Protein AF-A0A5N4CHD7-F1 (afdb_monomer)

Radius of gyration: 24.42 Å; Cα contacts (8 Å, |Δi|>4): 828; chains: 1; bounding box: 58×58×70 Å

Secondary structure (DSSP, 8-state):
-----EEEEEE---TTS-HHHHHHHHHHHHHHHHHSSEEEEE-SS-SS-EE----------S--GGGGPPP-TTT---TT----TT-TTSPPTTTT--SSS-S---SSGGGTTTTT--SS--HHHHHHHHHHTT----SSEEEEE---STTGGG-EE-SSSSB--EEES--TTS-SS-SSSTTSSTT---EEEEEGGGS-TT-EEEEEPPPB--SSS-EEEEEEEEE-S-TT-EEEEEEEE--SS-TT-EEEEEEEE-SPPBTS-EEEEEEE---SSEEEEEEEE--SS--S-EEEEEEEEEESSPPPS-----SSHHHHHHSTT-EEEPPPEE-TTS-EEEEEEEEETTTEEEEEEEE---TTGGGS-SS--S-EEEEEE----SSTTT---EEEEEE--TT--S--

InterPro domains:
  IPR000998 MAM domain [PF00629] (145-308)
  IPR000998 MAM domain [PR00020] (151-169)
  IPR000998 MAM domain [PR00020] (191-207)
  IPR000998 MAM domain [PR00020] (219-230)
  IPR000998 MAM domain [PR00020] (270-284)
  IPR000998 MAM domain [PR00020] (290-303)
  IPR000998 MAM domain [PS50060] (143-309)
  IPR000998 MAM domain [SM00137] (140-309)
  IPR000998 MAM domain [cd06263] (145-307)
  IPR001506 Peptidase M12A [PF01400] (64-134)
  IPR001506 Peptidase M12A [PS51864] (63-136)
  IPR002083 MATH/TRAF domain [PF22486] (309-396)
  IPR002083 MATH/TRAF domain [PS50144] (307-408)
  IPR008974 TRAF-like [G3DSA:2.60.210.10] (310-408)
  IPR013320 Concanavalin A-like lectin/glucanase domain superfamily [SSF49899] (144-307)
  IPR024079 Metallopeptidase, catalytic domain superfamily [G3DSA:3.40.390.10] (61-139)

Foldseek 3Di:
DDFLAAEAEEEPEDPQDDLQVVVVVVVVQVLCLAQFSYHYDHDDDDPDHDYHYPDPPPCPDPDPCVVVDDDDPVGDDLLPFDDDQQACPFQAQCPPDDDDGGPDDDPDNVSNHNHNDNQDGAPRNSVVRCSVSVGDDGQWFWDKFQPQDPCRQVKDKDPPFDFEWDKDQFWVLDDRGGPQCSCVDPPGGIWTFTWPQPDDAFGKIKIKHDWIAHDQQKKKKKWKKADSFDQFKKKWKWKFFDDPVRNVGDIGTQDIGGRHDHDDIDMDIGMGRGHGTIMIMIMIGHHDDDGRTGMIIGLITMTRDDDDPDDFDDPPVVVVLPPAWDKDKGPWDADPQGFIKIKIWTNHPNPDIDIDIGTDDGPCVVVDDPPHDWDKDKDWQWDPHSYPSRISIGMDIDTDHRPCPDDD

Nearest PDB structures (foldseek):
  4gwn-assembly1_A  TM=9.600E-01  e=7.011E-55  Homo sapiens
  4gwm-assembly1_A  TM=9.264E-01  e=1.057E-51  Homo sapiens
  4gwm-assembly1_B  TM=9.074E-01  e=5.508E-51  Homo sapiens
  7uaf-assembly1_C  TM=9.371E-01  e=6.200E-37  Homo sapiens
  7uai-assembly1_C  TM=9.207E-01  e=2.870E-37  Homo sapiens

pLDDT: mean 91.04, std 11.23, range [32.53, 98.88]

Structure (mmCIF, N/CA/C/O backbone):
data_AF-A0A5N4CHD7-F1
#
_entry.id   AF-A0A5N4CHD7-F1
#
loop_
_atom_site.group_PDB
_atom_site.id
_atom_site.type_symbol
_atom_site.label_atom_id
_atom_site.label_alt_id
_atom_site.label_comp_id
_atom_site.label_asym_id
_atom_site.label_entity_id
_atom_site.label_seq_id
_atom_site.pdbx_PDB_ins_code
_atom_site.Cartn_x
_atom_site.Cartn_y
_atom_site.Cartn_z
_atom_site.occupancy
_atom_site.B_iso_or_equiv
_atom_site.auth_seq_id
_atom_site.auth_comp_id
_atom_site.auth_asym_id
_atom_site.auth_atom_id
_atom_site.pdbx_PDB_model_num
ATOM 1 N N . MET A 1 1 ? 14.666 -20.810 11.317 1.00 38.50 1 MET A N 1
ATOM 2 C CA . MET A 1 1 ? 14.287 -20.173 12.599 1.00 38.50 1 MET A CA 1
ATOM 3 C C . MET A 1 1 ? 12.790 -20.352 12.795 1.00 38.50 1 MET A C 1
ATOM 5 O O . MET A 1 1 ? 12.053 -20.109 11.849 1.00 38.50 1 MET A O 1
ATOM 9 N N . LYS A 1 2 ? 12.330 -20.835 13.9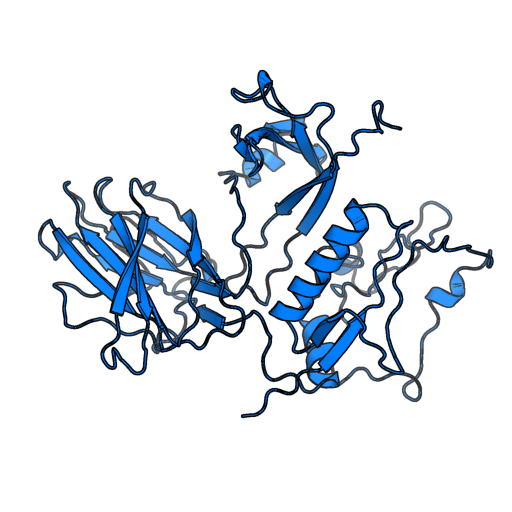57 1.00 43.09 2 LYS A N 1
ATOM 10 C CA . LYS A 1 2 ? 10.891 -20.860 14.270 1.00 43.09 2 LYS A CA 1
ATOM 11 C C . LYS A 1 2 ? 10.459 -19.417 14.555 1.00 43.09 2 LYS A C 1
ATOM 13 O O . LYS A 1 2 ? 11.039 -18.791 15.432 1.00 43.09 2 LYS A O 1
ATOM 18 N N . SER A 1 3 ? 9.512 -18.885 13.784 1.00 56.88 3 SER A N 1
ATOM 19 C CA . SER A 1 3 ? 8.918 -17.572 14.057 1.00 56.88 3 SER A CA 1
ATOM 20 C C . SER A 1 3 ? 8.108 -17.660 15.347 1.00 56.88 3 SER A C 1
ATOM 22 O O . SER A 1 3 ? 7.238 -18.525 15.447 1.00 56.88 3 SER A O 1
ATOM 24 N N . ASN A 1 4 ? 8.357 -16.764 16.303 1.00 70.56 4 ASN A N 1
ATOM 25 C CA . ASN A 1 4 ? 7.431 -16.532 17.410 1.00 70.56 4 ASN A CA 1
ATOM 26 C C . ASN A 1 4 ? 6.168 -15.936 16.800 1.00 70.56 4 ASN A C 1
ATOM 28 O O . ASN A 1 4 ? 6.227 -14.846 16.238 1.00 70.56 4 ASN A O 1
ATOM 32 N N . ARG A 1 5 ? 5.076 -16.694 16.794 1.00 78.81 5 ARG A N 1
ATOM 33 C CA . ARG A 1 5 ? 3.790 -16.273 16.247 1.00 78.81 5 ARG A CA 1
ATOM 34 C C . ARG A 1 5 ? 2.762 -16.416 17.347 1.00 78.81 5 ARG A C 1
ATOM 36 O O . ARG A 1 5 ? 2.534 -17.533 17.808 1.00 78.81 5 ARG A O 1
ATOM 43 N N . GLU A 1 6 ? 2.157 -15.305 17.736 1.00 85.56 6 GLU A N 1
ATOM 44 C CA . GLU A 1 6 ? 1.085 -15.318 18.722 1.00 85.56 6 GLU A CA 1
ATOM 45 C C . GLU A 1 6 ? -0.255 -15.419 17.999 1.00 85.56 6 GLU A C 1
ATOM 47 O O . GLU A 1 6 ? -0.508 -14.670 17.058 1.00 85.56 6 GLU A O 1
ATOM 52 N N . LEU A 1 7 ? -1.107 -16.357 18.408 1.00 84.81 7 LEU A N 1
ATOM 53 C CA . LEU A 1 7 ? -2.353 -16.649 17.703 1.00 84.81 7 LEU A CA 1
ATOM 54 C C . LEU A 1 7 ? -3.557 -16.442 18.619 1.00 84.81 7 LEU A C 1
ATOM 56 O O . LEU A 1 7 ? -3.816 -17.255 19.512 1.00 84.81 7 LEU A O 1
ATOM 60 N N . PHE A 1 8 ? -4.337 -15.403 18.342 1.00 85.88 8 PHE A N 1
ATOM 61 C CA . PHE A 1 8 ? -5.600 -15.117 19.013 1.00 85.88 8 PHE A CA 1
ATOM 62 C C . PHE A 1 8 ? -6.755 -15.842 18.324 1.00 85.88 8 PHE A C 1
ATOM 64 O O . PHE A 1 8 ? -6.763 -16.061 17.112 1.00 85.88 8 PHE A O 1
ATOM 71 N N . LYS A 1 9 ? -7.735 -16.251 19.127 1.00 88.00 9 LYS A N 1
ATOM 72 C CA . LYS A 1 9 ? -8.897 -17.014 18.680 1.00 88.00 9 LYS A CA 1
ATOM 73 C C . LYS A 1 9 ? -10.096 -16.098 18.781 1.00 88.00 9 LYS A C 1
ATOM 75 O O . LYS A 1 9 ? -10.329 -15.535 19.847 1.00 88.00 9 LYS A O 1
ATOM 80 N N . ILE A 1 10 ? -10.797 -15.921 17.674 1.00 81.62 10 ILE A N 1
ATOM 81 C CA . ILE A 1 10 ? -11.949 -15.034 17.582 1.00 81.62 10 ILE A CA 1
ATOM 82 C C . ILE A 1 10 ? -13.190 -15.911 17.508 1.00 81.62 10 ILE A C 1
ATOM 84 O O . ILE A 1 10 ? -13.346 -16.674 16.552 1.00 81.62 10 ILE A O 1
ATOM 88 N N . GLU A 1 11 ? -14.039 -15.834 18.531 1.00 77.69 11 GLU A N 1
ATOM 89 C CA . GLU A 1 11 ? -15.390 -16.388 18.436 1.00 77.69 11 GLU A CA 1
ATOM 90 C C . GLU A 1 11 ? -16.131 -15.651 17.326 1.00 77.69 11 GLU A C 1
ATOM 92 O O . GLU A 1 11 ? -15.925 -14.451 17.123 1.00 77.69 11 GLU A O 1
ATOM 97 N N . GLU A 1 12 ? -16.924 -16.404 16.567 1.00 68.94 12 GLU A N 1
ATOM 98 C CA . GLU A 1 12 ? -17.662 -15.903 15.418 1.00 68.94 12 GLU A CA 1
ATOM 99 C C . GLU A 1 12 ? -18.292 -14.538 15.717 1.00 68.94 12 GLU A C 1
ATOM 101 O O . GLU A 1 12 ? -18.944 -14.337 16.743 1.00 68.94 12 GLU A O 1
ATOM 106 N N . MET A 1 13 ? -18.051 -13.569 14.830 1.00 70.38 13 MET A N 1
ATOM 107 C CA . MET A 1 13 ? -18.579 -12.222 15.006 1.00 70.38 13 MET A CA 1
ATOM 108 C C . MET A 1 13 ? -20.102 -12.298 15.022 1.00 70.38 13 MET A C 1
ATOM 110 O O . MET A 1 13 ? -20.714 -12.603 13.993 1.00 70.38 13 MET A O 1
ATOM 114 N N . VAL A 1 14 ? -20.686 -11.997 16.185 1.00 60.66 14 VAL A N 1
ATOM 115 C CA . VAL A 1 14 ? -22.109 -12.209 16.480 1.00 60.66 14 VAL A CA 1
ATOM 116 C C . VAL A 1 14 ? -22.993 -11.705 15.336 1.00 60.66 14 VAL A C 1
ATOM 118 O O . VAL A 1 14 ? -22.744 -10.635 14.772 1.00 60.66 14 VAL A O 1
ATOM 121 N N . GLU A 1 15 ? -24.043 -12.456 14.989 1.00 60.00 15 GLU A N 1
ATOM 122 C CA . GLU A 1 15 ? -24.988 -12.117 13.911 1.00 60.00 15 GLU A CA 1
ATOM 123 C C . GLU A 1 15 ? -25.491 -10.668 13.987 1.00 60.00 15 GLU A C 1
ATOM 125 O O . GLU A 1 15 ? -25.552 -9.991 12.967 1.00 60.00 15 GLU A O 1
ATOM 130 N N . ALA A 1 16 ? -25.734 -10.158 15.199 1.00 59.81 16 ALA A N 1
ATOM 131 C CA . ALA A 1 16 ? -26.199 -8.794 15.467 1.00 59.81 16 ALA A CA 1
ATOM 132 C C . ALA A 1 16 ? -25.172 -7.672 15.181 1.00 59.81 16 ALA A C 1
ATOM 134 O O . ALA A 1 16 ? -25.479 -6.486 15.340 1.00 59.81 16 ALA A O 1
ATOM 135 N N . MET A 1 17 ? -23.936 -8.006 14.809 1.00 74.88 17 MET A N 1
ATOM 136 C CA . MET A 1 17 ? -22.928 -7.025 14.422 1.00 74.88 17 MET A CA 1
ATOM 137 C C . MET A 1 17 ? -23.168 -6.553 12.986 1.00 74.88 17 MET A C 1
ATOM 139 O O . MET A 1 17 ? -23.301 -7.366 12.074 1.00 74.88 17 MET A O 1
ATOM 143 N N . GLY A 1 18 ? -23.185 -5.233 12.775 1.00 82.69 18 GLY A N 1
ATOM 144 C CA . GLY A 1 18 ? -23.392 -4.659 11.446 1.00 82.69 18 GLY A CA 1
ATOM 145 C C . GLY A 1 18 ? -22.365 -5.172 10.431 1.00 82.69 18 GLY A C 1
ATOM 146 O O . GLY A 1 18 ? -21.175 -5.264 10.740 1.00 82.69 18 GLY A O 1
ATOM 147 N N . MET A 1 19 ? -22.820 -5.468 9.210 1.00 86.50 19 MET A N 1
ATOM 148 C CA . MET A 1 19 ? -21.995 -6.060 8.144 1.00 86.50 19 MET A CA 1
ATOM 149 C C . MET A 1 19 ? -20.709 -5.266 7.877 1.00 86.50 19 MET A C 1
ATOM 151 O O . MET A 1 19 ? -19.641 -5.854 7.705 1.00 86.50 19 MET A O 1
ATOM 155 N N . ASN A 1 20 ? -20.782 -3.932 7.948 1.00 91.00 20 ASN A N 1
ATOM 156 C CA . ASN A 1 20 ? -19.604 -3.082 7.793 1.00 91.00 20 ASN A CA 1
ATOM 157 C C . ASN A 1 20 ? -18.548 -3.331 8.879 1.00 91.00 20 ASN A C 1
ATOM 159 O O . ASN A 1 20 ? -17.365 -3.453 8.569 1.00 91.00 20 ASN A O 1
ATOM 163 N N . ALA A 1 21 ? -18.970 -3.437 10.142 1.00 90.94 21 ALA A N 1
ATOM 164 C CA . ALA A 1 21 ? -18.061 -3.658 11.262 1.00 90.94 21 ALA A CA 1
ATOM 165 C C . ALA A 1 21 ? -17.338 -5.004 11.130 1.00 90.94 21 ALA A C 1
ATOM 167 O O . ALA A 1 21 ? -16.125 -5.049 11.326 1.00 90.94 21 ALA A O 1
ATOM 168 N N . LYS A 1 22 ? -18.042 -6.062 10.699 1.00 90.38 22 LYS A N 1
ATOM 169 C CA . LYS A 1 22 ? -17.426 -7.374 10.444 1.00 90.38 22 LYS A CA 1
ATOM 170 C C . LYS A 1 22 ? -16.272 -7.269 9.441 1.00 90.38 22 LYS A C 1
ATOM 172 O O . LYS A 1 22 ? -15.161 -7.709 9.729 1.00 90.38 22 LYS A O 1
ATOM 177 N N . GLY A 1 23 ? -16.505 -6.616 8.299 1.00 92.19 23 GLY A N 1
ATOM 178 C CA . GLY A 1 23 ? -15.464 -6.407 7.286 1.00 92.19 23 GLY A CA 1
ATOM 179 C C . GLY A 1 23 ? -14.299 -5.534 7.777 1.00 92.19 23 GLY A C 1
ATOM 180 O O . GLY A 1 23 ? -13.137 -5.857 7.531 1.00 92.19 23 GLY A O 1
ATOM 181 N N . VAL A 1 24 ? -14.587 -4.474 8.542 1.00 94.62 24 VAL A N 1
ATOM 182 C CA . VAL A 1 24 ? -13.558 -3.584 9.115 1.00 94.62 24 VAL A CA 1
ATOM 183 C C . VAL A 1 24 ? -12.671 -4.313 10.129 1.00 94.62 24 VAL A C 1
ATOM 185 O O . VAL A 1 24 ? -11.457 -4.124 10.116 1.00 94.62 24 VAL A O 1
ATOM 188 N N . ILE A 1 25 ? -13.231 -5.183 10.974 1.00 93.62 25 ILE A N 1
ATOM 189 C CA . ILE A 1 25 ? -12.437 -5.965 11.936 1.00 93.62 25 ILE A CA 1
ATOM 190 C C . ILE A 1 25 ? -11.496 -6.932 11.205 1.00 93.62 25 ILE A C 1
ATOM 192 O O . ILE A 1 25 ? -10.322 -7.032 11.558 1.00 93.62 25 ILE A O 1
ATOM 196 N N . LEU A 1 26 ? -11.969 -7.603 10.148 1.00 93.25 26 LEU A N 1
ATOM 197 C CA . LEU A 1 26 ? -11.115 -8.482 9.342 1.00 93.25 26 LEU A CA 1
ATOM 198 C C . LEU A 1 26 ? -9.962 -7.711 8.677 1.00 93.25 26 LEU A C 1
ATOM 200 O O . LEU A 1 26 ? -8.838 -8.208 8.639 1.00 93.25 26 LEU A O 1
ATOM 204 N N . LYS A 1 27 ? -10.205 -6.476 8.224 1.00 95.25 27 LYS A N 1
ATOM 205 C CA . LYS A 1 27 ? -9.154 -5.577 7.713 1.00 95.25 27 LYS A CA 1
ATOM 206 C C . LYS A 1 27 ? -8.170 -5.149 8.801 1.00 95.25 27 LYS A C 1
ATOM 208 O O . LYS A 1 27 ? -6.967 -5.112 8.551 1.00 95.25 27 LYS A O 1
ATOM 213 N N . ALA A 1 28 ? -8.641 -4.906 10.024 1.00 96.19 28 ALA A N 1
ATOM 214 C CA . ALA A 1 28 ? -7.755 -4.644 11.155 1.00 96.19 28 ALA A CA 1
ATOM 215 C C . ALA A 1 28 ? -6.823 -5.840 11.427 1.00 96.19 28 ALA A C 1
ATOM 217 O O . ALA A 1 28 ? -5.626 -5.643 11.639 1.00 96.19 28 ALA A O 1
ATOM 218 N N . PHE A 1 29 ? -7.320 -7.080 11.335 1.00 96.69 29 PHE A N 1
ATOM 219 C CA . PHE A 1 29 ? -6.476 -8.277 11.453 1.00 96.69 29 PHE A CA 1
ATOM 220 C C . PHE A 1 29 ? -5.392 -8.344 10.370 1.00 96.69 29 PHE A C 1
ATOM 222 O O . PHE A 1 29 ? -4.268 -8.742 10.668 1.00 96.69 29 PHE A O 1
ATOM 229 N N . GLU A 1 30 ? -5.681 -7.918 9.138 1.00 97.25 30 GLU A N 1
ATOM 230 C CA . GLU A 1 30 ? -4.669 -7.837 8.073 1.00 97.25 30 GLU A CA 1
ATOM 231 C C . GLU A 1 30 ? -3.537 -6.853 8.407 1.00 97.25 30 GLU A C 1
ATOM 233 O O . GLU A 1 30 ? -2.372 -7.152 8.140 1.00 97.25 30 GLU A O 1
ATOM 238 N N . ARG A 1 31 ? -3.832 -5.735 9.087 1.00 97.75 31 ARG A N 1
ATOM 239 C CA . ARG A 1 31 ? -2.794 -4.796 9.555 1.00 97.75 31 ARG A CA 1
ATOM 240 C C . ARG A 1 31 ? -1.885 -5.414 10.617 1.00 97.75 31 ARG A C 1
ATOM 242 O O . ARG A 1 31 ? -0.663 -5.294 10.517 1.00 97.75 31 ARG A O 1
ATOM 249 N N . TYR A 1 32 ? -2.453 -6.144 11.582 1.00 98.12 32 TYR A N 1
ATOM 250 C CA . TYR A 1 32 ? -1.662 -6.918 12.549 1.00 98.12 32 TYR A CA 1
ATOM 251 C C . TYR A 1 32 ? -0.779 -7.959 11.851 1.00 98.12 32 TYR A C 1
ATOM 253 O O . TYR A 1 32 ? 0.416 -8.028 12.137 1.00 98.12 32 TYR A O 1
ATOM 261 N N . ARG A 1 33 ? -1.341 -8.717 10.899 1.00 98.00 33 ARG A N 1
ATOM 262 C CA . ARG A 1 33 ? -0.626 -9.749 10.126 1.00 98.00 33 ARG A CA 1
ATOM 263 C C . ARG A 1 33 ? 0.528 -9.187 9.300 1.00 98.00 33 ARG A C 1
ATOM 265 O O . ARG A 1 33 ? 1.484 -9.919 9.047 1.00 98.00 33 ARG A O 1
ATOM 272 N N . LEU A 1 34 ? 0.447 -7.926 8.875 1.00 98.25 34 LEU A N 1
ATOM 273 C CA . LEU A 1 34 ? 1.504 -7.242 8.131 1.00 98.25 34 LEU A CA 1
ATOM 274 C C . LEU A 1 34 ? 2.603 -6.689 9.051 1.00 98.25 34 LEU A C 1
ATOM 276 O O . LEU A 1 34 ? 3.784 -6.872 8.754 1.00 98.25 34 LEU A O 1
ATOM 280 N N . LYS A 1 35 ? 2.233 -6.041 10.163 1.00 98.38 35 LYS A N 1
ATOM 281 C CA . LYS A 1 35 ? 3.162 -5.242 10.989 1.00 98.38 35 LYS A CA 1
ATOM 282 C C . LYS A 1 35 ? 3.684 -5.954 12.242 1.00 98.38 35 LYS A C 1
ATOM 284 O O . LYS A 1 35 ? 4.634 -5.491 12.874 1.00 98.38 35 LYS A O 1
ATOM 289 N N . THR A 1 36 ? 3.083 -7.084 12.604 1.00 97.94 36 THR A N 1
ATOM 290 C CA . THR A 1 36 ? 3.381 -7.815 13.843 1.00 97.94 36 THR A CA 1
ATOM 291 C C . THR A 1 36 ? 3.434 -9.321 13.599 1.00 97.94 36 THR A C 1
ATOM 293 O O . THR A 1 36 ? 3.033 -9.815 12.545 1.00 97.94 36 THR A O 1
ATOM 296 N N . CYS A 1 37 ? 3.887 -10.077 14.597 1.00 96.88 37 CYS A N 1
ATOM 297 C CA . CYS A 1 37 ? 3.771 -11.534 14.597 1.00 96.88 37 CYS A CA 1
ATOM 298 C C . CYS A 1 37 ? 2.430 -12.056 15.143 1.00 96.88 37 CYS A C 1
ATOM 300 O O . CYS A 1 37 ? 2.255 -13.273 15.260 1.00 96.88 37 CYS A O 1
ATOM 302 N N . ILE A 1 38 ? 1.507 -11.155 15.492 1.00 96.69 38 ILE A N 1
ATOM 303 C CA . ILE A 1 38 ? 0.180 -11.495 15.997 1.00 96.69 38 ILE A CA 1
ATOM 304 C C . ILE A 1 38 ? -0.721 -11.884 14.827 1.00 96.69 38 ILE A C 1
ATOM 306 O O . ILE A 1 38 ? -0.808 -11.187 13.816 1.00 96.69 38 ILE A O 1
ATOM 310 N N . ASP A 1 39 ? -1.407 -13.007 14.983 1.00 95.75 39 ASP A N 1
ATOM 311 C CA . ASP A 1 39 ? -2.379 -13.522 14.034 1.00 95.75 39 ASP A CA 1
ATOM 312 C C . ASP A 1 39 ? -3.698 -13.874 14.728 1.00 95.75 39 ASP A C 1
ATOM 314 O O . ASP A 1 39 ? -3.780 -14.020 15.949 1.00 95.75 39 ASP A O 1
ATOM 318 N N . PHE A 1 40 ? -4.738 -14.036 13.921 1.00 93.31 40 PHE A N 1
ATOM 319 C CA . PHE A 1 40 ? -6.095 -14.328 14.345 1.00 93.31 40 PHE A CA 1
ATOM 320 C C . PHE A 1 40 ? -6.626 -15.527 13.570 1.00 93.31 40 PHE A C 1
ATOM 322 O O . PHE A 1 40 ? -6.452 -15.611 12.351 1.00 93.31 40 PHE A O 1
ATOM 329 N N . LYS A 1 41 ? -7.324 -16.430 14.256 1.00 91.31 41 LYS A N 1
ATOM 330 C CA . LYS A 1 41 ? -8.089 -17.508 13.621 1.00 91.31 41 LYS A CA 1
ATOM 331 C C . LYS A 1 41 ? -9.495 -17.628 14.215 1.00 91.31 41 LYS A C 1
ATOM 333 O O . LYS A 1 41 ? -9.692 -17.207 15.358 1.00 91.31 41 LYS A O 1
ATOM 338 N N . PRO A 1 42 ? -10.451 -18.226 13.484 1.00 91.75 42 PRO A N 1
ATOM 339 C CA . PRO A 1 42 ? -11.730 -18.616 14.064 1.00 91.75 42 PRO A CA 1
ATOM 340 C C . PRO A 1 42 ? -11.527 -19.524 15.280 1.00 91.75 42 PRO A C 1
ATOM 342 O O . PRO A 1 42 ? -10.640 -20.385 15.285 1.00 91.75 42 PRO A O 1
ATOM 345 N N . TRP A 1 43 ? -12.332 -19.305 16.313 1.00 90.38 43 TRP A N 1
ATOM 346 C CA . TRP A 1 43 ? -12.380 -20.159 17.491 1.00 90.38 43 TRP A CA 1
ATOM 347 C C . TRP A 1 43 ? -12.858 -21.568 17.122 1.00 90.38 43 TRP A C 1
ATOM 349 O O . TRP A 1 43 ? -13.758 -21.746 16.304 1.00 90.38 43 TRP A O 1
ATOM 359 N N . SER A 1 44 ? -12.223 -22.571 17.721 1.00 91.75 44 SER A N 1
ATOM 360 C CA . SER A 1 44 ? -12.428 -23.994 17.428 1.00 91.75 44 SER A CA 1
ATOM 361 C C . SER A 1 44 ? -12.530 -24.843 18.703 1.00 91.75 44 SER A C 1
ATOM 363 O O . SER A 1 44 ? -12.251 -26.039 18.675 1.00 91.75 44 SER A O 1
ATOM 365 N N . GLY A 1 45 ? -12.919 -24.225 19.826 1.00 90.44 45 GLY A N 1
ATOM 366 C CA . GLY A 1 45 ? -13.072 -24.887 21.129 1.00 90.44 45 GLY A CA 1
ATOM 367 C C . GLY A 1 45 ? -11.933 -24.636 22.123 1.00 90.44 45 GLY A C 1
ATOM 368 O O . GLY A 1 45 ? -11.853 -25.306 23.150 1.00 90.44 45 GLY A O 1
ATOM 369 N N . GLU A 1 46 ? -11.032 -23.690 21.853 1.00 92.62 46 GLU A N 1
ATOM 370 C CA . GLU A 1 46 ? -9.994 -23.293 22.807 1.00 92.62 46 GLU A CA 1
ATOM 371 C C . GLU A 1 46 ? -10.570 -22.655 24.077 1.00 92.62 46 GLU A C 1
ATOM 373 O O . GLU A 1 46 ? -11.544 -21.909 24.017 1.00 92.62 46 GLU A O 1
ATOM 378 N N . ALA A 1 47 ? -9.910 -22.884 25.217 1.00 91.62 47 ALA A N 1
ATOM 379 C CA . ALA A 1 47 ? -10.364 -22.410 26.528 1.00 91.62 47 ALA A CA 1
ATOM 380 C C . ALA A 1 47 ? -10.458 -20.878 26.646 1.00 91.62 47 ALA A C 1
ATOM 382 O O . ALA A 1 47 ? -11.335 -20.373 27.337 1.00 91.62 47 ALA A O 1
ATOM 383 N N . ASN A 1 48 ? -9.557 -20.149 25.979 1.00 89.50 48 ASN A N 1
ATOM 384 C CA . ASN A 1 48 ? -9.529 -18.689 25.972 1.00 89.50 48 ASN A CA 1
ATOM 385 C C . ASN A 1 48 ? -9.661 -18.180 24.538 1.00 89.50 48 ASN A C 1
ATOM 387 O O . ASN A 1 48 ? -8.931 -18.620 23.643 1.00 89.50 48 ASN A O 1
ATOM 391 N N . TYR A 1 49 ? -10.560 -17.225 24.342 1.00 88.81 49 TYR A N 1
ATOM 392 C CA . TYR A 1 49 ? -10.849 -16.609 23.056 1.00 88.81 49 TYR A CA 1
ATOM 393 C C . TYR A 1 49 ? -11.356 -15.176 23.259 1.00 88.81 49 TYR A C 1
ATOM 395 O O . TYR A 1 49 ? -11.686 -14.767 24.372 1.00 88.81 49 TYR A O 1
ATOM 403 N N . VAL A 1 50 ? -11.398 -14.404 22.178 1.00 87.50 50 VAL A N 1
ATOM 404 C CA . VAL A 1 50 ? -11.955 -13.052 22.148 1.00 87.50 50 VAL A CA 1
ATOM 405 C C . VAL A 1 50 ? -13.321 -13.118 21.480 1.00 87.50 50 VAL A C 1
ATOM 407 O O . VAL A 1 50 ? -13.429 -13.531 20.326 1.00 87.50 50 VAL A O 1
ATOM 410 N N . SER A 1 51 ? -14.355 -12.697 22.203 1.00 85.50 51 SER A N 1
ATOM 411 C CA . SER A 1 51 ? -15.698 -12.512 21.654 1.00 85.50 51 SER A CA 1
ATOM 412 C C . SER A 1 51 ? -15.878 -11.059 21.235 1.00 85.50 51 SER A C 1
ATOM 414 O O . SER A 1 51 ? -15.727 -10.149 22.055 1.00 85.50 51 SER A O 1
ATOM 416 N N . VAL A 1 52 ? -16.184 -10.831 19.959 1.00 84.00 52 VAL A N 1
ATOM 417 C CA . VAL A 1 52 ? -16.473 -9.491 19.438 1.00 84.00 52 VAL A CA 1
ATOM 418 C C . VAL A 1 52 ? -17.969 -9.397 19.185 1.00 84.00 52 VAL A C 1
ATOM 420 O O . VAL A 1 52 ? -18.514 -10.111 18.345 1.00 84.00 52 VAL A O 1
ATOM 423 N N . TYR A 1 53 ? -18.639 -8.500 19.900 1.00 81.12 53 TYR A N 1
ATOM 424 C CA . TYR A 1 53 ? -20.082 -8.308 19.811 1.00 81.12 53 TYR A CA 1
ATOM 425 C C . TYR A 1 53 ? -20.437 -6.822 19.809 1.00 81.12 53 TYR A C 1
ATOM 427 O O . TYR A 1 53 ? -19.664 -5.973 20.255 1.00 81.12 53 TYR A O 1
ATOM 435 N N . ASN A 1 54 ? -21.627 -6.496 19.302 1.00 76.94 54 ASN A N 1
ATOM 436 C CA . ASN A 1 54 ? -22.147 -5.133 19.324 1.00 76.94 54 ASN A CA 1
ATOM 437 C C . ASN A 1 54 ? -22.658 -4.790 20.733 1.00 76.94 54 ASN A C 1
ATOM 439 O O . ASN A 1 54 ? -23.847 -4.895 21.035 1.00 76.94 54 ASN A O 1
ATOM 443 N N . GLY A 1 55 ? -21.734 -4.445 21.626 1.00 69.06 55 GLY A N 1
ATOM 444 C CA . GLY A 1 55 ? -22.068 -3.962 22.956 1.00 69.06 55 GLY A CA 1
ATOM 445 C C . GLY A 1 55 ? -22.538 -2.512 22.897 1.00 69.06 55 GLY A C 1
ATOM 446 O O . GLY A 1 55 ? -21.829 -1.641 22.395 1.00 69.06 55 GLY A O 1
ATOM 447 N N . LYS A 1 56 ? -23.697 -2.210 23.491 1.00 62.22 56 LYS A N 1
ATOM 448 C CA . LYS A 1 56 ? -23.957 -0.837 23.934 1.00 62.22 56 LYS A CA 1
ATOM 449 C C . LYS A 1 56 ? -22.935 -0.541 25.024 1.00 62.22 56 LYS A C 1
ATOM 451 O O . LYS A 1 56 ? -23.020 -1.118 26.107 1.00 62.22 56 LYS A O 1
ATOM 456 N N . ILE A 1 57 ? -21.975 0.341 24.752 1.00 53.44 57 ILE A N 1
ATOM 457 C CA . ILE A 1 57 ? -21.107 0.883 25.800 1.00 53.44 57 ILE A CA 1
ATOM 458 C C . ILE A 1 57 ? -21.995 1.783 26.665 1.00 53.44 57 ILE A C 1
ATOM 460 O O . ILE A 1 57 ? -22.115 2.987 26.443 1.00 53.44 57 ILE A O 1
ATOM 464 N N . PHE A 1 58 ? -22.710 1.172 27.609 1.00 43.06 58 PHE A N 1
ATOM 465 C CA . PHE A 1 58 ? -23.506 1.896 28.578 1.00 43.06 58 PHE A CA 1
ATOM 466 C C . PHE A 1 58 ? -22.549 2.605 29.520 1.00 43.06 58 PHE A C 1
ATOM 468 O O . PHE A 1 58 ? -21.878 2.014 30.365 1.00 43.06 58 PHE A O 1
ATOM 475 N N . PHE A 1 59 ? -22.480 3.912 29.348 1.00 47.97 59 PHE A N 1
ATOM 476 C CA . PHE A 1 59 ? -21.699 4.788 30.188 1.00 47.97 59 PHE A CA 1
ATOM 477 C C . PHE A 1 59 ? -22.435 5.026 31.509 1.00 47.97 59 PHE A C 1
ATOM 479 O O . PHE A 1 59 ? -22.961 6.105 31.754 1.00 47.97 59 PHE A O 1
ATOM 486 N N . TYR A 1 60 ? -22.499 3.999 32.358 1.00 43.38 60 TYR A N 1
ATOM 487 C CA . TYR A 1 60 ? -23.144 4.073 33.674 1.00 43.38 60 TYR A CA 1
ATOM 488 C C . TYR A 1 60 ? -22.396 4.976 34.671 1.00 43.38 60 TYR A C 1
ATOM 490 O O . TYR A 1 60 ? -22.906 5.259 35.752 1.00 43.38 60 TYR A O 1
ATOM 498 N N . HIS A 1 61 ? -21.215 5.482 34.308 1.00 48.81 61 HIS A N 1
ATOM 499 C CA . HIS A 1 61 ? -20.503 6.487 35.085 1.00 48.81 61 HIS A CA 1
ATOM 500 C C . HIS A 1 61 ? -20.625 7.858 34.417 1.00 48.81 61 HIS A C 1
ATOM 502 O O . HIS A 1 61 ? -20.003 8.122 33.387 1.00 48.81 61 HIS A O 1
ATOM 508 N N . LEU A 1 62 ? -21.397 8.746 35.054 1.00 55.34 62 LEU A N 1
ATOM 509 C CA . LEU A 1 62 ? -21.407 10.185 34.766 1.00 55.34 62 LEU A CA 1
ATOM 510 C C . LEU A 1 62 ? -19.993 10.793 34.880 1.00 55.34 62 LEU A C 1
ATOM 512 O O . LEU A 1 62 ? -19.710 11.797 34.233 1.00 55.34 62 LEU A O 1
ATOM 516 N N . ASP A 1 63 ? -19.090 10.160 35.645 1.00 67.94 63 ASP A N 1
ATOM 517 C CA . ASP A 1 63 ? -17.687 10.560 35.749 1.00 67.94 63 ASP A CA 1
ATOM 518 C C . ASP A 1 63 ? -16.770 9.752 34.803 1.00 67.94 63 ASP A C 1
ATOM 520 O O . ASP A 1 63 ? -16.577 8.538 34.939 1.00 67.94 63 ASP A O 1
ATOM 524 N N . ARG A 1 64 ? -16.168 10.454 33.835 1.00 80.38 64 ARG A N 1
ATOM 525 C CA . ARG A 1 64 ? -15.223 9.904 32.847 1.00 80.38 64 ARG A CA 1
ATOM 526 C C . ARG A 1 64 ? -13.766 9.946 33.293 1.00 80.38 64 ARG A C 1
ATOM 528 O O . ARG A 1 64 ? -12.912 9.478 32.541 1.00 80.38 64 ARG A O 1
ATOM 535 N N . LYS A 1 65 ? -13.472 10.445 34.498 1.00 84.44 65 LYS A N 1
ATOM 536 C CA . LYS A 1 65 ? -12.103 10.572 35.028 1.00 84.44 65 LYS A CA 1
ATOM 537 C C . LYS A 1 65 ? -11.339 9.255 35.095 1.00 84.44 65 LYS A C 1
ATOM 539 O O . LYS A 1 65 ? -10.123 9.275 34.959 1.00 84.44 65 LYS A O 1
ATOM 544 N N . HIS A 1 66 ? -12.023 8.117 35.237 1.00 87.88 66 HIS A N 1
ATOM 545 C CA . HIS A 1 66 ? -11.371 6.802 35.261 1.00 87.88 66 HIS A CA 1
ATOM 546 C C . HIS A 1 66 ? -10.536 6.514 33.998 1.00 87.88 66 HIS A C 1
ATOM 548 O O . HIS A 1 66 ? -9.568 5.765 34.069 1.00 87.88 66 HIS A O 1
ATOM 554 N N . ASN A 1 67 ? -10.865 7.151 32.867 1.00 89.38 67 ASN A N 1
ATOM 555 C CA . ASN A 1 67 ? -10.114 7.041 31.613 1.00 89.38 67 ASN A CA 1
ATOM 556 C C . ASN A 1 67 ? -8.746 7.747 31.651 1.00 89.38 67 ASN A C 1
ATOM 558 O O . ASN A 1 67 ? -7.928 7.513 30.770 1.00 89.38 67 ASN A O 1
ATOM 562 N N . PHE A 1 68 ? -8.505 8.607 32.645 1.00 93.00 68 PHE A N 1
ATOM 563 C CA . PHE A 1 68 ? -7.292 9.417 32.792 1.00 93.00 68 PHE A CA 1
ATOM 564 C C . PHE A 1 68 ? -6.451 9.001 34.010 1.00 93.00 68 PHE A C 1
ATOM 566 O O . PHE A 1 68 ? -5.559 9.735 34.431 1.00 93.00 68 PHE A O 1
ATOM 573 N N . ILE A 1 69 ? -6.744 7.840 34.608 1.00 92.62 69 ILE A N 1
ATOM 574 C CA . ILE A 1 69 ? -5.967 7.311 35.733 1.00 92.62 69 ILE A CA 1
ATOM 575 C C . ILE A 1 69 ? -4.586 6.882 35.233 1.00 92.62 69 ILE A C 1
ATOM 577 O O . ILE A 1 69 ? -4.469 6.051 34.334 1.00 92.62 69 ILE A O 1
ATOM 581 N N . ILE A 1 70 ? -3.546 7.426 35.863 1.00 91.50 70 ILE A N 1
ATOM 582 C CA . ILE A 1 70 ? -2.153 7.044 35.625 1.00 91.50 70 ILE A CA 1
ATOM 583 C C . ILE A 1 70 ? -1.854 5.761 36.408 1.00 91.50 70 ILE A C 1
ATOM 585 O O . ILE A 1 70 ? -2.191 5.653 37.588 1.00 91.50 70 ILE A O 1
ATOM 589 N N . ARG A 1 71 ? -1.222 4.795 35.738 1.00 91.88 71 ARG A N 1
ATOM 590 C CA . ARG A 1 71 ? -0.761 3.527 36.317 1.00 91.88 71 ARG A CA 1
ATOM 591 C C . ARG A 1 71 ? 0.708 3.647 36.715 1.00 91.88 71 ARG A C 1
ATOM 593 O O . ARG A 1 71 ? 1.448 4.395 36.085 1.00 91.88 71 ARG A O 1
ATOM 600 N N . ASN A 1 72 ? 1.101 2.961 37.786 1.00 93.25 72 ASN A N 1
ATOM 601 C CA . ASN A 1 72 ? 2.481 2.969 38.277 1.00 93.25 72 ASN A CA 1
ATOM 602 C C . ASN A 1 72 ? 3.312 1.837 37.639 1.00 93.25 72 ASN A C 1
ATOM 604 O O . ASN A 1 72 ? 2.780 0.991 36.917 1.00 93.25 72 ASN A O 1
ATOM 608 N N . ASP A 1 73 ? 4.604 1.796 37.959 1.00 91.94 73 ASP A N 1
ATOM 609 C CA . ASP A 1 73 ? 5.562 0.832 37.395 1.00 91.94 73 ASP A CA 1
ATOM 610 C C . ASP A 1 73 ? 5.364 -0.618 37.892 1.00 91.94 73 ASP A C 1
ATOM 612 O O . ASP A 1 73 ? 6.011 -1.537 37.400 1.00 91.94 73 ASP A O 1
ATOM 616 N N . GLN A 1 74 ? 4.483 -0.852 38.875 1.00 93.00 74 GLN A N 1
ATOM 617 C CA . GLN A 1 74 ? 4.097 -2.208 39.297 1.00 93.00 74 GLN A CA 1
ATOM 618 C C . GLN A 1 74 ? 2.953 -2.770 38.443 1.00 93.00 74 GLN A C 1
ATOM 620 O O . GLN A 1 74 ? 2.813 -3.985 38.326 1.00 93.00 74 GLN A O 1
ATOM 625 N N . GLU A 1 75 ? 2.127 -1.894 37.864 1.00 91.62 75 GLU A N 1
ATOM 626 C CA . GLU A 1 75 ? 0.966 -2.256 37.042 1.00 91.62 75 GLU A CA 1
ATOM 627 C C . GLU A 1 75 ? 1.221 -2.085 35.536 1.00 91.62 75 GLU A C 1
ATOM 629 O O . GLU A 1 75 ? 0.466 -2.618 34.722 1.00 91.62 75 GLU A O 1
ATOM 634 N N . SER A 1 76 ? 2.244 -1.319 35.148 1.00 92.44 76 SER A N 1
ATOM 635 C CA . SER A 1 76 ? 2.531 -0.978 33.753 1.00 92.44 76 SER A CA 1
ATOM 636 C C . SER A 1 76 ? 4.026 -0.969 33.450 1.00 92.44 76 SER A C 1
ATOM 638 O O . SER A 1 76 ? 4.840 -0.662 34.314 1.00 92.44 76 SER A O 1
ATOM 640 N N . ASP A 1 77 ? 4.371 -1.287 32.202 1.00 93.06 77 ASP A N 1
ATOM 641 C CA . ASP A 1 77 ? 5.743 -1.287 31.699 1.00 93.06 77 ASP A CA 1
ATOM 642 C C . ASP A 1 77 ? 5.817 -0.463 30.405 1.00 93.06 77 ASP A C 1
ATOM 644 O O . ASP A 1 77 ? 5.016 -0.632 29.480 1.00 93.06 77 ASP A O 1
ATOM 648 N N . PHE A 1 78 ? 6.789 0.445 30.331 1.00 92.50 78 PHE A N 1
ATOM 649 C CA . PHE A 1 78 ? 7.042 1.279 29.156 1.00 92.50 78 PHE A CA 1
ATOM 650 C C . PHE A 1 78 ? 7.817 0.543 28.055 1.00 92.50 78 PHE A C 1
ATOM 652 O O . PHE A 1 78 ? 7.929 1.063 26.941 1.00 92.50 78 PHE A O 1
ATOM 659 N N . LEU A 1 79 ? 8.370 -0.637 28.355 1.00 95.19 79 LEU A N 1
ATOM 660 C CA . LEU A 1 79 ? 9.209 -1.459 27.482 1.00 95.19 79 LEU A CA 1
ATOM 661 C C . LEU A 1 79 ? 10.384 -0.674 26.884 1.00 95.19 79 LEU A C 1
ATOM 663 O O . LEU A 1 79 ? 10.791 -0.926 25.747 1.00 95.19 79 LEU A O 1
ATOM 667 N N . ASN A 1 80 ? 10.913 0.296 27.640 1.00 95.50 80 ASN A N 1
ATOM 668 C CA . ASN A 1 80 ? 11.951 1.240 27.217 1.00 95.50 80 ASN A CA 1
ATOM 669 C C . ASN A 1 80 ? 11.620 1.944 25.882 1.00 95.50 80 ASN A C 1
ATOM 671 O O . ASN A 1 80 ? 12.423 1.960 24.942 1.00 95.50 80 ASN A O 1
ATOM 675 N N . VAL A 1 81 ? 10.394 2.460 25.769 1.00 96.69 81 VAL A N 1
ATOM 676 C CA . VAL A 1 81 ? 9.916 3.260 24.635 1.00 96.69 81 VAL A CA 1
ATOM 677 C C . VAL A 1 81 ? 9.455 4.628 25.155 1.00 96.69 81 VAL A C 1
ATOM 679 O O . VAL A 1 81 ? 8.735 4.667 26.156 1.00 96.69 81 VAL A O 1
ATOM 682 N N . PRO A 1 82 ? 9.848 5.746 24.512 1.00 97.44 82 PRO A N 1
ATOM 683 C CA . PRO A 1 82 ? 9.468 7.087 24.954 1.00 97.44 82 PRO A CA 1
ATOM 684 C C . PRO A 1 82 ? 7.956 7.347 24.840 1.00 97.44 82 PRO A C 1
ATOM 686 O O . PRO A 1 82 ? 7.201 6.559 24.265 1.00 97.44 82 PRO A O 1
ATOM 689 N N . TYR A 1 83 ? 7.513 8.476 25.399 1.00 97.25 83 TYR A N 1
ATOM 690 C CA . TYR A 1 83 ? 6.136 8.940 25.244 1.00 97.25 83 TYR A CA 1
ATOM 691 C C . TYR A 1 83 ? 5.845 9.260 23.777 1.00 97.25 83 TYR A C 1
ATOM 693 O O . TYR A 1 83 ? 6.588 10.012 23.149 1.00 97.25 83 TYR A O 1
ATOM 701 N N . ASP A 1 84 ? 4.750 8.713 23.256 1.00 98.00 84 ASP A N 1
ATOM 702 C CA . ASP A 1 84 ? 4.378 8.843 21.853 1.00 98.00 84 ASP A CA 1
ATOM 703 C C . ASP A 1 84 ? 3.101 9.674 21.691 1.00 98.00 84 ASP A C 1
ATOM 705 O O . ASP A 1 84 ? 1.995 9.205 21.968 1.00 98.00 84 ASP A O 1
ATOM 709 N N . TYR A 1 85 ? 3.254 10.912 21.215 1.00 98.00 85 TYR A N 1
ATOM 710 C CA . TYR A 1 85 ? 2.121 11.784 20.899 1.00 98.00 85 TYR A CA 1
ATOM 711 C C . TYR A 1 85 ? 1.303 11.275 19.703 1.00 98.00 85 TYR A C 1
ATOM 713 O O . TYR A 1 85 ? 0.123 11.598 19.602 1.00 98.00 85 TYR A O 1
ATOM 721 N N . ASN A 1 86 ? 1.900 10.468 18.821 1.00 96.81 86 ASN A N 1
ATOM 722 C CA . ASN A 1 86 ? 1.268 9.936 17.615 1.00 96.81 86 ASN A CA 1
ATOM 723 C C . ASN A 1 86 ? 0.669 8.529 17.827 1.00 96.81 86 ASN A C 1
ATOM 725 O O . ASN A 1 86 ? 0.180 7.914 16.878 1.00 96.81 86 ASN A O 1
ATOM 729 N N . SER A 1 87 ? 0.689 8.006 19.058 1.00 98.12 87 SER A N 1
ATOM 730 C CA . SER A 1 87 ? 0.146 6.679 19.366 1.00 98.12 87 SER A CA 1
ATOM 731 C C . SER A 1 87 ? -1.353 6.617 19.071 1.00 98.12 87 SER A C 1
ATOM 733 O O . SER A 1 87 ? -2.121 7.507 19.459 1.00 98.12 87 SER A O 1
ATOM 735 N N . VAL A 1 88 ? -1.800 5.523 18.450 1.00 97.56 88 VAL A N 1
ATOM 736 C CA . VAL A 1 88 ? -3.232 5.272 18.201 1.00 97.56 88 VAL A CA 1
ATOM 737 C C . VAL A 1 88 ? -4.012 5.108 19.511 1.00 97.56 88 VAL A C 1
ATOM 739 O O . VAL A 1 88 ? -5.215 5.375 19.571 1.00 97.56 88 VAL A O 1
ATOM 742 N N . MET A 1 89 ? -3.309 4.734 20.584 1.00 97.00 89 MET A N 1
ATOM 743 C CA . MET A 1 89 ? -3.849 4.587 21.935 1.00 97.00 89 MET A CA 1
ATOM 744 C C . MET A 1 89 ? -3.982 5.928 22.671 1.00 97.00 89 MET A C 1
ATOM 746 O O . MET A 1 89 ? -4.600 5.982 23.735 1.00 97.00 89 MET A O 1
ATOM 750 N N . HIS A 1 90 ? -3.438 7.022 22.126 1.00 98.12 90 HIS A N 1
ATOM 751 C CA . HIS A 1 90 ? -3.535 8.342 22.739 1.00 98.12 90 HIS A CA 1
ATOM 752 C C . HIS A 1 90 ? -4.920 8.971 22.491 1.00 98.12 90 HIS A C 1
ATOM 754 O O . HIS A 1 90 ? -5.500 8.922 21.396 1.00 98.12 90 HIS A O 1
ATOM 760 N N . TYR A 1 91 ? -5.474 9.617 23.516 1.00 97.31 91 TYR A N 1
ATOM 761 C CA . TYR A 1 91 ? -6.697 10.410 23.387 1.00 97.31 91 TYR A CA 1
ATOM 762 C C . TYR A 1 91 ? -6.458 11.731 22.650 1.00 97.31 91 TYR A C 1
ATOM 764 O O . TYR A 1 91 ? -5.384 12.315 22.734 1.00 97.31 91 TYR A O 1
ATOM 772 N N . SER A 1 92 ? -7.467 12.226 21.932 1.00 96.69 92 SER A N 1
ATOM 773 C CA . SER A 1 92 ? -7.392 13.563 21.334 1.00 96.69 92 SER A CA 1
ATOM 774 C C . SER A 1 92 ? -7.530 14.647 22.405 1.00 96.69 92 SER A C 1
ATOM 776 O O . SER A 1 92 ? -8.067 14.397 23.489 1.00 96.69 92 SER A O 1
ATOM 778 N N . LYS A 1 93 ? -7.149 15.887 22.076 1.00 96.00 93 LYS A N 1
ATOM 779 C CA . LYS A 1 93 ? -7.309 17.053 22.969 1.00 96.00 93 LYS A CA 1
ATOM 780 C C . LYS A 1 93 ? -8.748 17.295 23.452 1.00 96.00 93 LYS A C 1
ATOM 782 O O . LYS A 1 93 ? -8.962 18.019 24.416 1.00 96.00 93 LYS A O 1
ATOM 787 N N . THR A 1 94 ? -9.746 16.714 22.779 1.00 94.50 94 THR A N 1
ATOM 788 C CA . THR A 1 94 ? -11.181 16.902 23.066 1.00 94.50 94 THR A CA 1
ATOM 789 C C . THR A 1 94 ? -11.849 15.695 23.733 1.00 94.50 94 THR A C 1
ATOM 791 O O . THR A 1 94 ? -13.069 15.697 23.915 1.00 94.50 94 THR A O 1
ATOM 794 N N . ALA A 1 95 ? -11.089 14.661 24.105 1.00 92.88 95 ALA A N 1
ATOM 795 C CA . ALA A 1 95 ? -11.644 13.437 24.674 1.00 92.88 95 ALA A CA 1
ATOM 796 C C . ALA A 1 95 ? -12.454 13.713 25.951 1.00 92.88 95 ALA A C 1
ATOM 798 O O . ALA A 1 95 ? -11.934 14.258 26.922 1.00 92.88 95 ALA A O 1
ATOM 799 N N . PHE A 1 96 ? -13.732 13.321 25.945 1.00 90.62 96 PHE A N 1
ATOM 800 C CA . PHE A 1 96 ? -14.676 13.503 27.059 1.00 90.62 96 PHE A CA 1
ATOM 801 C C . PHE A 1 96 ? -14.843 14.955 27.544 1.00 90.62 96 PHE A C 1
ATOM 803 O O . PHE A 1 96 ? -15.220 15.171 28.697 1.00 90.62 96 PHE A O 1
ATOM 810 N N . LYS A 1 97 ? -14.559 15.953 26.694 1.00 88.88 97 LYS A N 1
ATOM 811 C CA . LYS A 1 97 ? -14.653 17.360 27.094 1.00 88.88 97 LYS A CA 1
ATOM 812 C C . LYS A 1 97 ? -16.069 17.770 27.490 1.00 88.88 97 LYS A C 1
ATOM 814 O O . LYS A 1 97 ? -17.050 17.308 26.910 1.00 88.88 97 LYS A O 1
ATOM 819 N N . ASN A 1 98 ? -16.148 18.695 28.441 1.00 87.38 98 ASN A N 1
ATOM 820 C CA . ASN A 1 98 ? -17.367 19.400 28.813 1.00 87.38 98 ASN A CA 1
ATOM 821 C C . ASN A 1 98 ? -17.126 20.903 28.606 1.00 87.38 98 ASN A C 1
ATOM 823 O O . ASN A 1 98 ? -16.343 21.500 29.339 1.00 87.38 98 ASN A O 1
ATOM 827 N N . GLY A 1 99 ? -17.750 21.489 27.581 1.00 87.50 99 GLY A N 1
ATOM 828 C CA . GLY A 1 99 ? -17.521 22.878 27.164 1.00 87.50 99 GLY A CA 1
ATOM 829 C C . GLY A 1 99 ? -16.581 23.034 25.958 1.00 87.50 99 GLY A C 1
ATOM 830 O O . GLY A 1 99 ? -16.442 22.131 25.124 1.00 87.50 99 GLY A O 1
ATOM 831 N N . SER A 1 100 ? -15.976 24.219 25.829 1.00 88.12 100 SER A N 1
ATOM 832 C CA . SER A 1 100 ? -15.108 24.593 24.701 1.00 88.12 100 SER A CA 1
ATOM 833 C C . SER A 1 100 ? -13.668 24.110 24.856 1.00 88.12 100 SER A C 1
ATOM 835 O O . SER A 1 100 ? -13.065 23.706 23.860 1.00 88.12 100 SER A O 1
ATOM 837 N N . GLU A 1 101 ? -13.155 24.116 26.086 1.00 93.50 101 GLU A N 1
ATOM 838 C CA . GLU A 1 101 ? -11.743 23.888 26.386 1.00 93.50 101 GLU A CA 1
ATOM 839 C C . GLU A 1 101 ? -11.298 22.431 26.169 1.00 93.50 101 GLU A C 1
ATOM 841 O O . GLU A 1 101 ? -12.086 21.493 26.364 1.00 93.50 101 GLU A O 1
ATOM 846 N N . PRO A 1 102 ? -10.035 22.213 25.757 1.00 94.88 102 PRO A N 1
ATOM 847 C CA . PRO A 1 102 ? -9.465 20.878 25.653 1.00 94.88 102 PRO A CA 1
ATOM 848 C C . PRO A 1 102 ? -9.306 20.227 27.035 1.00 94.88 102 PRO A C 1
ATOM 850 O O . PRO A 1 102 ? -8.951 20.877 28.016 1.00 94.88 102 PRO A O 1
ATOM 853 N N . THR A 1 103 ? -9.528 18.915 27.105 1.00 94.69 103 THR A N 1
ATOM 854 C CA . THR A 1 103 ? -9.290 18.110 28.318 1.00 94.69 103 THR A CA 1
ATOM 855 C C . THR A 1 103 ? -7.833 17.705 28.474 1.00 94.69 103 THR A C 1
ATOM 857 O O . THR A 1 103 ? -7.369 17.517 29.595 1.00 94.69 103 THR A O 1
ATOM 860 N N . ILE A 1 104 ? -7.110 17.577 27.359 1.00 96.25 104 ILE A N 1
ATOM 861 C CA . ILE A 1 104 ? -5.678 17.278 27.331 1.00 96.25 104 ILE A CA 1
ATOM 862 C C . ILE A 1 104 ? -4.962 18.443 26.658 1.00 96.25 104 ILE A C 1
ATOM 864 O O . ILE A 1 104 ? -5.238 18.760 25.501 1.00 96.25 104 ILE A O 1
ATOM 868 N N . VAL A 1 105 ? -4.019 19.043 27.382 1.00 97.31 105 VAL A N 1
ATOM 869 C CA . VAL A 1 105 ? -3.123 20.085 26.876 1.00 97.31 105 VAL A CA 1
ATOM 870 C C . VAL A 1 105 ? -1.703 19.535 26.903 1.00 97.31 105 VAL A C 1
ATOM 872 O O . VAL A 1 105 ? -1.180 19.204 27.970 1.00 97.31 105 VAL A O 1
ATOM 875 N N . THR A 1 106 ? -1.084 19.391 25.733 1.00 97.62 106 THR A N 1
ATOM 876 C CA . THR A 1 106 ? 0.310 18.960 25.630 1.00 97.62 106 THR A CA 1
ATOM 8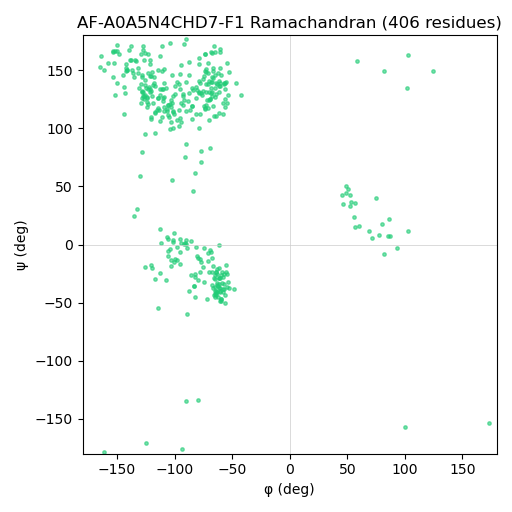77 C C . THR A 1 106 ? 1.221 20.056 26.174 1.00 97.62 106 THR A C 1
ATOM 879 O O . THR A 1 106 ? 1.013 21.244 25.941 1.00 97.62 106 THR A O 1
ATOM 882 N N . ARG A 1 107 ? 2.263 19.662 26.915 1.00 98.00 107 ARG A N 1
ATOM 883 C CA . ARG A 1 107 ? 3.247 20.623 27.449 1.00 98.00 107 ARG A CA 1
ATOM 884 C C . ARG A 1 107 ? 4.035 21.321 26.341 1.00 98.00 107 ARG A C 1
ATOM 886 O O . ARG A 1 107 ? 4.470 22.450 26.522 1.00 98.00 107 ARG A O 1
ATOM 893 N N . ILE A 1 108 ? 4.224 20.626 25.223 1.00 97.75 108 ILE A N 1
ATOM 894 C CA . ILE A 1 108 ? 4.834 21.150 24.007 1.00 97.75 108 ILE A CA 1
ATOM 895 C C . ILE A 1 108 ? 3.686 21.470 23.032 1.00 97.75 108 ILE A C 1
ATOM 897 O O . ILE A 1 108 ? 2.978 20.535 22.637 1.00 97.75 108 ILE A O 1
ATOM 901 N N . PRO A 1 109 ? 3.467 22.747 22.667 1.00 96.88 109 PRO A N 1
ATOM 902 C CA . PRO A 1 109 ? 2.313 23.169 21.867 1.00 96.88 109 PRO A CA 1
ATOM 903 C C . PRO A 1 109 ? 2.198 22.501 20.493 1.00 96.88 109 PRO A C 1
ATOM 905 O O . PRO A 1 109 ? 1.085 22.218 20.060 1.00 96.88 109 PRO A O 1
ATOM 908 N N . ASP A 1 110 ? 3.322 22.180 19.848 1.00 97.12 110 ASP A N 1
ATOM 909 C CA . ASP A 1 110 ? 3.359 21.588 18.499 1.00 97.12 110 ASP A CA 1
ATOM 910 C C . ASP A 1 110 ? 2.607 20.249 18.403 1.00 97.12 110 ASP A C 1
ATOM 912 O O . ASP A 1 110 ? 2.123 19.871 17.340 1.00 97.12 110 ASP A O 1
ATOM 916 N N . PHE A 1 111 ? 2.450 19.540 19.527 1.00 97.56 111 PHE A N 1
ATOM 917 C CA . PHE A 1 111 ? 1.749 18.254 19.575 1.00 97.56 111 PHE A CA 1
ATOM 918 C C . PHE A 1 111 ? 0.250 18.364 19.889 1.00 97.56 111 PHE A C 1
ATOM 920 O O . PHE A 1 111 ? -0.429 17.335 19.933 1.00 97.56 111 PHE A O 1
ATOM 927 N N . MET A 1 112 ? -0.294 19.573 20.085 1.00 96.81 112 MET A N 1
ATOM 928 C CA . MET A 1 112 ? -1.708 19.765 20.444 1.00 96.81 112 MET A CA 1
ATOM 929 C C . MET A 1 112 ? -2.671 19.157 19.419 1.00 96.81 112 MET A C 1
ATOM 931 O O . MET A 1 112 ? -3.695 18.595 19.808 1.00 96.81 112 MET A O 1
ATOM 935 N N . ASP A 1 113 ? -2.338 19.259 18.131 1.00 94.25 113 ASP A N 1
ATOM 936 C CA . ASP A 1 113 ? -3.134 18.728 17.015 1.00 94.25 113 ASP A CA 1
ATOM 937 C C . ASP A 1 113 ? -2.588 17.408 16.443 1.00 94.25 113 ASP A C 1
ATOM 939 O O . ASP A 1 113 ? -3.164 16.854 15.511 1.00 94.25 113 ASP A O 1
ATOM 943 N N . VAL A 1 114 ? -1.514 16.873 17.036 1.00 96.50 114 VAL A N 1
ATOM 944 C CA . VAL A 1 114 ? -0.949 15.554 16.699 1.00 96.50 114 VAL A CA 1
ATOM 945 C C . VAL A 1 114 ? -1.632 14.449 17.508 1.00 96.50 114 VAL A C 1
ATOM 947 O O . VAL A 1 114 ? -1.929 13.374 16.985 1.00 96.50 114 VAL A O 1
ATOM 950 N N . ILE A 1 115 ? -1.917 14.710 18.790 1.00 97.94 115 ILE A N 1
ATOM 951 C CA . ILE A 1 115 ? -2.514 13.707 19.673 1.00 97.94 115 ILE A CA 1
ATOM 952 C C . ILE A 1 115 ? -3.904 13.265 19.213 1.00 97.94 115 ILE A C 1
ATOM 954 O O . ILE A 1 115 ? -4.781 14.066 18.884 1.00 97.94 115 ILE A O 1
ATOM 958 N N . GLY A 1 116 ? -4.149 11.959 19.290 1.00 97.12 116 GLY A N 1
ATOM 959 C CA . GLY A 1 116 ? -5.455 11.392 18.976 1.00 97.12 116 GLY A CA 1
ATOM 960 C C . GLY A 1 116 ? -5.684 11.076 17.501 1.00 97.12 116 GLY A C 1
ATOM 961 O O . GLY A 1 116 ? -6.841 10.963 17.092 1.00 97.12 116 GLY A O 1
ATOM 962 N N . GLN A 1 117 ? -4.617 10.899 16.718 1.00 96.31 117 GLN A N 1
ATOM 963 C CA . GLN A 1 117 ? -4.696 10.340 15.368 1.00 96.31 117 GLN A CA 1
ATOM 964 C C . GLN A 1 117 ? -5.442 8.989 15.348 1.00 96.31 117 GLN A C 1
ATOM 966 O O . GLN A 1 117 ? -5.429 8.231 16.323 1.00 96.31 117 GLN A O 1
ATOM 971 N N . ARG A 1 118 ? -6.138 8.698 14.242 1.00 95.38 118 ARG A N 1
ATOM 972 C CA . ARG A 1 118 ? -6.970 7.489 14.054 1.00 95.38 118 ARG A CA 1
ATOM 973 C C . ARG A 1 118 ? -6.706 6.807 12.705 1.00 95.38 118 ARG A C 1
ATOM 975 O O . ARG A 1 118 ? -7.627 6.273 12.096 1.00 95.38 118 ARG A O 1
ATOM 982 N N . MET A 1 119 ? -5.480 6.908 12.201 1.00 96.12 119 MET A N 1
ATOM 983 C CA . MET A 1 119 ? -5.081 6.388 10.893 1.00 96.12 119 MET A CA 1
ATOM 984 C C . MET A 1 119 ? -4.608 4.942 10.995 1.00 96.12 119 MET A C 1
ATOM 986 O O . MET A 1 119 ? -5.209 4.066 10.378 1.00 96.12 119 MET A O 1
ATOM 990 N N . ASP A 1 120 ? -3.562 4.684 11.782 1.00 98.00 120 ASP A N 1
ATOM 991 C CA . ASP A 1 120 ? -2.993 3.351 12.003 1.00 98.00 120 ASP A CA 1
ATOM 992 C C . ASP A 1 120 ? -2.120 3.320 13.273 1.00 98.00 120 ASP A C 1
ATOM 994 O O . ASP A 1 120 ? -1.994 4.335 13.959 1.00 98.00 120 ASP A O 1
ATOM 998 N N . PHE A 1 121 ? -1.505 2.177 13.584 1.00 98.31 121 PHE A N 1
ATOM 999 C CA . PHE A 1 121 ? -0.445 2.085 14.593 1.00 98.31 121 PHE A CA 1
ATOM 1000 C C . PHE A 1 121 ? 0.717 3.029 14.269 1.00 98.31 121 PHE A C 1
ATOM 1002 O O . PHE A 1 121 ? 1.149 3.091 13.115 1.00 98.31 121 PHE A O 1
ATOM 1009 N N . SER A 1 122 ? 1.260 3.699 15.287 1.00 98.12 122 SER A N 1
ATOM 1010 C CA . SER A 1 122 ? 2.551 4.374 15.152 1.00 98.12 122 SER A CA 1
ATOM 1011 C C . SER A 1 122 ? 3.707 3.365 15.132 1.00 98.12 122 SER A C 1
ATOM 1013 O O . SER A 1 122 ? 3.568 2.220 15.580 1.00 98.12 122 SER A O 1
ATOM 1015 N N . ASP A 1 123 ? 4.890 3.805 14.694 1.00 97.75 123 ASP A N 1
ATOM 1016 C CA . ASP A 1 123 ? 6.122 3.007 14.789 1.00 97.75 123 ASP A CA 1
ATOM 1017 C C . ASP A 1 123 ? 6.393 2.534 16.236 1.00 97.75 123 ASP A C 1
ATOM 1019 O O . ASP A 1 123 ? 6.858 1.413 16.463 1.00 97.75 123 ASP A O 1
ATOM 1023 N N . LEU A 1 124 ? 6.074 3.366 17.237 1.00 98.12 124 LEU A N 1
ATOM 1024 C CA . LEU A 1 124 ? 6.315 3.063 18.650 1.00 98.12 124 LEU A CA 1
ATOM 1025 C C . LEU A 1 124 ? 5.253 2.131 19.252 1.00 98.12 124 LEU A C 1
ATOM 1027 O O . LEU A 1 124 ? 5.597 1.320 20.117 1.00 98.12 124 LEU A O 1
ATOM 1031 N N . ASP A 1 125 ? 4.005 2.183 18.776 1.00 98.44 125 ASP A N 1
ATOM 1032 C CA . ASP A 1 125 ? 2.972 1.194 19.112 1.00 98.44 125 ASP A CA 1
ATOM 1033 C C . ASP A 1 125 ? 3.414 -0.206 18.654 1.00 98.44 125 ASP A C 1
ATOM 1035 O O . ASP A 1 125 ? 3.418 -1.160 19.442 1.00 98.44 125 ASP A O 1
ATOM 1039 N N . ILE A 1 126 ? 3.868 -0.318 17.399 1.00 98.19 126 ILE A N 1
ATOM 1040 C CA . ILE A 1 126 ? 4.374 -1.573 16.827 1.00 98.19 126 ILE A CA 1
ATOM 1041 C C . ILE A 1 126 ? 5.634 -2.046 17.555 1.00 98.19 126 ILE A C 1
ATOM 1043 O O . ILE A 1 126 ? 5.753 -3.235 17.855 1.00 98.19 126 ILE A O 1
ATOM 1047 N N . LEU A 1 127 ? 6.559 -1.142 17.895 1.00 97.50 127 LEU A N 1
ATOM 1048 C CA . LEU A 1 127 ? 7.771 -1.487 18.640 1.00 97.50 127 LEU A CA 1
ATOM 1049 C C . LEU A 1 127 ? 7.451 -2.096 20.012 1.00 97.50 127 LEU A C 1
ATOM 1051 O O . LEU A 1 127 ? 8.016 -3.138 20.356 1.00 97.50 127 LEU A O 1
ATOM 1055 N N . LYS A 1 128 ? 6.543 -1.482 20.785 1.00 97.38 128 LYS A N 1
ATOM 1056 C CA . LYS A 1 128 ? 6.107 -2.015 22.088 1.00 97.38 128 LYS A CA 1
ATOM 1057 C C . LYS A 1 128 ? 5.484 -3.397 21.931 1.00 97.38 128 LYS A C 1
ATOM 1059 O O . LYS A 1 128 ? 5.871 -4.328 22.634 1.00 97.38 128 LYS A O 1
ATOM 1064 N N . LEU A 1 129 ? 4.565 -3.545 20.979 1.00 97.06 129 LEU A N 1
ATOM 1065 C CA . LEU A 1 129 ? 3.854 -4.799 20.750 1.00 97.06 129 LEU A CA 1
ATOM 1066 C C . LEU A 1 129 ? 4.796 -5.926 20.299 1.00 97.06 129 LEU A C 1
ATOM 1068 O O . LEU A 1 129 ? 4.741 -7.034 20.830 1.00 97.06 129 LEU A O 1
ATOM 1072 N N . ASN A 1 130 ? 5.715 -5.632 19.379 1.00 97.00 130 ASN A N 1
ATOM 1073 C CA . ASN A 1 130 ? 6.690 -6.603 18.892 1.00 97.00 130 ASN A CA 1
ATOM 1074 C C . ASN A 1 130 ? 7.710 -7.001 19.969 1.00 97.00 130 ASN A C 1
ATOM 1076 O O . ASN A 1 130 ? 8.094 -8.169 20.014 1.00 97.00 130 ASN A O 1
ATOM 1080 N N . ARG A 1 131 ? 8.116 -6.081 20.859 1.00 96.25 131 ARG A N 1
ATOM 1081 C CA . ARG A 1 131 ? 8.942 -6.412 22.037 1.00 96.25 131 ARG A CA 1
ATOM 1082 C C . ARG A 1 131 ? 8.191 -7.321 23.005 1.00 96.25 131 ARG A C 1
ATOM 1084 O O . ARG A 1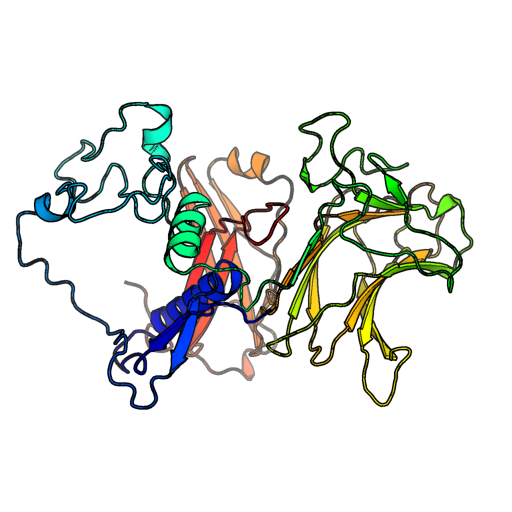 131 ? 8.747 -8.326 23.431 1.00 96.25 131 ARG A O 1
ATOM 1091 N N . LEU A 1 132 ? 6.929 -7.007 23.297 1.00 96.00 132 LEU A N 1
ATOM 1092 C CA . LEU A 1 132 ? 6.110 -7.775 24.237 1.00 96.00 132 LEU A CA 1
ATOM 1093 C C . LEU A 1 132 ? 5.926 -9.238 23.800 1.00 96.00 132 LEU A C 1
ATOM 1095 O O . LEU A 1 132 ? 6.009 -10.139 24.630 1.00 96.00 132 LEU A O 1
ATOM 1099 N N . TYR A 1 133 ? 5.725 -9.479 22.501 1.00 95.69 133 TYR A N 1
ATOM 1100 C CA . TYR A 1 133 ? 5.514 -10.822 21.940 1.00 95.69 133 TYR A CA 1
ATOM 1101 C C . TYR A 1 133 ? 6.761 -11.430 21.274 1.00 95.69 133 TYR A C 1
ATOM 1103 O O . TYR A 1 133 ? 6.671 -12.470 20.620 1.00 95.69 133 TYR A O 1
ATOM 1111 N N . ASN A 1 134 ? 7.938 -10.812 21.437 1.00 96.19 134 ASN A N 1
ATOM 1112 C CA . ASN A 1 134 ? 9.200 -11.252 20.830 1.00 96.19 134 ASN A CA 1
ATOM 1113 C C . ASN A 1 134 ? 9.077 -11.541 19.320 1.00 96.19 134 ASN A C 1
ATOM 1115 O O . ASN A 1 134 ? 9.557 -12.570 18.823 1.00 96.19 134 ASN A O 1
ATOM 1119 N N . CYS A 1 135 ? 8.398 -10.652 18.595 1.00 95.62 135 CYS A N 1
ATOM 1120 C CA . CYS A 1 135 ? 8.128 -10.809 17.174 1.00 95.62 135 CYS A CA 1
ATOM 1121 C C . CYS A 1 135 ? 9.411 -10.696 16.342 1.00 95.62 135 CYS A C 1
ATOM 1123 O O . CYS A 1 135 ? 10.177 -9.746 16.472 1.00 95.62 135 CYS A O 1
ATOM 1125 N N . THR A 1 136 ? 9.618 -11.661 15.443 1.00 94.69 136 THR A N 1
ATOM 1126 C CA . THR A 1 136 ? 10.789 -11.730 14.542 1.00 94.69 136 THR A CA 1
ATOM 1127 C C . THR A 1 136 ? 10.416 -11.708 13.062 1.00 94.69 136 THR A C 1
ATOM 1129 O O . THR A 1 136 ? 11.260 -11.445 12.212 1.00 94.69 136 THR A O 1
ATOM 1132 N N . SER A 1 137 ? 9.154 -11.984 12.738 1.00 94.25 137 SER A N 1
ATOM 1133 C CA . SER A 1 137 ? 8.595 -11.863 11.395 1.00 94.25 137 SER A CA 1
ATOM 1134 C C . SER A 1 137 ? 7.096 -11.602 11.491 1.00 94.25 137 SER A C 1
ATOM 1136 O O . SER A 1 137 ? 6.505 -11.804 12.553 1.00 94.25 137 SER A O 1
ATOM 1138 N N . SER A 1 138 ? 6.480 -11.184 10.390 1.00 96.06 138 SER A N 1
ATOM 1139 C CA . SER A 1 138 ? 5.027 -11.101 10.278 1.00 96.06 138 SER A CA 1
ATOM 1140 C C . SER A 1 138 ? 4.494 -12.145 9.296 1.00 96.06 138 SER A C 1
ATOM 1142 O O . SER A 1 138 ? 5.257 -12.869 8.638 1.00 96.06 138 SER A O 1
ATOM 1144 N N . LEU A 1 139 ? 3.171 -12.300 9.251 1.00 96.88 139 LEU A N 1
ATOM 1145 C CA . LEU A 1 139 ? 2.541 -13.238 8.327 1.00 96.88 139 LEU A CA 1
ATOM 1146 C C . LEU A 1 139 ? 2.619 -12.722 6.892 1.00 96.88 139 LEU A C 1
ATOM 1148 O O . LEU A 1 139 ? 2.976 -13.494 6.011 1.00 96.88 139 LEU A O 1
ATOM 1152 N N . SER A 1 140 ? 2.276 -11.452 6.680 1.00 97.88 140 SER A N 1
ATOM 1153 C CA . SER A 1 140 ? 2.023 -10.923 5.341 1.00 97.88 140 SER A CA 1
ATOM 1154 C C . SER A 1 140 ? 3.162 -10.078 4.778 1.00 97.88 140 SER A C 1
ATOM 1156 O O . SER A 1 140 ? 3.148 -9.805 3.588 1.00 97.88 140 SER A O 1
ATOM 1158 N N . PHE A 1 141 ? 4.151 -9.642 5.561 1.00 98.44 141 PHE A N 1
ATOM 1159 C CA . PHE A 1 141 ? 5.306 -8.935 4.992 1.00 98.44 141 PHE A CA 1
ATOM 1160 C C . PHE A 1 141 ? 6.245 -9.920 4.286 1.00 98.44 141 PHE A C 1
ATOM 1162 O O . PHE A 1 141 ? 6.616 -10.940 4.875 1.00 98.44 141 PHE A O 1
ATOM 1169 N N . MET A 1 142 ? 6.665 -9.599 3.059 1.00 98.38 142 MET A N 1
ATOM 1170 C CA . MET A 1 142 ? 7.664 -10.388 2.333 1.00 98.38 142 MET A CA 1
ATOM 1171 C C . MET A 1 142 ? 8.955 -9.606 2.116 1.00 98.38 142 MET A C 1
ATOM 1173 O O . MET A 1 142 ? 10.026 -10.098 2.480 1.00 98.38 142 MET A O 1
ATOM 1177 N N . ASP A 1 143 ? 8.862 -8.417 1.518 1.00 98.44 143 ASP A N 1
ATOM 1178 C CA . ASP A 1 143 ? 10.034 -7.609 1.195 1.00 98.44 143 ASP A CA 1
ATOM 1179 C C . ASP A 1 143 ? 9.706 -6.121 1.025 1.00 98.44 143 ASP A C 1
ATOM 1181 O O . ASP A 1 143 ? 8.574 -5.770 0.693 1.00 98.44 143 ASP A O 1
ATOM 1185 N N . SER A 1 144 ? 10.719 -5.279 1.226 1.00 98.38 144 SER A N 1
ATOM 1186 C CA . SER A 1 144 ? 10.714 -3.837 0.954 1.00 98.38 144 SER A CA 1
ATOM 1187 C C . SER A 1 144 ? 12.093 -3.457 0.428 1.00 98.38 144 SER A C 1
ATOM 1189 O O . SER A 1 144 ? 13.095 -3.847 1.036 1.00 98.38 144 SER A O 1
ATOM 1191 N N . CYS A 1 145 ? 12.153 -2.730 -0.683 1.00 98.25 145 CYS A N 1
ATOM 1192 C CA . CYS A 1 145 ? 13.398 -2.305 -1.301 1.00 98.25 145 CYS A CA 1
ATOM 1193 C C . CYS A 1 145 ? 13.284 -0.904 -1.909 1.00 98.25 145 CYS A C 1
ATOM 1195 O O . CYS A 1 145 ? 12.599 -0.720 -2.912 1.00 98.25 145 CYS A O 1
ATOM 1197 N N . ASP A 1 146 ? 14.010 0.027 -1.301 1.00 96.38 146 ASP A N 1
ATOM 1198 C CA . ASP A 1 146 ? 14.155 1.451 -1.641 1.00 96.38 146 ASP A CA 1
ATOM 1199 C C . ASP A 1 146 ? 15.526 1.755 -2.286 1.00 96.38 146 ASP A C 1
ATOM 1201 O O . ASP A 1 146 ? 15.899 2.898 -2.496 1.00 96.38 146 ASP A O 1
ATOM 1205 N N . PHE A 1 147 ? 16.335 0.716 -2.533 1.00 96.56 147 PHE A N 1
ATOM 1206 C CA . PHE A 1 147 ? 17.672 0.785 -3.136 1.00 96.56 147 PHE A CA 1
ATOM 1207 C C . PHE A 1 147 ? 18.708 1.682 -2.431 1.00 96.56 147 PHE A C 1
ATOM 1209 O O . PHE A 1 147 ? 19.799 1.904 -2.973 1.00 96.56 147 PHE A O 1
ATOM 1216 N N . GLU A 1 148 ? 18.466 2.097 -1.187 1.00 94.50 148 GLU A N 1
ATOM 1217 C CA . GLU A 1 148 ? 19.367 2.995 -0.451 1.00 94.50 148 GLU A CA 1
ATOM 1218 C C . GLU A 1 148 ? 20.741 2.373 -0.167 1.00 94.50 148 GLU A C 1
ATOM 1220 O O . GLU A 1 148 ? 21.753 3.070 -0.083 1.00 94.50 148 GLU A O 1
ATOM 1225 N N . LEU A 1 149 ? 20.820 1.042 -0.102 1.00 93.94 149 LEU A N 1
ATOM 1226 C CA . LEU A 1 149 ? 22.060 0.299 0.125 1.00 93.94 149 LEU A CA 1
ATOM 1227 C C . LEU A 1 149 ? 22.623 -0.310 -1.169 1.00 93.94 149 LEU A C 1
ATOM 1229 O O . LEU A 1 149 ? 21.887 -0.789 -2.030 1.00 93.94 149 LEU A O 1
ATOM 1233 N N . GLU A 1 150 ? 23.955 -0.371 -1.278 1.00 94.25 150 GLU A N 1
ATOM 1234 C CA . GLU A 1 150 ? 24.669 -0.916 -2.451 1.00 94.25 150 GLU A CA 1
ATOM 1235 C C . GLU A 1 150 ? 24.342 -2.384 -2.750 1.00 94.25 150 GLU A C 1
ATOM 1237 O O . GLU A 1 150 ? 24.431 -2.826 -3.893 1.00 94.25 150 GLU A O 1
ATOM 1242 N N . ASN A 1 151 ? 23.942 -3.150 -1.733 1.00 94.69 151 ASN A N 1
ATOM 1243 C CA . ASN A 1 151 ? 23.536 -4.540 -1.906 1.00 94.69 151 ASN A CA 1
ATOM 1244 C C . ASN A 1 151 ? 22.150 -4.692 -2.556 1.00 94.69 151 ASN A C 1
ATOM 1246 O O . ASN A 1 151 ? 21.730 -5.832 -2.747 1.00 94.69 151 ASN A O 1
ATOM 1250 N N . VAL A 1 152 ? 21.437 -3.589 -2.841 1.00 96.19 152 VAL A N 1
ATOM 1251 C CA . VAL A 1 152 ? 20.135 -3.544 -3.533 1.00 96.19 152 VAL A CA 1
ATOM 1252 C C . VAL A 1 152 ? 19.149 -4.594 -3.018 1.00 96.19 152 VAL A C 1
ATOM 1254 O O . VAL A 1 152 ? 18.510 -5.310 -3.784 1.00 96.19 152 VAL A O 1
ATOM 1257 N N . CYS A 1 153 ? 19.087 -4.763 -1.692 1.00 97.00 153 CYS A N 1
ATOM 1258 C CA . CYS A 1 153 ? 18.201 -5.725 -1.016 1.00 97.00 153 CYS A CA 1
ATOM 1259 C C . CYS A 1 153 ? 18.435 -7.205 -1.407 1.00 97.00 153 CYS A C 1
ATOM 1261 O O . CYS A 1 153 ? 17.606 -8.084 -1.133 1.00 97.00 153 CYS A O 1
ATOM 1263 N N . GLY A 1 154 ? 19.583 -7.495 -2.029 1.00 97.19 154 GLY A N 1
ATOM 1264 C CA . GLY A 1 154 ? 19.943 -8.796 -2.585 1.00 97.19 154 GLY A CA 1
ATOM 1265 C C . GLY A 1 154 ? 19.327 -9.085 -3.955 1.00 97.19 154 GLY A C 1
ATOM 1266 O O . GLY A 1 154 ? 19.262 -10.257 -4.333 1.00 97.19 154 GLY A O 1
ATOM 1267 N N . MET A 1 155 ? 18.842 -8.065 -4.671 1.00 97.56 155 MET A N 1
ATOM 1268 C CA . MET A 1 155 ? 18.440 -8.206 -6.070 1.00 97.56 155 MET A CA 1
ATOM 1269 C C . MET A 1 155 ? 19.652 -8.491 -6.965 1.00 97.56 155 MET A C 1
ATOM 1271 O O . MET A 1 155 ? 20.767 -8.058 -6.673 1.00 97.56 155 MET A O 1
ATOM 1275 N N . ILE A 1 156 ? 19.439 -9.226 -8.056 1.00 95.31 156 ILE A N 1
ATOM 1276 C CA . ILE A 1 156 ? 20.494 -9.584 -9.008 1.00 95.31 156 ILE A CA 1
ATOM 1277 C C . ILE A 1 156 ? 20.088 -9.237 -10.440 1.00 95.31 156 ILE A C 1
ATOM 1279 O O . ILE A 1 156 ? 18.926 -9.396 -10.802 1.00 95.31 156 ILE A O 1
ATOM 1283 N N . GLN A 1 157 ? 21.047 -8.803 -11.257 1.00 91.69 157 GLN A N 1
ATOM 1284 C CA . GLN A 1 157 ? 20.857 -8.726 -12.709 1.00 91.69 157 GLN A CA 1
ATOM 1285 C C . GLN A 1 157 ? 20.935 -10.128 -13.305 1.00 91.69 157 GLN A C 1
ATOM 1287 O O . GLN A 1 157 ? 21.745 -10.950 -12.855 1.00 91.69 157 GLN A O 1
ATOM 1292 N N . SER A 1 158 ? 20.113 -10.402 -14.310 1.00 86.44 158 SER A N 1
ATOM 1293 C CA . SER A 1 158 ? 20.293 -11.597 -15.127 1.00 86.44 158 SER A CA 1
ATOM 1294 C C . SER A 1 158 ? 21.500 -11.439 -16.050 1.00 86.44 158 SER A C 1
ATOM 1296 O O . SER A 1 158 ? 21.841 -10.340 -16.454 1.00 86.44 158 SER A O 1
ATOM 1298 N N . SER A 1 159 ? 22.144 -12.551 -16.403 1.00 81.62 159 SER A N 1
ATOM 1299 C CA . SER A 1 159 ? 23.133 -12.595 -17.489 1.00 81.62 159 SER A CA 1
ATOM 1300 C C . SER A 1 159 ? 22.552 -13.189 -18.778 1.00 81.62 159 SER A C 1
ATOM 1302 O O . SER A 1 159 ? 23.292 -13.465 -19.720 1.00 81.62 159 SER A O 1
ATOM 1304 N N . GLU A 1 160 ? 21.253 -13.502 -18.785 1.00 76.50 160 GLU A N 1
ATOM 1305 C CA . GLU A 1 160 ? 20.551 -14.171 -19.890 1.00 76.50 160 GLU A CA 1
ATOM 1306 C C . GLU A 1 160 ? 19.964 -13.176 -20.907 1.00 76.50 160 GLU A C 1
ATOM 1308 O O . GLU A 1 160 ? 19.275 -13.579 -21.846 1.00 76.50 160 GLU A O 1
ATOM 1313 N N . ASP A 1 161 ? 20.210 -11.880 -20.725 1.00 78.06 161 ASP A N 1
ATOM 1314 C CA . ASP A 1 161 ? 19.643 -10.794 -21.509 1.00 78.06 161 ASP A CA 1
ATOM 1315 C C . ASP A 1 161 ? 20.721 -9.880 -22.120 1.00 78.06 161 ASP A C 1
ATOM 1317 O O . ASP A 1 161 ? 21.902 -10.213 -22.210 1.00 78.06 161 ASP A O 1
ATOM 1321 N N . SER A 1 162 ? 20.274 -8.763 -22.689 1.00 79.25 162 SER A N 1
ATOM 1322 C CA . SER A 1 162 ? 21.094 -7.895 -23.541 1.00 79.25 162 SER A CA 1
ATOM 1323 C C . SER A 1 162 ? 21.560 -6.614 -22.848 1.00 79.25 162 SER A C 1
ATOM 1325 O O . SER A 1 162 ? 22.238 -5.802 -23.482 1.00 79.25 162 SER A O 1
ATOM 1327 N N . ALA A 1 163 ? 21.123 -6.377 -21.609 1.00 86.31 163 ALA A N 1
ATOM 1328 C CA . ALA A 1 163 ? 21.282 -5.106 -20.920 1.00 86.31 163 ALA A CA 1
ATOM 1329 C C . ALA A 1 163 ? 21.029 -5.239 -19.416 1.00 86.31 163 ALA A C 1
ATOM 1331 O O . ALA A 1 163 ? 20.206 -6.039 -19.004 1.00 86.31 163 ALA A O 1
ATOM 1332 N N . ASP A 1 164 ? 21.646 -4.368 -18.620 1.00 90.25 164 ASP A N 1
ATOM 1333 C CA . ASP A 1 164 ? 21.490 -4.372 -17.164 1.00 90.25 164 ASP A CA 1
ATOM 1334 C C . ASP A 1 164 ? 20.721 -3.146 -16.666 1.00 90.25 164 ASP A C 1
ATOM 1336 O O .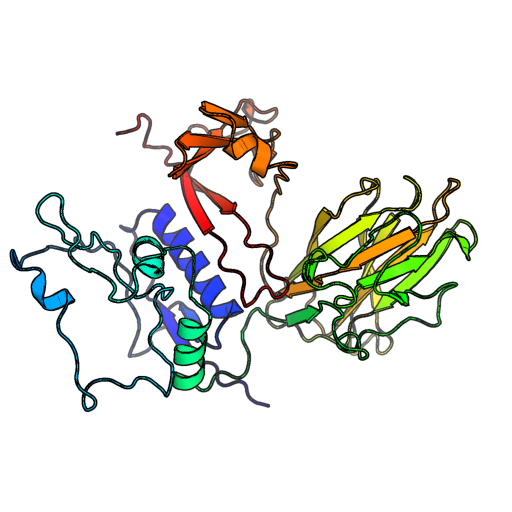 ASP A 1 164 ? 20.862 -2.035 -17.199 1.00 90.25 164 ASP A O 1
ATOM 1340 N N . TRP A 1 165 ? 19.988 -3.317 -15.564 1.00 95.69 165 TRP A N 1
ATOM 1341 C CA . TRP A 1 165 ? 19.575 -2.183 -14.742 1.00 95.69 165 TRP A CA 1
ATOM 1342 C C . TRP A 1 165 ? 20.776 -1.628 -13.965 1.00 95.69 165 TRP A C 1
ATOM 1344 O O . TRP A 1 165 ? 21.686 -2.355 -13.566 1.00 95.69 165 TRP A O 1
ATOM 1354 N N . ARG A 1 166 ? 20.786 -0.325 -13.700 1.00 95.19 166 ARG A N 1
ATOM 1355 C CA . ARG A 1 166 ? 21.851 0.330 -12.932 1.00 95.19 166 ARG A CA 1
ATOM 1356 C C . ARG A 1 166 ? 21.273 1.083 -11.752 1.00 95.19 166 ARG A C 1
ATOM 1358 O O . ARG A 1 166 ? 20.309 1.821 -11.915 1.00 95.19 166 ARG A O 1
ATOM 1365 N N . ARG A 1 167 ? 21.899 0.926 -10.587 1.00 96.00 167 ARG A N 1
ATOM 1366 C CA . ARG A 1 167 ? 21.612 1.747 -9.410 1.00 96.00 167 ARG A CA 1
ATOM 1367 C C . ARG A 1 167 ? 22.201 3.136 -9.622 1.00 96.00 167 ARG A C 1
ATOM 1369 O O . ARG A 1 167 ? 23.417 3.264 -9.769 1.00 96.00 167 ARG A O 1
ATOM 1376 N N . VAL A 1 168 ? 21.353 4.152 -9.648 1.00 95.19 168 VAL A N 1
ATOM 1377 C CA . VAL A 1 168 ? 21.737 5.545 -9.909 1.00 95.19 168 VAL A CA 1
ATOM 1378 C C . VAL A 1 168 ? 20.971 6.481 -8.978 1.00 95.19 168 VAL A C 1
ATOM 1380 O O . VAL A 1 168 ? 19.934 6.102 -8.445 1.00 95.19 168 VAL A O 1
ATOM 1383 N N . SER A 1 169 ? 21.488 7.690 -8.776 1.00 93.81 169 SER A N 1
ATOM 1384 C CA . SER A 1 169 ? 20.809 8.760 -8.028 1.00 93.81 169 SER A CA 1
ATOM 1385 C C . SER A 1 169 ? 20.046 9.732 -8.937 1.00 93.81 169 SER A C 1
ATOM 1387 O O . SER A 1 169 ? 19.204 10.487 -8.472 1.00 93.81 169 SER A O 1
ATOM 1389 N N . GLU A 1 170 ? 20.355 9.726 -10.236 1.00 93.50 170 GLU A N 1
ATOM 1390 C CA . GLU A 1 170 ? 19.727 10.543 -11.276 1.00 93.50 170 GLU A CA 1
ATOM 1391 C C . GLU A 1 170 ? 19.829 9.822 -12.630 1.00 93.50 170 GLU A C 1
ATOM 1393 O O . GLU A 1 170 ? 20.717 8.985 -12.833 1.00 93.50 170 GLU A O 1
ATOM 1398 N N . ALA A 1 171 ? 18.931 10.139 -13.566 1.00 93.31 171 ALA A N 1
ATOM 1399 C CA . ALA A 1 171 ? 18.940 9.548 -14.903 1.00 93.31 171 ALA A CA 1
ATOM 1400 C C . ALA A 1 171 ? 18.709 10.586 -16.021 1.00 93.31 171 ALA A C 1
ATOM 1402 O O . ALA A 1 171 ? 17.959 11.549 -15.832 1.00 93.31 171 ALA A O 1
ATOM 1403 N N . PRO A 1 172 ? 19.313 10.399 -17.216 1.00 89.75 172 PRO A N 1
ATOM 1404 C CA . PRO A 1 172 ? 19.061 11.260 -18.370 1.00 89.75 172 PRO A CA 1
ATOM 1405 C C . PRO A 1 172 ? 17.573 11.313 -18.733 1.00 89.75 172 PRO A C 1
ATOM 1407 O O . PRO A 1 172 ? 16.904 10.287 -18.802 1.00 89.75 172 PRO A O 1
ATOM 1410 N N . GLY A 1 173 ? 17.047 12.514 -18.982 1.00 90.00 173 GLY A N 1
ATOM 1411 C CA . GLY A 1 173 ? 15.616 12.707 -19.254 1.00 90.00 173 GLY A CA 1
ATOM 1412 C C . GLY A 1 173 ? 14.708 12.525 -18.029 1.00 90.00 173 GLY A C 1
ATOM 1413 O O . GLY A 1 173 ? 13.489 12.583 -18.174 1.00 90.00 173 GLY A O 1
ATOM 1414 N N . GLY A 1 174 ? 15.289 12.325 -16.844 1.00 91.44 174 GLY A N 1
ATOM 1415 C CA . GLY A 1 174 ? 14.597 12.113 -15.581 1.00 91.44 174 GLY A CA 1
ATOM 1416 C C . GLY A 1 174 ? 14.574 10.642 -15.131 1.00 91.44 174 GLY A C 1
ATOM 1417 O O . GLY A 1 174 ? 14.791 9.732 -15.941 1.00 91.44 174 GLY A O 1
ATOM 1418 N N . PRO A 1 175 ? 14.276 10.401 -13.843 1.00 93.31 175 PRO A N 1
ATOM 1419 C CA . PRO A 1 175 ? 14.016 11.417 -12.821 1.00 93.31 175 PRO A CA 1
ATOM 1420 C C . PRO A 1 175 ? 15.313 12.060 -12.282 1.00 93.31 175 PRO A C 1
ATOM 1422 O O . PRO A 1 175 ? 16.393 11.475 -12.363 1.00 93.31 175 PRO A O 1
ATOM 1425 N N . GLU A 1 176 ? 15.195 13.291 -11.769 1.00 91.62 176 GLU A N 1
ATOM 1426 C CA . GLU A 1 176 ? 16.304 14.065 -11.165 1.00 91.62 176 GLU A CA 1
ATOM 1427 C C . GLU A 1 176 ? 16.648 13.600 -9.739 1.00 91.62 176 GLU A C 1
ATOM 1429 O O . GLU A 1 176 ? 17.699 13.948 -9.207 1.00 91.62 176 GLU A O 1
ATOM 1434 N N . SER A 1 177 ? 15.758 12.825 -9.119 1.00 91.56 177 SER A N 1
ATOM 1435 C CA . SER A 1 177 ? 15.951 12.192 -7.819 1.00 91.56 177 SER A CA 1
ATOM 1436 C C . SER A 1 177 ? 15.172 10.879 -7.747 1.00 91.56 177 SER A C 1
ATOM 1438 O O . SER A 1 177 ? 14.272 10.624 -8.555 1.00 91.56 177 SER A O 1
ATOM 1440 N N . ASP A 1 178 ? 15.489 10.078 -6.742 1.00 90.12 178 ASP A N 1
ATOM 1441 C CA . ASP A 1 178 ? 14.690 8.939 -6.301 1.00 90.12 178 ASP A CA 1
ATOM 1442 C C . ASP A 1 178 ? 13.281 9.357 -5.849 1.00 90.12 178 ASP A C 1
ATOM 1444 O O . ASP A 1 178 ? 12.980 10.546 -5.649 1.00 90.12 178 ASP A O 1
ATOM 1448 N N . TYR A 1 179 ? 12.408 8.361 -5.714 1.00 90.31 179 TYR A N 1
ATOM 1449 C CA . TYR A 1 179 ? 11.070 8.553 -5.176 1.00 90.31 179 TYR A CA 1
ATOM 1450 C C . TYR A 1 179 ? 11.074 8.532 -3.641 1.00 90.31 179 TYR A C 1
ATOM 1452 O O . TYR A 1 179 ? 10.371 9.336 -3.033 1.00 90.31 179 TYR A O 1
ATOM 1460 N N . SER A 1 180 ? 11.916 7.708 -3.015 1.00 86.31 180 SER A N 1
ATOM 1461 C CA . SER A 1 180 ? 11.940 7.483 -1.562 1.00 86.31 180 SER A CA 1
ATOM 1462 C C . SER A 1 180 ? 12.124 8.771 -0.754 1.00 86.31 180 SER A C 1
ATOM 1464 O O . SER A 1 180 ? 11.437 9.019 0.242 1.00 86.31 180 SER A O 1
ATOM 1466 N N . ASN A 1 181 ? 13.043 9.626 -1.206 1.00 85.56 181 ASN A N 1
ATOM 1467 C CA . ASN A 1 181 ? 13.383 10.891 -0.562 1.00 85.56 181 ASN A CA 1
ATOM 1468 C C . ASN A 1 181 ? 12.836 12.112 -1.314 1.00 85.56 181 ASN A C 1
ATOM 1470 O O . ASN A 1 181 ? 12.926 13.227 -0.794 1.00 85.56 181 ASN A O 1
ATOM 1474 N N . MET A 1 182 ? 12.298 11.946 -2.531 1.00 82.12 182 MET A N 1
ATOM 1475 C CA . MET A 1 182 ? 11.790 13.029 -3.393 1.00 82.12 182 MET A CA 1
ATOM 1476 C C . MET A 1 182 ? 12.751 14.233 -3.499 1.00 82.12 182 MET A C 1
ATOM 1478 O O . MET A 1 182 ? 12.321 15.391 -3.515 1.00 82.12 182 MET A O 1
ATOM 1482 N N . GLY A 1 183 ? 14.065 13.984 -3.483 1.00 70.38 183 GLY A N 1
ATOM 1483 C CA . GLY A 1 183 ? 15.090 15.031 -3.542 1.00 70.38 183 GLY A CA 1
ATOM 1484 C C . GLY A 1 183 ? 15.197 15.926 -2.296 1.00 70.38 183 GLY A C 1
ATOM 1485 O O . GLY A 1 183 ? 15.896 16.942 -2.336 1.00 70.38 183 GLY A O 1
ATOM 1486 N N . GLN A 1 184 ? 14.550 15.571 -1.177 1.00 76.25 184 GLN A N 1
ATOM 1487 C CA . GLN A 1 184 ? 14.664 16.298 0.098 1.00 76.25 184 GLN A CA 1
ATOM 1488 C C . GLN A 1 184 ? 16.103 16.298 0.637 1.00 76.25 184 GLN A C 1
ATOM 1490 O O . GLN A 1 184 ? 16.530 17.260 1.279 1.00 76.25 184 GLN A O 1
ATOM 1495 N N . CYS A 1 185 ? 16.875 15.260 0.313 1.00 75.88 185 CYS A N 1
ATOM 1496 C CA . CYS A 1 185 ? 18.284 15.130 0.658 1.00 75.88 185 CYS A CA 1
ATOM 1497 C C . CYS A 1 185 ? 19.128 15.076 -0.624 1.00 75.88 185 CYS A C 1
ATOM 1499 O O . CYS A 1 185 ? 19.297 14.020 -1.220 1.00 75.88 185 CYS A O 1
ATOM 1501 N N . LYS A 1 186 ? 19.677 16.217 -1.068 1.00 60.22 186 LYS A N 1
ATOM 1502 C CA . LYS A 1 186 ? 20.516 16.270 -2.282 1.00 60.22 186 LYS A CA 1
ATOM 1503 C C . LYS A 1 186 ? 21.702 15.300 -2.195 1.00 60.22 186 LYS A C 1
ATOM 1505 O O . LYS A 1 186 ? 22.510 15.407 -1.276 1.00 60.22 186 LYS A O 1
ATOM 1510 N N . GLY A 1 187 ? 21.835 14.418 -3.189 1.00 64.12 187 GLY A N 1
ATOM 1511 C CA . GLY A 1 187 ? 22.901 13.410 -3.252 1.00 64.12 187 GLY A CA 1
ATOM 1512 C C . GLY A 1 187 ? 22.682 12.193 -2.344 1.00 64.12 187 GLY A C 1
ATOM 1513 O O . GLY A 1 187 ? 23.591 11.378 -2.206 1.00 64.12 187 GLY A O 1
ATOM 1514 N N . ALA A 1 188 ? 21.504 12.080 -1.730 1.00 77.06 188 ALA A N 1
ATOM 1515 C CA . ALA A 1 188 ? 21.014 10.877 -1.073 1.00 77.06 188 ALA A CA 1
ATOM 1516 C C . ALA A 1 188 ? 19.790 10.369 -1.846 1.00 77.06 188 ALA A C 1
ATOM 1518 O O . ALA A 1 188 ? 19.091 11.174 -2.460 1.00 77.06 188 ALA A O 1
ATOM 1519 N N . GLY A 1 189 ? 19.559 9.060 -1.826 1.00 90.44 189 GLY A N 1
ATOM 1520 C CA . GLY A 1 189 ? 18.508 8.433 -2.614 1.00 90.44 189 GLY A CA 1
ATOM 1521 C C . GLY A 1 189 ? 19.032 7.752 -3.872 1.00 90.44 189 GLY A C 1
ATOM 1522 O O . GLY A 1 189 ? 19.868 8.293 -4.606 1.00 90.44 189 GLY A O 1
ATOM 1523 N N . PHE A 1 190 ? 18.556 6.536 -4.111 1.00 95.38 190 PHE A N 1
ATOM 1524 C CA . PHE A 1 190 ? 18.939 5.740 -5.270 1.00 95.38 190 PHE A CA 1
ATOM 1525 C C . PHE A 1 190 ? 17.739 4.980 -5.808 1.00 95.38 190 PHE A C 1
ATOM 1527 O O . PHE A 1 190 ? 16.877 4.559 -5.061 1.00 95.38 190 PHE A O 1
ATOM 1534 N N . PHE A 1 191 ? 17.742 4.732 -7.110 1.00 97.19 191 PHE A N 1
ATOM 1535 C CA . PHE A 1 191 ? 16.741 3.915 -7.781 1.00 97.19 191 PHE A CA 1
ATOM 1536 C C . PHE A 1 191 ? 17.409 3.037 -8.837 1.00 97.19 191 PHE A C 1
ATOM 1538 O O . PHE A 1 191 ? 18.572 3.242 -9.211 1.00 97.19 191 PHE A O 1
ATOM 1545 N N . MET A 1 192 ? 16.678 2.049 -9.348 1.00 97.88 192 MET A N 1
ATOM 1546 C CA . MET A 1 192 ? 17.157 1.213 -10.447 1.00 97.88 192 MET A CA 1
ATOM 1547 C C . MET A 1 192 ? 16.692 1.784 -11.779 1.00 97.88 192 MET A C 1
ATOM 1549 O O . MET A 1 192 ? 15.503 2.011 -11.980 1.00 97.88 192 MET A O 1
ATOM 1553 N N . HIS A 1 193 ? 17.625 1.977 -12.710 1.00 97.38 193 HIS A N 1
ATOM 1554 C CA . HIS A 1 193 ? 17.366 2.551 -14.025 1.00 97.38 193 HIS A CA 1
ATOM 1555 C C . HIS A 1 193 ? 17.832 1.637 -15.159 1.00 97.38 193 HIS A C 1
ATOM 1557 O O . HIS A 1 193 ? 18.998 1.241 -15.228 1.00 97.38 193 HIS A O 1
ATOM 1563 N N . PHE A 1 194 ? 16.927 1.348 -16.085 1.00 95.62 194 PHE A N 1
ATOM 1564 C CA . PHE A 1 194 ? 17.215 0.726 -17.366 1.00 95.62 194 PHE A CA 1
ATOM 1565 C C . PHE A 1 194 ? 17.399 1.815 -18.425 1.00 95.62 194 PHE A C 1
ATOM 1567 O O . PHE A 1 194 ? 16.430 2.412 -18.898 1.00 95.62 194 PHE A O 1
ATOM 1574 N N . ASN A 1 195 ? 18.653 2.052 -18.814 1.00 93.06 195 ASN A N 1
ATOM 1575 C CA . ASN A 1 195 ? 18.985 3.018 -19.855 1.00 93.06 195 ASN A CA 1
ATOM 1576 C C . ASN A 1 195 ? 18.787 2.398 -21.246 1.00 93.06 195 ASN A C 1
ATOM 1578 O O . ASN A 1 195 ? 19.544 1.520 -21.672 1.00 93.06 195 ASN A O 1
ATOM 1582 N N . ARG A 1 196 ? 17.798 2.901 -21.991 1.00 89.50 196 ARG A N 1
ATOM 1583 C CA . ARG A 1 196 ? 17.476 2.383 -23.328 1.00 89.50 196 ARG A CA 1
ATOM 1584 C C . ARG A 1 196 ? 18.436 2.875 -24.413 1.00 89.50 196 ARG A C 1
ATOM 1586 O O . ARG A 1 196 ? 18.530 2.261 -25.477 1.00 89.50 196 ARG A O 1
ATOM 1593 N N . SER A 1 197 ? 19.103 4.011 -24.192 1.00 83.69 197 SER A N 1
ATOM 1594 C CA . SER A 1 197 ? 19.928 4.673 -25.215 1.00 83.69 197 SER A CA 1
ATOM 1595 C C . SER A 1 197 ? 21.128 3.821 -25.643 1.00 83.69 197 SER A C 1
ATOM 1597 O O . SER A 1 197 ? 21.602 3.948 -26.769 1.00 83.69 197 SER A O 1
ATOM 1599 N N . SER A 1 198 ? 21.562 2.901 -24.779 1.00 79.06 198 SER A N 1
ATOM 1600 C CA . SER A 1 198 ? 22.699 2.005 -24.990 1.00 79.06 198 SER A CA 1
ATOM 1601 C C . SER A 1 198 ? 22.360 0.659 -25.645 1.00 79.06 198 SER A C 1
ATOM 1603 O O . SER A 1 198 ? 23.257 -0.168 -25.786 1.00 79.06 198 SER A O 1
ATOM 1605 N N . VAL A 1 199 ? 21.100 0.391 -26.010 1.00 87.94 199 VAL A N 1
ATOM 1606 C CA . VAL A 1 199 ? 20.649 -0.956 -26.427 1.00 87.94 199 VAL A CA 1
ATOM 1607 C C . VAL A 1 199 ? 19.787 -0.910 -27.687 1.00 87.94 199 VAL A C 1
ATOM 1609 O O . VAL A 1 199 ? 19.227 0.128 -27.997 1.00 87.94 199 VAL A O 1
ATOM 1612 N N . ASN A 1 200 ? 19.652 -2.008 -28.433 1.00 90.56 200 ASN A N 1
ATOM 1613 C CA . ASN A 1 200 ? 18.812 -2.036 -29.642 1.00 90.56 200 ASN A CA 1
ATOM 1614 C C . ASN A 1 200 ? 17.316 -2.166 -29.313 1.00 90.56 200 ASN A C 1
ATOM 1616 O O . ASN A 1 200 ? 16.943 -2.586 -28.222 1.00 90.56 200 ASN A O 1
ATOM 1620 N N . GLU A 1 201 ? 16.440 -1.818 -30.256 1.00 92.00 201 GLU A N 1
ATOM 1621 C CA . GLU A 1 201 ? 15.001 -2.075 -30.110 1.00 92.00 201 GLU A CA 1
ATOM 1622 C C . GLU A 1 201 ? 14.727 -3.571 -29.880 1.00 92.00 201 GLU A C 1
ATOM 1624 O O . GLU A 1 201 ? 15.373 -4.427 -30.486 1.00 92.00 201 GLU A O 1
ATOM 1629 N N . GLY A 1 202 ? 13.815 -3.884 -28.957 1.00 90.75 202 GLY A N 1
ATOM 1630 C CA . GLY A 1 202 ? 13.530 -5.248 -28.509 1.00 90.75 202 GLY A CA 1
ATOM 1631 C C . GLY A 1 202 ? 14.496 -5.796 -27.451 1.00 90.75 202 GLY A C 1
ATOM 1632 O O . GLY A 1 202 ? 14.223 -6.860 -26.890 1.00 90.75 202 GLY A O 1
ATOM 1633 N N . ALA A 1 203 ? 15.589 -5.085 -27.143 1.00 91.44 203 ALA A N 1
ATOM 1634 C CA . ALA A 1 203 ? 16.491 -5.442 -26.052 1.00 91.44 203 ALA A CA 1
ATOM 1635 C C . ALA A 1 203 ? 15.760 -5.454 -24.705 1.00 91.44 203 ALA A C 1
ATOM 1637 O O . ALA A 1 203 ? 14.853 -4.650 -24.459 1.00 91.44 203 ALA A O 1
ATOM 1638 N N . ARG A 1 204 ? 16.190 -6.368 -23.834 1.00 93.31 204 ARG A N 1
ATOM 1639 C CA . ARG A 1 204 ? 15.628 -6.578 -22.498 1.00 93.31 204 ARG A CA 1
ATOM 1640 C C . ARG A 1 204 ? 16.702 -6.436 -21.426 1.00 93.31 204 ARG A C 1
ATOM 1642 O O . ARG A 1 204 ? 17.849 -6.805 -21.692 1.00 93.31 204 ARG A O 1
ATOM 1649 N N . ALA A 1 205 ? 16.283 -5.938 -20.264 1.00 94.81 205 ALA A N 1
ATOM 1650 C CA . ALA A 1 205 ? 17.036 -5.927 -19.014 1.00 94.81 205 ALA A CA 1
ATOM 1651 C C . ALA A 1 205 ? 16.190 -6.511 -17.877 1.00 94.81 205 ALA A C 1
ATOM 1653 O O . ALA A 1 205 ? 15.071 -6.047 -17.642 1.00 94.81 205 ALA A O 1
ATOM 1654 N N . LEU A 1 206 ? 16.707 -7.506 -17.168 1.00 96.25 206 LEU A N 1
ATOM 1655 C CA . LEU A 1 206 ? 16.019 -8.311 -16.168 1.00 96.25 206 LEU A CA 1
ATOM 1656 C C . LEU A 1 206 ? 16.682 -8.115 -14.801 1.00 96.25 206 LEU A C 1
ATOM 1658 O O . LEU A 1 206 ? 17.801 -8.566 -14.562 1.00 96.25 206 LEU A O 1
ATOM 1662 N N . LEU A 1 207 ? 15.943 -7.506 -13.877 1.00 97.75 207 LEU A N 1
ATOM 1663 C CA . LEU A 1 207 ? 16.310 -7.421 -12.467 1.00 97.75 207 LEU A CA 1
ATOM 1664 C C . LEU A 1 207 ? 15.484 -8.426 -11.664 1.00 97.75 207 LEU A C 1
ATOM 1666 O O . LEU A 1 207 ? 14.256 -8.397 -11.696 1.00 97.75 207 LEU A O 1
ATOM 1670 N N . GLU A 1 208 ? 16.138 -9.313 -10.928 1.00 97.88 208 GLU A N 1
ATOM 1671 C CA . GLU A 1 208 ? 15.489 -10.362 -10.146 1.00 97.88 208 GLU A CA 1
ATOM 1672 C C . GLU A 1 208 ? 15.598 -10.102 -8.648 1.00 97.88 208 GLU A C 1
ATOM 1674 O O . GLU A 1 208 ? 16.665 -9.768 -8.136 1.00 97.88 208 GLU A O 1
ATOM 1679 N N . SER A 1 209 ? 14.520 -10.356 -7.909 1.00 98.38 209 SER A N 1
ATOM 1680 C CA . SER A 1 209 ? 14.573 -10.387 -6.450 1.00 98.38 209 SER A CA 1
ATOM 1681 C C . SER A 1 209 ? 15.449 -11.536 -5.934 1.00 98.38 209 SER A C 1
ATOM 1683 O O . SER A 1 209 ? 15.716 -12.525 -6.627 1.00 98.38 209 SER A O 1
ATOM 1685 N N . ARG A 1 210 ? 15.805 -11.488 -4.645 1.00 97.31 210 ARG A N 1
ATOM 1686 C CA . ARG A 1 210 ? 16.235 -12.697 -3.924 1.00 97.31 210 ARG A CA 1
ATOM 1687 C C . ARG A 1 210 ? 15.117 -13.752 -3.912 1.00 97.31 210 ARG A C 1
ATOM 1689 O O . ARG A 1 210 ? 13.968 -13.459 -4.241 1.00 97.31 210 ARG A O 1
ATOM 1696 N N . ILE A 1 211 ? 15.438 -14.983 -3.507 1.00 97.44 211 ILE A N 1
ATOM 1697 C CA . ILE A 1 211 ? 14.421 -16.036 -3.351 1.00 97.44 211 ILE A CA 1
ATOM 1698 C C . ILE A 1 211 ? 13.510 -15.696 -2.166 1.00 97.44 211 ILE A C 1
ATOM 1700 O O . ILE A 1 211 ? 13.978 -15.514 -1.040 1.00 97.44 211 ILE A O 1
ATOM 1704 N N . LEU A 1 212 ? 12.210 -15.664 -2.435 1.00 98.19 212 LEU A N 1
ATOM 1705 C CA . LEU A 1 212 ? 11.139 -15.365 -1.494 1.00 98.19 212 LEU A CA 1
ATOM 1706 C C . LEU A 1 212 ? 10.336 -16.632 -1.176 1.00 98.19 212 LEU A C 1
ATOM 1708 O O . LEU A 1 212 ? 10.234 -17.537 -2.004 1.00 98.19 212 LEU A O 1
ATOM 1712 N N . TYR A 1 213 ? 9.767 -16.694 0.029 1.00 97.75 213 TYR A N 1
ATOM 1713 C CA . TYR A 1 213 ? 9.083 -17.876 0.564 1.00 97.75 213 TYR A CA 1
ATOM 1714 C C . TYR A 1 213 ? 7.658 -17.503 1.012 1.00 97.75 213 TYR A C 1
ATOM 1716 O O . TYR A 1 213 ? 7.505 -16.999 2.128 1.00 97.75 213 TYR A O 1
ATOM 1724 N N . PRO A 1 214 ? 6.633 -17.702 0.161 1.00 97.44 214 PRO A N 1
ATOM 1725 C CA . PRO A 1 214 ? 5.253 -17.349 0.490 1.00 97.44 214 PRO A CA 1
ATOM 1726 C C . PRO A 1 214 ? 4.651 -18.287 1.551 1.00 97.44 214 PRO A C 1
ATOM 1728 O O . PRO A 1 214 ? 5.083 -19.429 1.717 1.00 97.44 214 PRO A O 1
ATOM 1731 N N . LYS A 1 215 ? 3.637 -17.796 2.269 1.00 96.44 215 LYS A N 1
ATOM 1732 C CA . LYS A 1 215 ? 2.934 -18.460 3.379 1.00 96.44 215 LYS A CA 1
ATOM 1733 C C . LYS A 1 215 ? 1.414 -18.526 3.176 1.00 96.44 215 LYS A C 1
ATOM 1735 O O . LYS A 1 215 ? 0.768 -19.322 3.856 1.00 96.44 215 LYS A O 1
ATOM 1740 N N . ARG A 1 216 ? 0.825 -17.697 2.302 1.00 96.19 216 ARG A N 1
ATOM 1741 C CA . ARG A 1 216 ? -0.636 -17.553 2.112 1.00 96.19 216 ARG A CA 1
ATOM 1742 C C . ARG A 1 216 ? -1.126 -17.891 0.704 1.00 96.19 216 ARG A C 1
ATOM 1744 O O . ARG A 1 216 ? -2.306 -18.193 0.553 1.00 96.19 216 ARG A O 1
ATOM 1751 N N . GLY A 1 217 ? -0.248 -17.866 -0.301 1.00 96.06 217 GLY A N 1
ATOM 1752 C CA . GLY A 1 217 ? -0.578 -18.250 -1.683 1.00 96.06 217 GLY A CA 1
ATOM 1753 C C . GLY A 1 217 ? -1.152 -17.132 -2.563 1.00 96.06 217 GLY A C 1
ATOM 1754 O O . GLY A 1 217 ? -1.576 -17.400 -3.682 1.00 96.06 217 GLY A O 1
ATOM 1755 N N . PHE A 1 218 ? -1.166 -15.895 -2.069 1.00 98.06 218 PHE A N 1
ATOM 1756 C CA . PHE A 1 218 ? -1.530 -14.691 -2.814 1.00 98.06 218 PHE A CA 1
ATOM 1757 C C . PHE A 1 218 ? -0.673 -13.526 -2.329 1.00 98.06 218 PHE A C 1
ATOM 1759 O O . PHE A 1 218 ? -0.319 -13.464 -1.150 1.00 98.06 218 PHE A O 1
ATOM 1766 N N . GLN A 1 219 ? -0.324 -12.619 -3.233 1.00 98.69 219 GLN A N 1
ATOM 1767 C CA . GLN A 1 219 ? 0.524 -11.472 -2.955 1.00 98.69 219 GLN A CA 1
ATOM 1768 C C . GLN A 1 219 ? 0.064 -10.235 -3.720 1.00 98.69 219 GLN A C 1
ATOM 1770 O O . GLN A 1 219 ? -0.521 -10.318 -4.800 1.00 98.69 219 GLN A O 1
ATOM 1775 N N . CYS A 1 220 ? 0.419 -9.080 -3.173 1.00 98.75 220 CYS A N 1
ATOM 1776 C CA . CYS A 1 220 ? 0.392 -7.812 -3.860 1.00 98.75 220 CYS A CA 1
ATOM 1777 C C . CYS A 1 220 ? 1.811 -7.262 -3.938 1.00 98.75 220 CYS A C 1
ATOM 1779 O O . CYS A 1 220 ? 2.429 -6.949 -2.912 1.00 98.75 220 CYS A O 1
ATOM 1781 N N . LEU A 1 221 ? 2.315 -7.175 -5.165 1.00 98.88 221 LEU A N 1
ATOM 1782 C CA . LEU A 1 221 ? 3.524 -6.442 -5.499 1.00 98.88 221 LEU A CA 1
ATOM 1783 C C . LEU A 1 221 ? 3.133 -4.994 -5.790 1.00 98.88 221 LEU A C 1
ATOM 1785 O O . LEU A 1 221 ? 2.237 -4.757 -6.598 1.00 98.88 221 LEU A O 1
ATOM 1789 N N . GLN A 1 222 ? 3.818 -4.039 -5.174 1.00 98.44 222 GLN A N 1
ATOM 1790 C CA . GLN A 1 222 ? 3.692 -2.625 -5.500 1.00 98.44 222 GLN A CA 1
ATOM 1791 C C . GLN A 1 222 ? 5.067 -1.986 -5.667 1.00 98.44 222 GLN A C 1
ATOM 1793 O O . GLN A 1 222 ? 6.029 -2.420 -5.038 1.00 98.44 222 GLN A O 1
ATOM 1798 N N . PHE A 1 223 ? 5.163 -0.996 -6.541 1.00 98.62 223 PHE A N 1
ATOM 1799 C CA . PHE A 1 223 ? 6.392 -0.249 -6.800 1.00 98.62 223 PHE A CA 1
ATOM 1800 C C . PHE A 1 223 ? 6.061 1.039 -7.549 1.00 98.62 223 PHE A C 1
ATOM 1802 O O . PHE A 1 223 ? 4.994 1.156 -8.168 1.00 98.62 223 PHE A O 1
ATOM 1809 N N . TYR A 1 224 ? 6.993 1.982 -7.538 1.00 98.31 224 TYR A N 1
ATOM 1810 C CA . TYR A 1 224 ? 6.924 3.185 -8.353 1.00 98.31 224 TYR A CA 1
ATOM 1811 C C . TYR A 1 224 ? 7.726 2.998 -9.634 1.00 98.31 224 TYR A C 1
ATOM 1813 O O . TYR A 1 224 ? 8.810 2.424 -9.625 1.00 98.31 224 TYR A O 1
ATOM 1821 N N . VAL A 1 225 ? 7.178 3.468 -10.755 1.00 98.12 225 VAL A N 1
ATOM 1822 C CA . VAL A 1 225 ? 7.841 3.454 -12.063 1.00 98.12 225 VAL A CA 1
ATOM 1823 C C . VAL A 1 225 ? 7.863 4.851 -12.672 1.00 98.12 225 VAL A C 1
ATOM 1825 O O . VAL A 1 225 ? 6.859 5.562 -12.640 1.00 98.12 225 VAL A O 1
ATOM 1828 N N . TYR A 1 226 ? 8.994 5.240 -13.248 1.00 97.62 226 TYR A N 1
ATOM 1829 C CA . TYR A 1 226 ? 9.162 6.472 -14.014 1.00 97.62 226 TYR A CA 1
ATOM 1830 C C . TYR A 1 226 ? 9.559 6.124 -15.444 1.00 97.62 226 TYR A C 1
ATOM 1832 O O . TYR A 1 226 ? 10.417 5.268 -15.660 1.00 97.62 226 TYR A O 1
ATOM 1840 N N . ASN A 1 227 ? 8.971 6.811 -16.421 1.00 96.62 227 ASN A N 1
ATOM 1841 C CA . ASN A 1 227 ? 9.373 6.702 -17.818 1.00 96.62 227 ASN A CA 1
ATOM 1842 C C . ASN A 1 227 ? 9.965 8.036 -18.297 1.00 96.62 227 ASN A C 1
ATOM 1844 O O . ASN A 1 227 ? 9.276 9.055 -18.310 1.00 96.62 227 ASN A O 1
ATOM 1848 N N . SER A 1 228 ? 11.239 8.025 -18.683 1.00 95.81 228 SER A N 1
ATOM 1849 C CA . SER A 1 228 ? 11.924 9.092 -19.435 1.00 95.81 228 SER A CA 1
ATOM 1850 C C . SER A 1 228 ? 12.288 8.656 -20.859 1.00 95.81 228 SER A C 1
ATOM 1852 O O . SER A 1 228 ? 12.920 9.399 -21.612 1.00 95.81 228 SER A O 1
ATOM 1854 N N . GLY A 1 229 ? 11.923 7.428 -21.224 1.00 93.31 229 GLY A N 1
ATOM 1855 C CA . GLY A 1 229 ? 12.140 6.822 -22.524 1.00 93.31 229 GLY A CA 1
ATOM 1856 C C . GLY A 1 229 ? 11.123 7.288 -23.564 1.00 93.31 229 GLY A C 1
ATOM 1857 O O . GLY A 1 229 ? 10.887 8.479 -23.759 1.00 93.31 229 GLY A O 1
ATOM 1858 N N . SER A 1 230 ? 10.582 6.326 -24.294 1.00 92.50 230 SER A N 1
ATOM 1859 C CA . SER A 1 230 ? 9.553 6.481 -25.318 1.00 92.50 230 SER A CA 1
ATOM 1860 C C . SER A 1 230 ? 8.246 5.829 -24.865 1.00 92.50 230 SER A C 1
ATOM 1862 O O . SER A 1 230 ? 8.239 4.995 -23.961 1.00 92.50 230 SER A O 1
ATOM 1864 N N . GLU A 1 231 ? 7.131 6.184 -25.505 1.00 90.50 231 GLU A N 1
ATOM 1865 C CA . GLU A 1 231 ? 5.817 5.591 -25.200 1.00 90.50 231 GLU A CA 1
ATOM 1866 C C . GLU A 1 231 ? 5.766 4.083 -25.491 1.00 90.50 231 GLU A C 1
ATOM 1868 O O . GLU A 1 231 ? 5.006 3.361 -24.855 1.00 90.50 231 GLU A O 1
ATOM 1873 N N . GLY A 1 232 ? 6.606 3.597 -26.413 1.00 90.25 232 GLY A N 1
ATOM 1874 C CA . GLY A 1 232 ? 6.701 2.176 -26.744 1.00 90.25 232 GLY A CA 1
ATOM 1875 C C . GLY A 1 232 ? 7.498 1.339 -25.740 1.00 90.25 232 GLY A C 1
ATOM 1876 O O . GLY A 1 232 ? 7.465 0.112 -25.832 1.00 90.25 232 GLY A O 1
ATOM 1877 N N . ASP A 1 233 ? 8.240 1.958 -24.815 1.00 93.88 233 ASP A N 1
ATOM 1878 C CA . ASP A 1 233 ? 8.972 1.205 -23.796 1.00 93.88 233 ASP A CA 1
ATOM 1879 C C . ASP A 1 233 ? 7.988 0.590 -22.793 1.00 93.88 233 ASP A C 1
ATOM 1881 O O . ASP A 1 233 ? 7.022 1.221 -22.360 1.00 93.88 233 ASP A O 1
ATOM 1885 N N . GLN A 1 234 ? 8.247 -0.657 -22.410 1.00 96.00 234 GLN A N 1
ATOM 1886 C CA . GLN A 1 234 ? 7.351 -1.428 -21.551 1.00 96.00 234 GLN A CA 1
ATOM 1887 C C . GLN A 1 234 ? 8.115 -2.088 -20.404 1.00 96.00 234 GLN A C 1
ATOM 1889 O O . GLN A 1 234 ? 9.296 -2.429 -20.526 1.00 96.00 234 GLN A O 1
ATOM 1894 N N . LEU A 1 235 ? 7.414 -2.295 -19.292 1.00 98.00 235 LEU A N 1
ATOM 1895 C CA . LEU A 1 235 ? 7.908 -3.032 -18.138 1.00 98.00 235 LEU A CA 1
ATOM 1896 C C . LEU A 1 235 ? 7.097 -4.316 -17.983 1.00 98.00 235 LEU A C 1
ATOM 1898 O O . LEU A 1 235 ? 5.903 -4.286 -17.695 1.00 98.00 235 LEU A O 1
ATOM 1902 N N . ASN A 1 236 ? 7.758 -5.453 -18.144 1.00 98.12 236 ASN A N 1
ATOM 1903 C CA . ASN A 1 236 ? 7.147 -6.762 -17.981 1.00 98.12 236 ASN A CA 1
ATOM 1904 C C . ASN A 1 236 ? 7.497 -7.317 -16.602 1.00 98.12 236 ASN A C 1
ATOM 1906 O O . ASN A 1 236 ? 8.671 -7.377 -16.236 1.00 98.12 236 ASN A O 1
ATOM 1910 N N . ILE A 1 237 ? 6.494 -7.762 -15.854 1.00 98.62 237 ILE A N 1
ATOM 1911 C CA . ILE A 1 237 ? 6.693 -8.424 -14.566 1.00 98.62 237 ILE A CA 1
ATOM 1912 C C . ILE A 1 237 ? 6.544 -9.923 -14.774 1.00 98.62 237 ILE A C 1
ATOM 1914 O O . ILE A 1 237 ? 5.540 -10.392 -15.314 1.00 98.62 237 ILE A O 1
ATOM 1918 N N . TYR A 1 238 ? 7.539 -10.682 -14.326 1.00 98.38 238 TYR A N 1
ATOM 1919 C CA . TYR A 1 238 ? 7.518 -12.138 -14.348 1.00 98.38 238 TYR A CA 1
ATOM 1920 C C . TYR A 1 238 ? 7.671 -12.701 -12.938 1.00 98.38 238 TYR A C 1
ATOM 1922 O O . TYR A 1 238 ? 8.226 -12.072 -12.035 1.00 98.38 238 TYR A O 1
ATOM 1930 N N . VAL A 1 239 ? 7.228 -13.941 -12.778 1.00 98.31 239 VAL A N 1
ATOM 1931 C CA . VAL A 1 239 ? 7.504 -14.774 -11.612 1.00 98.31 239 VAL A CA 1
ATOM 1932 C C . VAL A 1 239 ? 8.349 -15.954 -12.063 1.00 98.31 239 VAL A C 1
ATOM 1934 O O . VAL A 1 239 ? 7.963 -16.686 -12.974 1.00 98.31 239 VAL A O 1
ATOM 1937 N N . ARG A 1 240 ? 9.494 -16.160 -11.409 1.00 97.56 240 ARG A N 1
ATOM 1938 C CA . ARG A 1 240 ? 10.294 -17.382 -11.543 1.00 97.56 240 ARG A CA 1
ATOM 1939 C C . ARG A 1 240 ? 10.035 -18.275 -10.337 1.00 97.56 240 ARG A C 1
ATOM 1941 O O . ARG A 1 240 ? 10.580 -18.032 -9.261 1.00 97.56 240 ARG A O 1
ATOM 1948 N N . GLU A 1 241 ? 9.184 -19.280 -10.504 1.00 97.44 241 GLU A N 1
ATOM 1949 C CA . GLU A 1 241 ? 8.771 -20.192 -9.430 1.00 97.44 241 GLU A CA 1
ATOM 1950 C C . GLU A 1 241 ? 9.619 -21.472 -9.432 1.00 97.44 241 GLU A C 1
ATOM 1952 O O . GLU A 1 241 ? 9.843 -22.073 -10.481 1.00 97.44 241 GLU A O 1
ATOM 1957 N N . TYR A 1 242 ? 10.095 -21.908 -8.262 1.00 97.00 242 TYR A N 1
ATOM 1958 C CA . TYR A 1 242 ? 10.968 -23.076 -8.126 1.00 97.00 242 TYR A CA 1
ATOM 1959 C C . TYR A 1 242 ? 10.241 -24.233 -7.447 1.00 97.00 242 TYR A C 1
ATOM 1961 O O . TYR A 1 242 ? 9.770 -24.110 -6.315 1.00 97.00 242 TYR A O 1
ATOM 1969 N N . SER A 1 243 ? 10.244 -25.393 -8.097 1.00 93.75 243 SER A N 1
ATOM 1970 C CA . SER A 1 243 ? 9.643 -26.627 -7.584 1.00 93.75 243 SER A CA 1
ATOM 1971 C C . SER A 1 243 ? 10.641 -27.784 -7.625 1.00 93.75 243 SER A C 1
ATOM 1973 O O . SER A 1 243 ? 11.711 -27.679 -8.224 1.00 93.75 243 SER A O 1
ATOM 1975 N N . ALA A 1 244 ? 10.290 -28.916 -7.008 1.00 91.19 244 ALA A N 1
ATOM 1976 C CA . ALA A 1 244 ? 11.099 -30.133 -7.107 1.00 91.19 244 ALA A CA 1
ATOM 1977 C C . ALA A 1 244 ? 11.236 -30.635 -8.561 1.00 91.19 244 ALA A C 1
ATOM 1979 O O . ALA A 1 244 ? 12.252 -31.232 -8.902 1.00 91.19 244 ALA A O 1
ATOM 1980 N N . ALA A 1 245 ? 10.240 -30.368 -9.416 1.00 90.44 245 ALA A N 1
ATOM 1981 C CA . ALA A 1 245 ? 10.249 -30.742 -10.831 1.00 90.44 245 ALA A CA 1
ATOM 1982 C C . ALA A 1 245 ? 11.022 -29.747 -11.718 1.00 90.44 245 ALA A C 1
ATOM 1984 O O . ALA A 1 245 ? 11.520 -30.130 -12.772 1.00 90.44 245 ALA A O 1
ATOM 1985 N N . SER A 1 246 ? 11.140 -28.483 -11.297 1.00 90.12 246 SER A N 1
ATOM 1986 C CA . SER A 1 246 ? 11.820 -27.423 -12.048 1.00 90.12 246 SER A CA 1
ATOM 1987 C C . SER A 1 246 ? 12.847 -26.717 -11.165 1.00 90.12 246 SER A C 1
ATOM 1989 O O . SER A 1 246 ? 12.608 -25.623 -10.647 1.00 90.12 246 SER A O 1
ATOM 1991 N N . VAL A 1 247 ? 14.011 -27.354 -11.001 1.00 89.06 247 VAL A N 1
ATOM 1992 C CA . VAL A 1 247 ? 15.101 -26.877 -10.128 1.00 89.06 247 VAL A CA 1
ATOM 1993 C C . VAL A 1 247 ? 15.667 -25.529 -10.591 1.00 89.06 247 VAL A C 1
ATOM 1995 O O . VAL A 1 247 ? 16.004 -24.696 -9.753 1.00 89.06 247 VAL A O 1
ATOM 1998 N N . ASN A 1 248 ? 15.691 -25.278 -11.904 1.00 89.38 248 ASN A N 1
ATOM 1999 C CA . ASN A 1 248 ? 16.127 -23.999 -12.484 1.00 89.38 248 ASN A CA 1
ATOM 2000 C C . ASN A 1 248 ? 15.024 -22.920 -12.471 1.00 89.38 248 ASN A C 1
ATOM 2002 O O . ASN A 1 248 ? 15.272 -21.776 -12.842 1.00 89.38 248 ASN A O 1
ATOM 2006 N N . GLY A 1 249 ? 13.826 -23.267 -11.993 1.00 93.88 249 GLY A N 1
ATOM 2007 C CA . GLY A 1 249 ? 12.669 -22.381 -11.940 1.00 93.88 249 GLY A CA 1
ATOM 2008 C C . GLY A 1 249 ? 11.909 -22.287 -13.265 1.00 93.88 249 GLY A C 1
ATOM 2009 O O . GLY A 1 249 ? 12.471 -22.437 -14.345 1.00 93.88 249 GLY A O 1
ATOM 2010 N N . THR A 1 250 ? 10.601 -22.075 -13.181 1.00 95.94 250 THR A N 1
ATOM 2011 C CA . THR A 1 250 ? 9.717 -21.827 -14.324 1.00 95.94 250 THR A CA 1
ATOM 2012 C C . THR A 1 250 ? 9.402 -20.338 -14.368 1.00 95.94 250 THR A C 1
ATOM 2014 O O . THR A 1 250 ? 8.843 -19.800 -13.414 1.00 95.94 250 THR A O 1
ATOM 2017 N N . LEU A 1 251 ? 9.796 -19.662 -15.449 1.00 96.12 251 LEU A N 1
ATOM 2018 C CA . LEU A 1 251 ? 9.546 -18.234 -15.642 1.00 96.12 251 LEU A CA 1
ATOM 2019 C C . LEU A 1 251 ? 8.187 -18.027 -16.317 1.00 96.12 251 LEU A C 1
ATOM 2021 O O . LEU A 1 251 ? 7.960 -18.531 -17.414 1.00 96.12 251 LEU A O 1
ATOM 2025 N N . THR A 1 252 ? 7.310 -17.260 -15.678 1.00 97.56 252 THR A N 1
ATOM 2026 C CA . THR A 1 252 ? 5.962 -16.957 -16.174 1.00 97.56 252 THR A CA 1
ATOM 2027 C C . THR A 1 252 ? 5.756 -15.450 -16.200 1.00 97.56 252 THR A C 1
ATOM 2029 O O . THR A 1 252 ? 5.983 -14.785 -15.192 1.00 97.56 252 THR A O 1
ATOM 2032 N N . LEU A 1 253 ? 5.335 -14.907 -17.343 1.00 98.19 253 LEU A N 1
ATOM 2033 C CA . LEU A 1 253 ? 4.913 -13.510 -17.458 1.00 98.19 253 LEU A CA 1
ATOM 2034 C C . LEU A 1 253 ? 3.586 -13.334 -16.719 1.00 98.19 253 LEU A C 1
ATOM 2036 O O . LEU A 1 253 ? 2.633 -14.054 -17.014 1.00 98.19 253 LEU A O 1
ATOM 2040 N N . VAL A 1 254 ? 3.538 -12.404 -15.768 1.00 97.94 254 VAL A N 1
ATOM 2041 C CA . VAL A 1 254 ? 2.334 -12.138 -14.967 1.00 97.94 254 VAL A CA 1
ATOM 2042 C C . VAL A 1 254 ? 1.662 -10.824 -15.338 1.00 97.94 254 VAL A C 1
ATOM 2044 O O . VAL A 1 254 ? 0.445 -10.750 -15.250 1.00 97.94 254 VAL A O 1
ATOM 2047 N N . GLU A 1 255 ? 2.423 -9.821 -15.786 1.00 97.88 255 GLU A N 1
ATOM 2048 C CA . GLU A 1 255 ? 1.880 -8.514 -16.167 1.00 97.88 255 GLU A CA 1
ATOM 2049 C C . GLU A 1 255 ? 2.738 -7.862 -17.261 1.00 97.88 255 GLU A C 1
ATOM 2051 O O . GLU A 1 255 ? 3.971 -7.887 -17.188 1.00 97.88 255 GLU A O 1
ATOM 2056 N N . GLU A 1 256 ? 2.092 -7.237 -18.249 1.00 97.75 256 GLU A N 1
ATOM 2057 C CA . GLU A 1 256 ? 2.740 -6.350 -19.222 1.00 97.75 256 GLU A CA 1
ATOM 2058 C C . GLU A 1 256 ? 2.292 -4.906 -18.989 1.00 97.75 256 GLU A C 1
ATOM 2060 O O . GLU A 1 256 ? 1.160 -4.537 -19.299 1.00 97.75 256 GLU A O 1
ATOM 2065 N N . ILE A 1 257 ? 3.194 -4.063 -18.493 1.00 97.25 257 ILE A N 1
ATOM 2066 C CA . ILE A 1 257 ? 2.908 -2.653 -18.233 1.00 97.25 257 ILE A CA 1
ATOM 2067 C C . ILE A 1 257 ? 3.383 -1.837 -19.434 1.00 97.25 257 ILE A C 1
ATOM 2069 O O . ILE A 1 257 ? 4.575 -1.566 -19.594 1.00 97.25 257 ILE A O 1
ATOM 2073 N N . LYS A 1 258 ? 2.423 -1.453 -20.274 1.00 95.12 258 LYS A N 1
ATOM 2074 C CA . LYS A 1 258 ? 2.604 -0.591 -21.451 1.00 95.12 258 LYS A CA 1
ATOM 2075 C C . LYS A 1 258 ? 2.088 0.821 -21.161 1.00 95.12 258 LYS A C 1
ATOM 2077 O O . LYS A 1 258 ? 1.523 1.067 -20.091 1.00 95.12 258 LYS A O 1
ATOM 2082 N N . ASP A 1 259 ? 2.319 1.741 -22.096 1.00 91.62 259 ASP A N 1
ATOM 2083 C CA . ASP A 1 259 ? 1.792 3.112 -22.073 1.00 91.62 259 ASP A CA 1
ATOM 2084 C C . ASP A 1 259 ? 2.091 3.850 -20.755 1.00 91.62 259 ASP A C 1
ATOM 2086 O O . ASP A 1 259 ? 1.234 4.510 -20.160 1.00 91.62 259 ASP A O 1
ATOM 2090 N N . ILE A 1 260 ? 3.318 3.694 -20.242 1.00 94.94 260 ILE A N 1
ATOM 2091 C CA . ILE A 1 260 ? 3.735 4.305 -18.977 1.00 94.94 260 ILE A CA 1
ATOM 2092 C C . ILE A 1 260 ? 3.862 5.820 -19.192 1.00 94.94 260 ILE A C 1
ATOM 2094 O O . ILE A 1 260 ? 4.728 6.234 -19.970 1.00 94.94 260 ILE A O 1
ATOM 2098 N N . PRO A 1 261 ? 3.057 6.654 -18.497 1.00 93.94 261 PRO A N 1
ATOM 2099 C CA . PRO A 1 261 ? 3.117 8.102 -18.647 1.00 93.94 261 PRO A CA 1
ATOM 2100 C C . PRO A 1 261 ? 4.531 8.640 -18.427 1.00 93.94 261 PRO A C 1
ATOM 2102 O O . PRO A 1 261 ? 5.157 8.367 -17.401 1.00 93.94 261 PRO A O 1
ATOM 2105 N N . ILE A 1 262 ? 5.009 9.431 -19.384 1.00 94.06 262 ILE A N 1
ATOM 2106 C CA . ILE A 1 262 ? 6.349 10.014 -19.348 1.00 94.06 262 ILE A CA 1
ATOM 2107 C C . ILE A 1 262 ? 6.397 11.156 -18.325 1.00 94.06 262 ILE A C 1
ATOM 2109 O O . ILE A 1 262 ? 5.430 11.901 -18.147 1.00 94.06 262 ILE A O 1
ATOM 2113 N N . GLY A 1 263 ? 7.536 11.308 -17.653 1.00 93.94 263 GLY A N 1
ATOM 2114 C CA . GLY A 1 263 ? 7.845 12.511 -16.881 1.00 93.94 263 GLY A CA 1
ATOM 2115 C C . GLY A 1 263 ? 7.310 12.535 -15.446 1.00 93.94 263 GLY A C 1
ATOM 2116 O O . GLY A 1 263 ? 7.396 13.569 -14.787 1.00 93.94 263 GLY A O 1
ATOM 2117 N N . SER A 1 264 ? 6.736 11.439 -14.935 1.00 94.12 264 SER A N 1
ATOM 2118 C CA . SER A 1 264 ? 6.272 11.376 -13.539 1.00 94.12 264 SER A CA 1
ATOM 2119 C C . SER A 1 264 ? 6.248 9.956 -12.978 1.00 94.12 264 SER A C 1
ATOM 2121 O O . SER A 1 264 ? 5.868 9.017 -13.677 1.00 94.12 264 SER A O 1
ATOM 2123 N N . TRP A 1 265 ? 6.577 9.815 -11.691 1.00 95.81 265 TRP A N 1
ATOM 2124 C CA . TRP A 1 265 ? 6.467 8.554 -10.955 1.00 95.81 265 TRP A CA 1
ATOM 2125 C C . TRP A 1 265 ? 5.013 8.070 -10.898 1.00 95.81 265 TRP A C 1
ATOM 2127 O O . TRP A 1 265 ? 4.101 8.832 -10.567 1.00 95.81 265 TRP A O 1
ATOM 2137 N N . GLN A 1 266 ? 4.791 6.800 -11.230 1.00 96.06 266 GLN A N 1
ATOM 2138 C CA . GLN A 1 266 ? 3.493 6.135 -11.157 1.00 96.06 266 GLN A CA 1
ATOM 2139 C C . GLN A 1 266 ? 3.564 4.942 -10.208 1.00 96.06 266 GLN A C 1
ATOM 2141 O O . GLN A 1 266 ? 4.380 4.047 -10.408 1.00 96.06 266 GLN A O 1
ATOM 2146 N N . LEU A 1 267 ? 2.652 4.886 -9.240 1.00 97.38 267 LEU A N 1
ATOM 2147 C CA . LEU A 1 267 ? 2.434 3.689 -8.432 1.00 97.38 267 LEU A CA 1
ATOM 2148 C C . LEU A 1 267 ? 1.777 2.592 -9.279 1.00 97.38 267 LEU A C 1
ATOM 2150 O O . LEU A 1 267 ? 0.765 2.828 -9.952 1.00 97.38 267 LEU A O 1
ATOM 2154 N N . ARG A 1 268 ? 2.324 1.380 -9.219 1.00 97.62 268 ARG A N 1
ATOM 2155 C CA . ARG A 1 268 ? 1.765 0.178 -9.847 1.00 97.62 268 ARG A CA 1
ATOM 2156 C C . ARG A 1 268 ? 1.498 -0.889 -8.800 1.00 97.62 268 ARG A C 1
ATOM 2158 O O . ARG A 1 268 ? 2.259 -1.027 -7.852 1.00 97.62 268 ARG A O 1
ATOM 2165 N N . HIS A 1 269 ? 0.425 -1.646 -9.010 1.00 98.25 269 HIS A N 1
ATOM 2166 C CA . HIS A 1 269 ? 0.068 -2.821 -8.223 1.00 98.25 269 HIS A CA 1
ATOM 2167 C C . HIS A 1 269 ? -0.052 -4.017 -9.163 1.00 98.25 269 HIS A C 1
ATOM 2169 O O . HIS A 1 269 ? -0.700 -3.908 -10.203 1.00 98.25 269 HIS A O 1
ATOM 2175 N N . VAL A 1 270 ? 0.541 -5.148 -8.793 1.00 98.50 270 VAL A N 1
ATOM 2176 C CA . VAL A 1 270 ? 0.480 -6.402 -9.548 1.00 98.50 270 VAL A CA 1
ATOM 2177 C C . VAL A 1 270 ? 0.054 -7.515 -8.601 1.00 98.50 270 VAL A C 1
ATOM 2179 O O . VAL A 1 270 ? 0.699 -7.770 -7.581 1.00 98.50 270 VAL A O 1
ATOM 2182 N N . THR A 1 271 ? -1.057 -8.169 -8.938 1.00 98.50 271 THR A N 1
ATOM 2183 C CA . THR A 1 271 ? -1.584 -9.294 -8.157 1.00 98.50 271 THR A CA 1
ATOM 2184 C C . THR A 1 271 ? -0.830 -10.561 -8.533 1.00 98.50 271 THR A C 1
ATOM 2186 O O . THR A 1 271 ? -0.775 -10.920 -9.706 1.00 98.50 271 THR A O 1
ATOM 2189 N N . LEU A 1 272 ? -0.280 -11.259 -7.542 1.00 98.50 272 LEU A N 1
ATOM 2190 C CA . LEU A 1 272 ? 0.413 -12.532 -7.732 1.00 98.50 272 LEU A CA 1
ATOM 2191 C C . LEU A 1 272 ? -0.291 -13.629 -6.925 1.00 98.50 272 LEU A C 1
ATOM 2193 O O . LEU A 1 272 ? -0.837 -13.366 -5.859 1.00 98.50 272 LEU A O 1
ATOM 2197 N N . ASN A 1 273 ? -0.257 -14.865 -7.422 1.00 97.62 273 ASN A N 1
ATOM 2198 C CA . ASN A 1 273 ? -0.856 -16.035 -6.769 1.00 97.62 273 ASN A CA 1
ATOM 2199 C C . ASN A 1 273 ? 0.163 -17.180 -6.692 1.00 97.62 273 ASN A C 1
ATOM 2201 O O . ASN A 1 273 ? -0.029 -18.244 -7.282 1.00 97.62 273 ASN A O 1
ATOM 2205 N N . VAL A 1 274 ? 1.298 -16.929 -6.036 1.00 97.56 274 VAL A N 1
ATOM 2206 C CA . VAL A 1 274 ? 2.440 -17.856 -6.013 1.00 97.56 274 VAL A CA 1
ATOM 2207 C C . VAL A 1 274 ? 2.458 -18.654 -4.714 1.00 97.56 274 VAL A C 1
ATOM 2209 O O . VAL A 1 274 ? 2.259 -18.094 -3.632 1.00 97.56 274 VAL A O 1
ATOM 2212 N N . THR A 1 275 ? 2.713 -19.961 -4.808 1.00 96.31 275 THR A N 1
ATOM 2213 C CA . THR A 1 275 ? 2.646 -20.883 -3.657 1.00 96.31 275 THR A CA 1
ATOM 2214 C C . THR A 1 275 ? 3.984 -21.525 -3.307 1.00 96.31 275 THR A C 1
ATOM 2216 O O . THR A 1 275 ? 4.228 -21.795 -2.131 1.00 96.31 275 THR A O 1
ATOM 2219 N N . ASN A 1 276 ? 4.878 -21.737 -4.277 1.00 96.75 276 ASN A N 1
ATOM 2220 C CA . ASN A 1 276 ? 6.236 -22.202 -4.006 1.00 96.75 276 ASN A CA 1
ATOM 2221 C C . ASN A 1 276 ? 7.202 -21.027 -3.832 1.00 96.75 276 ASN A C 1
ATOM 2223 O O . ASN A 1 276 ? 6.864 -19.868 -4.062 1.00 96.75 276 ASN A O 1
ATOM 2227 N N . LYS A 1 277 ? 8.443 -21.324 -3.430 1.00 97.56 277 LYS A N 1
ATOM 2228 C CA . LYS A 1 277 ? 9.496 -20.304 -3.374 1.00 97.56 277 LYS A CA 1
ATOM 2229 C C . LYS A 1 277 ? 9.734 -19.723 -4.773 1.00 97.56 277 LYS A C 1
ATOM 2231 O O . LYS A 1 277 ? 9.773 -20.469 -5.754 1.00 97.56 277 LYS A O 1
ATOM 2236 N N . PHE A 1 278 ? 9.921 -18.414 -4.868 1.00 98.31 278 PHE A N 1
ATOM 2237 C CA . PHE A 1 278 ? 9.967 -17.727 -6.159 1.00 98.31 278 PHE A CA 1
ATOM 2238 C C . PHE A 1 278 ? 10.862 -16.491 -6.147 1.00 98.31 278 PHE A C 1
ATOM 2240 O O . PHE A 1 278 ? 11.339 -16.061 -5.096 1.00 98.31 278 PHE A O 1
ATOM 2247 N N . ARG A 1 279 ? 11.082 -15.928 -7.333 1.00 98.44 279 ARG A N 1
ATOM 2248 C CA . ARG A 1 279 ? 11.608 -14.577 -7.532 1.00 98.44 279 ARG A CA 1
ATOM 2249 C C . ARG A 1 279 ? 10.618 -13.747 -8.331 1.00 98.44 279 ARG A C 1
ATOM 2251 O O . ARG A 1 279 ? 9.968 -14.276 -9.234 1.00 98.44 279 ARG A O 1
ATOM 2258 N N . VAL A 1 280 ? 10.542 -12.461 -8.015 1.00 98.62 280 VAL A N 1
ATOM 2259 C CA . VAL A 1 280 ? 9.941 -11.456 -8.898 1.00 98.62 280 VAL A CA 1
ATOM 2260 C C . VAL A 1 280 ? 11.020 -11.002 -9.875 1.00 98.62 280 VAL A C 1
ATOM 2262 O O . VAL A 1 280 ? 12.154 -10.768 -9.459 1.00 98.62 280 VAL A O 1
ATOM 2265 N N . VAL A 1 281 ? 10.684 -10.900 -11.159 1.00 98.31 281 VAL A N 1
ATOM 2266 C CA . VAL A 1 281 ? 11.607 -10.458 -12.210 1.00 98.31 281 VAL A CA 1
ATOM 2267 C C . VAL A 1 281 ? 11.017 -9.245 -12.921 1.00 98.31 281 VAL A C 1
ATOM 2269 O O . VAL A 1 281 ? 9.927 -9.323 -13.487 1.00 98.31 281 VAL A O 1
ATOM 2272 N N . PHE A 1 282 ? 11.749 -8.137 -12.898 1.00 98.44 282 PHE A N 1
ATOM 2273 C CA . PHE A 1 282 ? 11.411 -6.876 -13.547 1.00 98.44 282 PHE A CA 1
ATOM 2274 C C . PHE A 1 282 ? 12.141 -6.795 -14.884 1.00 98.44 282 PHE A C 1
ATOM 2276 O O . PHE A 1 282 ? 13.359 -6.633 -14.927 1.00 98.44 282 PHE A O 1
ATOM 2283 N N . GLY A 1 283 ? 11.399 -6.943 -15.978 1.00 97.12 283 GLY A N 1
ATOM 2284 C CA . GLY A 1 283 ? 11.929 -6.924 -17.334 1.00 97.12 283 GLY A CA 1
ATOM 2285 C C . GLY A 1 283 ? 11.632 -5.620 -18.057 1.00 97.12 283 GLY A C 1
ATOM 2286 O O . GLY A 1 283 ? 10.540 -5.461 -18.598 1.00 97.12 283 GLY A O 1
ATOM 2287 N N . GLY A 1 284 ? 12.598 -4.707 -18.106 1.00 96.25 284 GLY A N 1
ATOM 2288 C CA . GLY A 1 284 ? 12.525 -3.524 -18.961 1.00 96.25 284 GLY A CA 1
ATOM 2289 C C . GLY A 1 284 ? 12.734 -3.925 -20.418 1.00 96.25 284 GLY A C 1
ATOM 2290 O O . GLY A 1 284 ? 13.668 -4.668 -20.720 1.00 96.25 284 GLY A O 1
ATOM 2291 N N . VAL A 1 285 ? 11.866 -3.467 -21.319 1.00 95.25 285 VAL A N 1
ATOM 2292 C CA . VAL A 1 285 ? 11.964 -3.752 -22.756 1.00 95.25 285 VAL A CA 1
ATOM 2293 C C . VAL A 1 285 ? 12.000 -2.440 -23.520 1.00 95.25 285 VAL A C 1
ATOM 2295 O O . V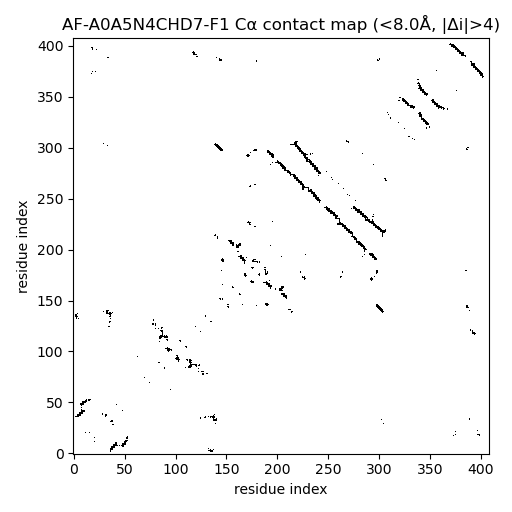AL A 1 285 ? 11.109 -1.601 -23.369 1.00 95.25 285 VAL A O 1
ATOM 2298 N N . ARG A 1 286 ? 13.020 -2.278 -24.367 1.00 94.06 286 ARG A N 1
ATOM 2299 C CA . ARG A 1 286 ? 13.101 -1.131 -25.272 1.00 94.06 286 ARG A CA 1
ATOM 2300 C C . ARG A 1 286 ? 12.103 -1.298 -26.418 1.00 94.06 286 ARG A C 1
ATOM 2302 O O . ARG A 1 286 ? 12.247 -2.220 -27.222 1.00 94.06 286 ARG A O 1
ATOM 2309 N N . GLY A 1 287 ? 11.159 -0.373 -26.532 1.00 92.06 287 GLY A N 1
ATOM 2310 C CA . GLY A 1 287 ? 10.235 -0.281 -27.658 1.00 92.06 287 GLY A CA 1
ATOM 2311 C C . GLY A 1 287 ? 10.710 0.657 -28.763 1.00 92.06 287 GLY A C 1
ATOM 2312 O O . GLY A 1 287 ? 11.811 1.222 -28.712 1.00 92.06 287 GLY A O 1
ATOM 2313 N N . ALA A 1 288 ? 9.851 0.825 -29.768 1.00 89.19 288 ALA A N 1
ATOM 2314 C CA . ALA A 1 288 ? 10.059 1.759 -30.866 1.00 89.19 288 ALA A CA 1
ATOM 2315 C C . ALA A 1 288 ? 9.998 3.218 -30.380 1.00 89.19 288 ALA A C 1
ATOM 2317 O O . ALA A 1 288 ? 9.195 3.574 -29.520 1.00 89.19 288 ALA A O 1
ATOM 2318 N N . GLY A 1 289 ? 10.828 4.079 -30.974 1.00 85.06 289 GLY A N 1
ATOM 2319 C CA . GLY A 1 289 ? 10.879 5.513 -30.669 1.00 85.06 289 GLY A CA 1
ATOM 2320 C C . GLY A 1 289 ? 12.272 6.001 -30.266 1.00 85.06 289 GLY A C 1
ATOM 2321 O O . GLY A 1 289 ? 13.091 5.262 -29.713 1.00 85.06 289 GLY A O 1
ATOM 2322 N N . ALA A 1 290 ? 12.579 7.263 -30.568 1.00 81.88 290 ALA A N 1
ATOM 2323 C CA . ALA A 1 290 ? 13.852 7.884 -30.206 1.00 81.88 290 ALA A CA 1
ATOM 2324 C C . ALA A 1 290 ? 13.737 8.582 -28.843 1.00 81.88 290 ALA A C 1
ATOM 2326 O O . ALA A 1 290 ? 12.885 9.442 -28.658 1.00 81.88 290 ALA A O 1
ATOM 2327 N N . SER A 1 291 ? 14.603 8.217 -27.897 1.00 84.19 291 SER A N 1
ATOM 2328 C CA . SER A 1 291 ? 14.741 8.871 -26.590 1.00 84.19 291 SER A CA 1
ATOM 2329 C C . SER A 1 291 ? 16.097 8.510 -25.975 1.00 84.19 291 SER A C 1
ATOM 2331 O O . SER A 1 291 ? 16.621 7.422 -26.244 1.00 84.19 291 SER A O 1
ATOM 2333 N N . LEU A 1 292 ? 16.646 9.423 -25.168 1.00 83.00 292 LEU A N 1
ATOM 2334 C CA . LEU A 1 292 ? 17.906 9.268 -24.434 1.00 83.00 292 LEU A CA 1
ATOM 2335 C C . LEU A 1 292 ? 17.721 8.776 -22.986 1.00 83.00 292 LEU A C 1
ATOM 2337 O O . LEU A 1 292 ? 18.723 8.518 -22.327 1.00 83.00 292 LEU A O 1
ATOM 2341 N N . GLY A 1 293 ? 16.480 8.672 -22.497 1.00 92.94 293 GLY A N 1
ATOM 2342 C CA . GLY A 1 293 ? 16.182 8.261 -21.123 1.00 92.94 293 GLY A CA 1
ATOM 2343 C C . GLY A 1 293 ? 16.006 6.753 -20.956 1.00 92.94 293 GLY A C 1
ATOM 2344 O O . GLY A 1 293 ? 16.784 5.955 -21.484 1.00 92.94 293 GLY A O 1
ATOM 2345 N N . GLY A 1 294 ? 14.970 6.345 -20.227 1.00 95.06 294 GLY A N 1
ATOM 2346 C CA . GLY A 1 294 ? 14.684 4.936 -19.986 1.00 95.06 294 GLY A CA 1
ATOM 2347 C C . GLY A 1 294 ? 13.553 4.700 -18.992 1.00 95.06 294 GLY A C 1
ATOM 2348 O O . GLY A 1 294 ? 12.668 5.540 -18.828 1.00 95.06 294 GLY A O 1
ATOM 2349 N N . LEU A 1 295 ? 13.597 3.547 -18.327 1.00 97.19 295 LEU A N 1
ATOM 2350 C CA . LEU A 1 295 ? 12.649 3.176 -17.277 1.00 97.19 295 LEU A CA 1
ATOM 2351 C C . LEU A 1 295 ? 13.361 3.165 -15.929 1.00 97.19 295 LEU A C 1
ATOM 2353 O O . LEU A 1 295 ? 14.434 2.580 -15.807 1.00 97.19 295 LEU A O 1
ATOM 2357 N N . SER A 1 296 ? 12.751 3.767 -14.916 1.00 98.12 296 SER A N 1
ATOM 2358 C CA . SER A 1 296 ? 13.230 3.705 -13.535 1.00 98.12 296 SER A CA 1
ATOM 2359 C C . SER A 1 296 ? 12.198 3.036 -12.645 1.00 98.12 296 SER A C 1
ATOM 2361 O O . SER A 1 296 ? 11.003 3.247 -12.844 1.00 98.12 296 SER A O 1
ATOM 2363 N N . ILE A 1 297 ? 12.651 2.260 -11.665 1.00 98.56 297 ILE A N 1
ATOM 2364 C CA . ILE A 1 297 ? 11.804 1.662 -10.631 1.00 98.56 297 ILE A CA 1
ATOM 2365 C C . ILE A 1 297 ? 12.361 1.958 -9.244 1.00 98.56 297 ILE A C 1
ATOM 2367 O O . ILE A 1 297 ? 13.580 2.008 -9.066 1.00 98.56 297 ILE A O 1
ATOM 2371 N N . ASP A 1 298 ? 11.457 2.128 -8.286 1.00 98.25 298 ASP A N 1
ATOM 2372 C CA . ASP A 1 298 ? 11.783 2.466 -6.903 1.00 98.25 298 ASP A CA 1
ATOM 2373 C C . ASP A 1 298 ? 10.698 1.982 -5.925 1.00 98.25 298 ASP A C 1
ATOM 2375 O O . ASP A 1 298 ? 9.598 1.606 -6.356 1.00 98.25 298 ASP A O 1
ATOM 2379 N N . ASP A 1 299 ? 11.008 1.979 -4.627 1.00 97.62 299 ASP A N 1
ATOM 2380 C CA . ASP A 1 299 ? 10.083 1.670 -3.522 1.00 97.62 299 ASP A CA 1
ATOM 2381 C C . ASP A 1 299 ? 9.264 0.382 -3.714 1.00 97.62 299 ASP A C 1
ATOM 2383 O O . ASP A 1 299 ? 8.033 0.321 -3.585 1.00 97.62 299 ASP A O 1
ATOM 2387 N N . ILE A 1 300 ? 9.975 -0.699 -4.035 1.00 98.81 300 ILE A N 1
ATOM 2388 C CA . ILE A 1 300 ? 9.386 -2.012 -4.276 1.00 98.81 300 ILE A CA 1
ATOM 2389 C C . ILE A 1 300 ? 8.956 -2.629 -2.949 1.00 98.81 300 ILE A C 1
ATOM 2391 O O . ILE A 1 300 ? 9.782 -2.994 -2.116 1.00 98.81 300 ILE A O 1
ATOM 2395 N N . ASN A 1 301 ? 7.658 -2.850 -2.793 1.00 98.81 301 ASN A N 1
ATOM 2396 C CA . ASN A 1 301 ? 7.071 -3.502 -1.634 1.00 98.81 301 ASN A CA 1
ATOM 2397 C C . ASN A 1 301 ? 6.304 -4.756 -2.058 1.00 98.81 301 ASN A C 1
ATOM 2399 O O . ASN A 1 301 ? 5.477 -4.735 -2.971 1.00 98.81 301 ASN A O 1
ATOM 2403 N N . LEU A 1 302 ? 6.545 -5.862 -1.358 1.00 98.81 302 LEU A N 1
ATOM 2404 C CA . LEU A 1 302 ? 5.845 -7.121 -1.576 1.00 98.81 302 LEU A CA 1
ATOM 2405 C C . LEU A 1 302 ? 5.225 -7.613 -0.272 1.00 98.81 302 LEU A C 1
ATOM 2407 O O . LEU A 1 302 ? 5.893 -7.760 0.757 1.00 98.81 302 LEU A O 1
ATOM 2411 N N . SER A 1 303 ? 3.933 -7.923 -0.335 1.00 98.75 303 SER A N 1
ATOM 2412 C CA . SER A 1 303 ? 3.193 -8.457 0.803 1.00 98.75 303 SER A CA 1
ATOM 2413 C C . SER A 1 303 ? 2.188 -9.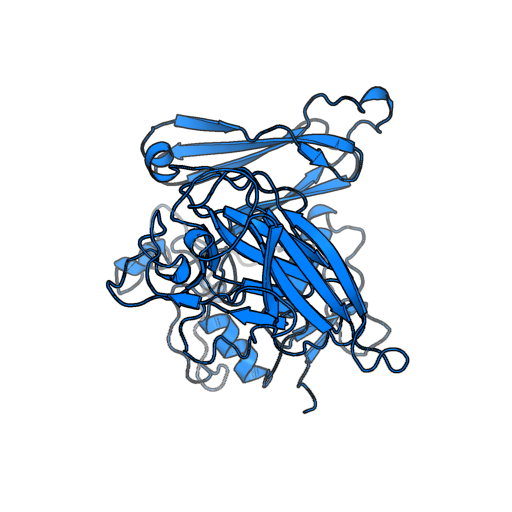524 0.384 1.00 98.75 303 SER A C 1
ATOM 2415 O O . SER A 1 303 ? 1.655 -9.484 -0.718 1.00 98.75 303 SER A O 1
ATOM 2417 N N . GLU A 1 304 ? 1.877 -10.463 1.273 1.00 98.62 304 GLU A N 1
ATOM 2418 C CA . GLU A 1 304 ? 0.818 -11.460 1.102 1.00 98.62 304 GLU A CA 1
ATOM 2419 C C . GLU A 1 304 ? -0.551 -10.875 1.473 1.00 98.62 304 GLU A C 1
ATOM 2421 O O . GLU A 1 304 ? -1.203 -11.287 2.439 1.00 98.62 304 GLU A O 1
ATOM 2426 N N . THR A 1 305 ? -0.940 -9.840 0.732 1.00 98.00 305 THR A N 1
ATOM 2427 C CA . THR A 1 305 ? -2.208 -9.111 0.846 1.00 98.00 305 THR A CA 1
ATOM 2428 C C . THR A 1 305 ? -2.900 -9.049 -0.519 1.00 98.00 305 THR A C 1
ATOM 2430 O O . THR A 1 305 ? -2.311 -9.400 -1.541 1.00 98.00 305 THR A O 1
ATOM 2433 N N . GLN A 1 306 ? -4.170 -8.644 -0.547 1.00 97.06 306 GLN A N 1
ATOM 2434 C CA . GLN A 1 306 ? -4.874 -8.381 -1.804 1.00 97.06 306 GLN A CA 1
ATOM 2435 C C . GLN A 1 306 ? -4.516 -6.986 -2.318 1.00 97.06 306 GLN A C 1
ATOM 2437 O O . GLN A 1 306 ? -4.539 -6.026 -1.546 1.00 97.06 306 GLN A O 1
ATOM 2442 N N . CYS A 1 307 ? -4.235 -6.863 -3.616 1.00 97.88 307 CYS A N 1
ATOM 2443 C CA . CYS A 1 307 ? -4.069 -5.552 -4.232 1.00 97.88 307 CYS A CA 1
ATOM 2444 C C . CYS A 1 307 ? -5.384 -4.757 -4.243 1.00 97.88 307 CYS A C 1
ATOM 2446 O O . CYS A 1 307 ? -6.467 -5.350 -4.302 1.00 97.88 307 CYS A O 1
ATOM 2448 N N . PRO A 1 308 ? -5.317 -3.412 -4.219 1.00 97.44 308 PRO A N 1
ATOM 2449 C CA . PRO A 1 308 ? -6.500 -2.585 -4.410 1.00 97.44 308 PRO A CA 1
ATOM 2450 C C . PRO A 1 308 ? -7.121 -2.860 -5.785 1.00 97.44 308 PRO A C 1
ATOM 2452 O O . PRO A 1 308 ? -6.414 -2.930 -6.786 1.00 97.44 308 PRO A O 1
ATOM 2455 N N . HIS A 1 309 ? -8.451 -2.981 -5.847 1.00 96.88 309 HIS A N 1
ATOM 2456 C CA . HIS A 1 309 ? -9.152 -3.215 -7.117 1.00 96.88 309 HIS A CA 1
ATOM 2457 C C . HIS A 1 309 ? -8.989 -2.055 -8.106 1.00 96.88 309 HIS A C 1
ATOM 2459 O O . HIS A 1 309 ? -8.942 -2.276 -9.309 1.00 96.88 309 HIS A O 1
ATOM 2465 N N . HIS A 1 310 ? -8.928 -0.825 -7.591 1.00 97.12 310 HIS A N 1
ATOM 2466 C CA . HIS A 1 310 ? -8.823 0.404 -8.374 1.00 97.12 310 HIS A CA 1
ATOM 2467 C C . HIS A 1 310 ? -7.904 1.387 -7.659 1.00 97.12 310 HIS A C 1
ATOM 2469 O O . HIS A 1 310 ? -7.854 1.412 -6.430 1.00 97.12 310 HIS A O 1
ATOM 2475 N N . THR A 1 311 ? -7.199 2.219 -8.423 1.00 96.06 311 THR A N 1
ATOM 2476 C CA . THR A 1 311 ? -6.355 3.298 -7.894 1.00 96.06 311 THR A CA 1
ATOM 2477 C C . THR A 1 311 ? -6.754 4.612 -8.551 1.00 96.06 311 THR A C 1
ATOM 2479 O O . THR A 1 311 ? -6.753 4.726 -9.775 1.00 96.06 311 THR A O 1
ATOM 2482 N N . TRP A 1 312 ? -7.079 5.619 -7.740 1.00 96.56 312 TRP A N 1
ATOM 2483 C CA . TRP A 1 312 ? -7.329 6.978 -8.214 1.00 96.56 312 TRP A CA 1
ATOM 2484 C C . TRP A 1 312 ? -6.117 7.860 -7.908 1.00 96.56 312 TRP A C 1
ATOM 2486 O O . TRP A 1 312 ? -5.880 8.230 -6.762 1.00 96.56 312 TRP A O 1
ATOM 2496 N N . HIS A 1 313 ? -5.342 8.186 -8.943 1.00 94.88 313 HIS A N 1
ATOM 2497 C CA . HIS A 1 313 ? -4.190 9.079 -8.830 1.00 94.88 313 HIS A CA 1
ATOM 2498 C C . HIS A 1 313 ? -4.626 10.532 -9.069 1.00 94.88 313 HIS A C 1
ATOM 2500 O O . HIS A 1 313 ? -5.031 10.890 -10.175 1.00 94.88 313 HIS A O 1
ATOM 2506 N N . ILE A 1 314 ? -4.525 11.372 -8.035 1.00 93.00 314 ILE A N 1
ATOM 2507 C CA . ILE A 1 314 ? -4.775 12.815 -8.124 1.00 93.00 314 ILE A CA 1
ATOM 2508 C C . ILE A 1 314 ? -3.430 13.541 -8.178 1.00 93.00 314 ILE A C 1
ATOM 2510 O O . ILE A 1 314 ? -2.675 13.531 -7.209 1.00 93.00 314 ILE A O 1
ATOM 2514 N N . ARG A 1 315 ? -3.131 14.181 -9.311 1.00 90.81 315 ARG A N 1
ATOM 2515 C CA . ARG A 1 315 ? -1.908 14.978 -9.494 1.00 90.81 315 ARG A CA 1
ATOM 2516 C C . ARG A 1 315 ? -2.118 16.416 -9.024 1.00 90.81 315 ARG A C 1
ATOM 2518 O O . ARG A 1 315 ? -3.248 16.897 -8.992 1.00 90.81 315 ARG A O 1
ATOM 2525 N N . ASN A 1 316 ? -1.023 17.102 -8.692 1.00 88.88 316 ASN A N 1
ATOM 2526 C CA . ASN A 1 316 ? -1.020 18.499 -8.230 1.00 88.88 316 ASN A CA 1
ATOM 2527 C C . ASN A 1 316 ? -1.960 18.748 -7.033 1.00 88.88 316 ASN A C 1
ATOM 2529 O O . ASN A 1 316 ? -2.589 19.799 -6.932 1.00 88.88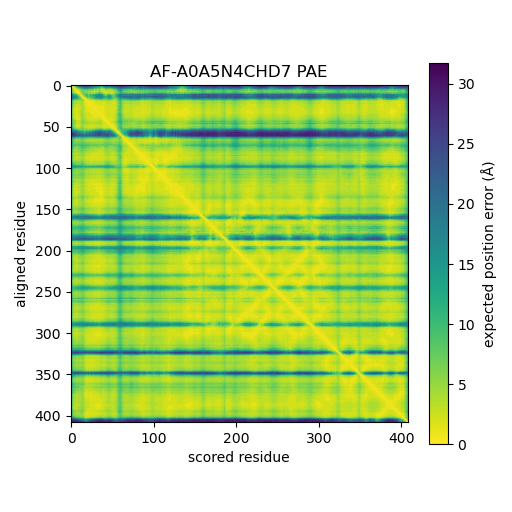 316 ASN A O 1
ATOM 2533 N N . PHE A 1 317 ? -2.049 17.776 -6.117 1.00 88.44 317 PHE A N 1
ATOM 2534 C CA . PHE A 1 317 ? -3.021 17.776 -5.021 1.00 88.44 317 PHE A CA 1
ATOM 2535 C C . PHE A 1 317 ? -2.930 19.015 -4.116 1.00 88.44 317 PHE A C 1
ATOM 2537 O O . PHE A 1 317 ? -3.960 19.561 -3.732 1.00 88.44 317 PHE A O 1
ATOM 2544 N N . THR A 1 318 ? -1.722 19.515 -3.835 1.00 87.06 318 THR A N 1
ATOM 2545 C CA . THR A 1 318 ? -1.516 20.713 -3.001 1.00 87.06 318 THR A CA 1
ATOM 2546 C C . THR A 1 318 ? -2.228 21.946 -3.560 1.00 87.06 318 THR A C 1
ATOM 2548 O O . THR A 1 318 ? -2.880 22.663 -2.814 1.00 87.06 318 THR A O 1
ATOM 2551 N N . GLN A 1 319 ? -2.207 22.147 -4.883 1.00 85.56 319 GLN A N 1
ATOM 2552 C CA . GLN A 1 319 ? -2.911 23.270 -5.519 1.00 85.56 319 GLN A CA 1
ATOM 2553 C C . GLN A 1 319 ? -4.436 23.150 -5.366 1.00 85.56 319 GLN A C 1
ATOM 2555 O O . GLN A 1 319 ? -5.144 24.154 -5.315 1.00 85.56 319 GLN A O 1
ATOM 2560 N N . LEU A 1 320 ? -4.949 21.918 -5.277 1.00 84.00 320 LEU A N 1
ATOM 2561 C CA . LEU A 1 320 ? -6.373 21.653 -5.071 1.00 84.00 320 LEU A CA 1
ATOM 2562 C C . LEU A 1 320 ? -6.795 21.939 -3.624 1.00 84.00 320 LEU A C 1
ATOM 2564 O O . LEU A 1 320 ? -7.920 22.396 -3.419 1.00 84.00 320 LEU A O 1
ATOM 2568 N N . LEU A 1 321 ? -5.904 21.738 -2.644 1.00 79.19 321 LEU A N 1
ATOM 2569 C CA . LEU A 1 321 ? -6.150 22.072 -1.233 1.00 79.19 321 LEU A CA 1
ATOM 2570 C C . LEU A 1 321 ? -6.326 23.579 -1.007 1.00 79.19 321 LEU A C 1
ATOM 2572 O O . LEU A 1 321 ? -7.170 23.974 -0.204 1.00 79.19 321 LEU A O 1
ATOM 25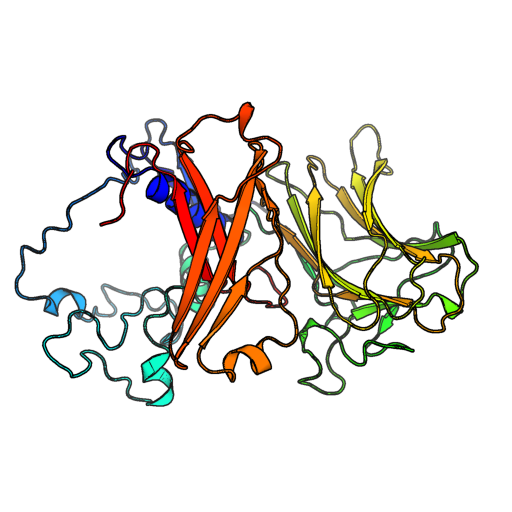76 N N . ASP A 1 322 ? -5.578 24.406 -1.740 1.00 73.25 322 ASP A N 1
ATOM 2577 C CA . ASP A 1 322 ? -5.639 25.870 -1.621 1.00 73.25 322 ASP A CA 1
ATOM 2578 C C . ASP A 1 322 ? -6.895 26.470 -2.281 1.00 73.25 322 ASP A C 1
ATOM 2580 O O . ASP A 1 322 ? -7.317 27.587 -1.965 1.00 73.25 322 ASP A O 1
ATOM 2584 N N . SER A 1 323 ? -7.540 25.723 -3.183 1.00 70.69 323 SER A N 1
ATOM 2585 C CA . SER A 1 323 ? -8.795 26.132 -3.815 1.00 70.69 323 SER A CA 1
ATOM 2586 C C . SER A 1 323 ? -9.989 25.901 -2.875 1.00 70.69 323 SER A C 1
ATOM 2588 O O . SER A 1 323 ? -10.500 24.790 -2.727 1.00 70.69 323 SER A O 1
ATOM 2590 N N . SER A 1 324 ? -10.457 26.961 -2.209 1.00 59.41 324 SER A N 1
ATOM 2591 C CA . SER A 1 324 ? -11.623 26.890 -1.319 1.00 59.41 324 SER A CA 1
ATOM 2592 C C . SER A 1 324 ? -12.859 26.349 -2.058 1.00 59.41 324 SER A C 1
ATOM 2594 O O . SER A 1 324 ? -13.339 27.000 -2.985 1.00 59.41 324 SER A O 1
ATOM 2596 N N . ASN A 1 325 ? -13.398 25.206 -1.603 1.00 64.38 325 ASN A N 1
ATOM 2597 C CA . ASN A 1 325 ? -14.606 24.521 -2.106 1.00 64.38 325 ASN A CA 1
ATOM 2598 C C . ASN A 1 325 ? -14.485 23.751 -3.439 1.00 64.38 325 ASN A C 1
ATOM 2600 O O . ASN A 1 325 ? -15.436 23.721 -4.224 1.00 64.38 325 ASN A O 1
ATOM 2604 N N . SER A 1 326 ? -13.382 23.037 -3.679 1.00 75.38 326 SER A N 1
ATOM 2605 C CA . SER A 1 326 ? -13.343 22.049 -4.766 1.00 75.38 326 SER A CA 1
ATOM 2606 C C . SER A 1 326 ? -13.928 20.691 -4.335 1.00 75.38 326 SER A C 1
ATOM 2608 O O . SER A 1 326 ? -13.657 20.155 -3.255 1.00 75.38 326 SER A O 1
ATOM 2610 N N . SER A 1 327 ? -14.792 20.136 -5.188 1.00 86.38 327 SER A N 1
ATOM 2611 C CA . SER A 1 327 ? -15.206 18.730 -5.128 1.00 86.38 327 SER A CA 1
ATOM 2612 C C . SER A 1 327 ? -14.586 18.016 -6.317 1.00 86.38 327 SER A C 1
ATOM 2614 O O . SER A 1 327 ? -14.845 18.379 -7.463 1.00 86.38 327 SER A O 1
ATOM 2616 N N . LEU A 1 328 ? -13.745 17.030 -6.039 1.00 92.31 328 LEU A N 1
ATOM 2617 C CA . LEU A 1 328 ? -13.097 16.206 -7.048 1.00 92.31 328 LEU A CA 1
ATOM 2618 C C . LEU A 1 328 ? -13.884 14.915 -7.195 1.00 92.31 328 LEU A C 1
ATOM 2620 O O . LEU A 1 328 ? -14.297 14.328 -6.197 1.00 92.31 328 LEU A O 1
ATOM 2624 N N . PHE A 1 329 ? -14.045 14.452 -8.425 1.00 94.94 329 PHE A N 1
ATOM 2625 C CA . PHE A 1 329 ? -14.665 13.171 -8.723 1.00 94.94 329 PHE A CA 1
ATOM 2626 C C . PHE A 1 329 ? -13.645 12.267 -9.404 1.00 94.94 329 PHE A C 1
ATOM 2628 O O . PHE A 1 329 ? -12.894 12.710 -10.276 1.00 94.94 329 PHE A O 1
ATOM 2635 N N . SER A 1 330 ? -13.606 11.004 -8.996 1.00 97.62 330 SER A N 1
ATOM 2636 C CA . SER A 1 330 ? -12.781 9.995 -9.646 1.00 97.62 330 SER A CA 1
ATOM 2637 C C . SER A 1 330 ? -13.291 9.700 -11.060 1.00 97.62 330 SER A C 1
ATOM 2639 O O . SER A 1 330 ? -14.444 9.989 -11.380 1.00 97.62 330 SER A O 1
ATOM 2641 N N . PRO A 1 331 ? -12.498 9.044 -11.916 1.00 97.88 331 PRO A N 1
ATOM 2642 C CA . PRO A 1 331 ? -13.053 8.318 -13.054 1.00 97.88 331 PRO A CA 1
ATOM 2643 C C . PRO A 1 331 ? -14.118 7.297 -12.597 1.00 97.88 331 PRO A C 1
ATOM 2645 O O . PRO A 1 331 ? -14.101 6.882 -11.430 1.00 97.88 331 PRO A O 1
ATOM 2648 N N . PRO A 1 332 ? -15.051 6.897 -13.478 1.00 97.88 332 PRO A N 1
ATOM 2649 C CA . PRO A 1 332 ? -15.977 5.812 -13.181 1.00 97.88 332 PRO A CA 1
ATOM 2650 C C . PRO A 1 332 ? -15.225 4.476 -13.102 1.00 97.88 332 PRO A C 1
ATOM 2652 O O . PRO A 1 332 ? -14.345 4.197 -13.918 1.00 97.88 332 PRO A O 1
ATOM 2655 N N . PHE A 1 333 ? -15.599 3.637 -12.142 1.00 98.25 333 PHE A N 1
ATOM 2656 C CA . PHE A 1 333 ? -15.032 2.304 -11.935 1.00 98.25 333 PHE A CA 1
ATOM 2657 C C . PHE A 1 333 ? -16.134 1.245 -11.886 1.00 98.25 333 PHE A C 1
ATOM 2659 O O . PHE A 1 333 ? -17.283 1.547 -11.572 1.00 98.25 333 PHE A O 1
ATOM 2666 N N . TYR A 1 334 ? -15.771 -0.013 -12.136 1.00 98.25 334 TYR A N 1
ATOM 2667 C CA . TYR A 1 334 ? -16.662 -1.163 -11.968 1.00 98.25 334 TYR A CA 1
ATOM 2668 C C . TYR A 1 334 ? -16.184 -2.059 -10.825 1.00 98.25 334 TYR A C 1
ATOM 2670 O O . TYR A 1 334 ? -15.021 -2.454 -10.759 1.00 98.25 334 TYR A O 1
ATOM 2678 N N . SER A 1 335 ? -17.083 -2.384 -9.901 1.00 97.75 335 SER A N 1
ATOM 2679 C CA . SER A 1 335 ? -16.825 -3.360 -8.837 1.00 97.75 335 SER A CA 1
ATOM 2680 C C . SER A 1 335 ? -16.682 -4.782 -9.390 1.00 97.75 335 SER A C 1
ATOM 2682 O O . SER A 1 335 ? -17.120 -5.081 -10.499 1.00 97.75 335 SER A O 1
ATOM 2684 N N . SER A 1 336 ? -16.153 -5.700 -8.577 1.00 96.00 336 SER A N 1
ATOM 2685 C CA . SER A 1 336 ? -16.041 -7.126 -8.929 1.00 96.00 336 SER A CA 1
ATOM 2686 C C . SER A 1 336 ? -17.391 -7.812 -9.185 1.00 96.00 336 SER A C 1
ATOM 2688 O O . SER A 1 336 ? -17.436 -8.851 -9.838 1.00 96.00 336 SER A O 1
ATOM 2690 N N . LYS A 1 337 ? -18.499 -7.245 -8.687 1.00 97.31 337 LYS A N 1
ATOM 2691 C CA . LYS A 1 337 ? -19.869 -7.708 -8.957 1.00 97.31 337 LYS A CA 1
ATOM 2692 C C . LYS A 1 337 ? -20.546 -6.985 -10.122 1.00 97.31 337 LYS A C 1
ATOM 2694 O O . LYS A 1 337 ? -21.692 -7.292 -10.411 1.00 97.31 337 LYS A O 1
ATOM 2699 N N . GLY A 1 338 ? -19.862 -6.054 -10.785 1.00 97.44 338 GLY A N 1
ATOM 2700 C CA . GLY A 1 338 ? -20.363 -5.369 -11.976 1.00 97.44 338 GLY A CA 1
ATOM 2701 C C . GLY A 1 338 ? -21.081 -4.042 -11.722 1.00 97.44 338 GLY A C 1
ATOM 2702 O O . GLY A 1 338 ? -21.415 -3.380 -12.700 1.00 97.44 338 GLY A O 1
ATOM 2703 N N . TYR A 1 339 ? -21.272 -3.611 -10.466 1.00 98.25 339 TYR A N 1
ATOM 2704 C CA . TYR A 1 339 ? -21.822 -2.280 -10.154 1.00 98.25 339 TYR A CA 1
ATOM 2705 C C . TYR A 1 339 ? -20.840 -1.179 -10.551 1.00 98.25 339 TYR A C 1
ATOM 2707 O O . TYR A 1 339 ? -19.671 -1.245 -10.149 1.00 98.25 339 TYR A O 1
ATOM 2715 N N . ALA A 1 340 ? -21.323 -0.167 -11.271 1.00 98.44 340 ALA A N 1
ATOM 2716 C CA . ALA A 1 340 ? -20.564 1.042 -11.556 1.00 98.44 340 ALA A CA 1
ATOM 2717 C C . ALA A 1 340 ? -20.575 1.990 -10.347 1.00 98.44 340 ALA A C 1
ATOM 2719 O O . ALA A 1 340 ? -21.589 2.148 -9.661 1.00 98.44 340 ALA A O 1
ATOM 2720 N N . PHE A 1 341 ? -19.442 2.631 -10.073 1.00 98.25 341 PHE A N 1
ATOM 2721 C CA . PHE A 1 341 ? -19.316 3.576 -8.968 1.00 98.25 341 PHE A CA 1
ATOM 2722 C C . PHE A 1 341 ? -18.320 4.700 -9.262 1.00 98.25 341 PHE A C 1
ATOM 2724 O O . PHE A 1 341 ? -17.477 4.605 -10.156 1.00 98.25 341 PHE A O 1
ATOM 2731 N N . GLN A 1 342 ? -18.407 5.760 -8.463 1.00 97.81 342 GLN A N 1
ATOM 2732 C CA . GLN A 1 342 ? -17.477 6.883 -8.442 1.00 97.81 342 GLN A CA 1
ATOM 2733 C C . GLN A 1 342 ? -17.167 7.272 -6.992 1.00 97.81 342 GLN A C 1
ATOM 2735 O O . GLN A 1 342 ? -17.995 7.110 -6.094 1.00 97.81 342 GLN A O 1
ATOM 2740 N N . VAL A 1 343 ? -15.971 7.804 -6.753 1.00 97.19 343 VAL A N 1
ATOM 2741 C CA . VAL A 1 343 ? -15.571 8.363 -5.458 1.00 97.19 343 VAL A CA 1
ATOM 2742 C C . VAL A 1 343 ? -15.464 9.873 -5.598 1.00 97.19 343 VAL A C 1
ATOM 2744 O O . VAL A 1 343 ? -14.873 10.367 -6.555 1.00 97.19 343 VAL A O 1
ATOM 2747 N N . SER A 1 344 ? -16.018 10.617 -4.644 1.00 94.50 344 SER A N 1
ATOM 2748 C CA . SER A 1 344 ? -15.859 12.069 -4.584 1.00 94.50 344 SER A CA 1
ATOM 2749 C C . SER A 1 344 ? -15.041 12.479 -3.366 1.00 94.50 344 SER A C 1
ATOM 2751 O O . SER A 1 344 ? -15.336 12.038 -2.251 1.00 94.50 344 SER A O 1
ATOM 2753 N N . LEU A 1 345 ? -14.075 13.369 -3.569 1.00 92.44 345 LEU A N 1
ATOM 2754 C CA . LEU A 1 345 ? -13.302 14.010 -2.515 1.00 92.44 345 LEU A CA 1
ATOM 2755 C C . LEU A 1 345 ? -13.764 15.458 -2.367 1.00 92.44 345 LEU A C 1
ATOM 2757 O O . LEU A 1 345 ? -13.689 16.244 -3.310 1.00 92.44 345 LEU A O 1
ATOM 2761 N N . LYS A 1 346 ? -14.242 15.810 -1.179 1.00 89.00 346 LYS A N 1
ATOM 2762 C CA . LYS A 1 346 ? -14.705 17.151 -0.848 1.00 89.00 346 LYS A CA 1
ATOM 2763 C C . LYS A 1 346 ? -13.673 17.840 0.033 1.00 89.00 346 LYS A C 1
ATOM 2765 O O . LYS A 1 346 ? -13.487 17.466 1.192 1.00 89.00 346 LYS A O 1
ATOM 2770 N N . LEU A 1 347 ? -13.025 18.860 -0.515 1.00 84.44 347 LEU A N 1
ATOM 2771 C CA . LEU A 1 347 ? -12.039 19.675 0.188 1.00 84.44 347 LEU A CA 1
ATOM 2772 C C . LEU A 1 347 ? -12.770 20.871 0.829 1.00 84.44 347 LEU A C 1
ATOM 2774 O O . LEU A 1 347 ? -12.795 21.980 0.299 1.00 84.44 347 LEU A O 1
ATOM 2778 N N . THR A 1 348 ? -13.483 20.612 1.932 1.00 67.00 348 THR A N 1
ATOM 2779 C CA . THR A 1 348 ? -14.278 21.619 2.665 1.00 67.00 348 THR A CA 1
ATOM 2780 C C . THR A 1 348 ? -13.497 22.221 3.822 1.00 67.00 348 THR A C 1
ATOM 2782 O O . THR A 1 348 ? -13.364 21.582 4.864 1.00 67.00 348 THR A O 1
ATOM 2785 N N . ASN A 1 349 ? -13.098 23.488 3.677 1.00 61.44 349 ASN A N 1
ATOM 2786 C CA . ASN A 1 349 ? -12.264 24.247 4.617 1.00 61.44 349 ASN A CA 1
ATOM 2787 C C . ASN A 1 349 ? -10.888 23.589 4.877 1.00 61.44 349 ASN A C 1
ATOM 2789 O O . ASN A 1 349 ? -10.704 22.389 4.712 1.00 61.44 349 ASN A O 1
ATOM 2793 N N . LEU A 1 350 ? -9.907 24.377 5.328 1.00 61.38 350 LEU A N 1
ATOM 2794 C CA . LEU A 1 350 ? -8.516 23.935 5.559 1.00 61.38 350 LEU A CA 1
ATOM 2795 C C . LEU A 1 350 ? -8.350 22.814 6.613 1.00 61.38 350 LEU A C 1
ATOM 2797 O O . LEU A 1 350 ? -7.229 22.412 6.903 1.00 61.38 350 LEU A O 1
ATOM 2801 N N . THR A 1 351 ? -9.429 22.333 7.239 1.00 72.44 351 THR A N 1
ATOM 2802 C CA . THR A 1 351 ? -9.366 21.455 8.418 1.00 72.44 351 THR A CA 1
ATOM 2803 C C . THR A 1 351 ? -9.851 20.031 8.183 1.00 72.44 351 THR A C 1
ATOM 2805 O O . THR A 1 351 ? -9.450 19.147 8.935 1.00 72.44 351 THR A O 1
ATOM 2808 N N . ASN A 1 352 ? -10.710 19.772 7.189 1.00 81.12 352 ASN A N 1
ATOM 2809 C CA . ASN A 1 352 ? -11.292 18.443 6.995 1.00 81.12 352 ASN A CA 1
ATOM 2810 C C . ASN A 1 352 ? -11.466 18.087 5.518 1.00 81.12 352 ASN A C 1
ATOM 2812 O O . ASN A 1 352 ? -12.017 18.848 4.727 1.00 81.12 352 ASN A O 1
ATOM 2816 N N . VAL A 1 353 ? -11.089 16.855 5.185 1.00 86.12 353 VAL A N 1
ATOM 2817 C CA . VAL A 1 353 ? -11.321 16.257 3.870 1.00 86.12 353 VAL A CA 1
ATOM 2818 C C . VAL A 1 353 ? -12.452 15.238 3.986 1.00 86.12 353 VAL A C 1
ATOM 2820 O O . VAL A 1 353 ? -12.359 14.284 4.761 1.00 86.12 353 VAL A O 1
ATOM 2823 N N . GLY A 1 354 ? -13.529 15.453 3.232 1.00 89.81 354 GLY A N 1
ATOM 2824 C CA . GLY A 1 354 ? -14.633 14.506 3.097 1.00 89.81 354 GLY A CA 1
ATOM 2825 C C . GLY A 1 354 ? -14.388 13.548 1.936 1.00 89.81 354 GLY A C 1
ATOM 2826 O O . GLY A 1 354 ? -13.938 13.968 0.875 1.00 89.81 354 GLY A O 1
ATOM 2827 N N . ILE A 1 355 ? -14.711 12.270 2.112 1.00 93.25 355 ILE A N 1
ATOM 2828 C CA . ILE A 1 355 ? -14.668 11.264 1.049 1.00 93.25 355 ILE A CA 1
ATOM 2829 C C . ILE A 1 355 ? -16.008 10.536 1.005 1.00 93.25 355 ILE A C 1
ATOM 2831 O O . ILE A 1 355 ? -16.538 10.144 2.045 1.00 93.25 355 ILE A O 1
ATOM 2835 N N . TYR A 1 356 ? -16.571 10.394 -0.190 1.00 94.50 356 TYR A N 1
ATOM 2836 C CA . TYR A 1 356 ? -17.888 9.798 -0.391 1.00 94.50 356 TYR A CA 1
ATOM 2837 C C . TYR A 1 356 ? -17.849 8.826 -1.562 1.00 94.50 356 TYR A C 1
ATOM 2839 O O . TYR A 1 356 ? -17.171 9.065 -2.560 1.00 94.50 356 TYR A O 1
ATOM 2847 N N . PHE A 1 357 ? -18.606 7.746 -1.434 1.00 96.81 357 PHE A N 1
ATOM 2848 C CA . PHE A 1 357 ? -18.781 6.730 -2.460 1.00 96.81 357 PHE A CA 1
ATOM 2849 C C . PHE A 1 357 ? -20.179 6.863 -3.056 1.00 96.81 357 PHE A C 1
ATOM 2851 O O . PHE A 1 357 ? -21.157 6.989 -2.318 1.00 96.81 357 PHE A O 1
ATOM 2858 N N . HIS A 1 358 ? -20.263 6.799 -4.380 1.00 96.81 358 HIS A N 1
ATOM 2859 C CA . HIS A 1 358 ? -21.501 6.936 -5.135 1.00 96.81 358 HIS A CA 1
ATOM 2860 C C . HIS A 1 358 ? -21.646 5.743 -6.071 1.00 96.81 358 HIS A C 1
ATOM 2862 O O . HIS A 1 358 ? -20.737 5.465 -6.851 1.00 96.81 358 HIS A O 1
ATOM 2868 N N . LEU A 1 359 ? -22.789 5.059 -6.028 1.00 97.38 359 LEU A N 1
ATOM 2869 C CA . LEU A 1 359 ? -23.196 4.209 -7.147 1.00 97.38 359 LEU A CA 1
ATOM 2870 C C . LEU A 1 359 ? -23.641 5.119 -8.294 1.00 97.38 359 LEU A C 1
ATOM 2872 O O . LEU A 1 359 ? -24.312 6.125 -8.062 1.00 97.38 359 LEU A O 1
ATOM 2876 N N . ILE A 1 360 ? -23.250 4.773 -9.515 1.00 97.75 360 ILE A N 1
ATOM 2877 C CA . ILE A 1 360 ? -23.605 5.512 -10.732 1.00 97.75 360 ILE A CA 1
ATOM 2878 C C . ILE A 1 360 ? -24.250 4.552 -11.730 1.00 97.75 360 ILE A C 1
ATOM 2880 O O . ILE A 1 360 ? -24.123 3.339 -11.579 1.00 97.75 360 ILE A O 1
ATOM 2884 N N . SER A 1 361 ? -24.913 5.085 -12.756 1.00 97.81 361 SER A N 1
ATOM 2885 C CA . SER A 1 361 ? -25.481 4.246 -13.812 1.00 97.81 361 SER A CA 1
ATOM 2886 C C . SER A 1 361 ? -24.378 3.536 -14.599 1.00 97.81 361 SER A C 1
ATOM 2888 O O . SER A 1 361 ? -23.454 4.189 -15.098 1.00 97.81 361 SER A O 1
ATOM 2890 N N . GLY A 1 362 ? -24.488 2.218 -14.719 1.00 97.31 362 GLY A N 1
ATOM 2891 C CA . GLY A 1 362 ? -23.534 1.338 -15.383 1.00 97.31 362 GLY A CA 1
ATOM 2892 C C . GLY A 1 362 ? -24.161 0.519 -16.509 1.00 97.31 362 GLY A C 1
ATOM 2893 O O . GLY A 1 362 ? -25.372 0.351 -16.598 1.00 97.31 362 GLY A O 1
ATOM 2894 N N . ALA A 1 363 ? -23.315 -0.050 -17.368 1.00 97.50 363 ALA A N 1
ATOM 2895 C CA . ALA A 1 363 ? -23.762 -0.888 -18.485 1.00 97.50 363 ALA A CA 1
ATOM 2896 C C . ALA A 1 363 ? -24.416 -2.215 -18.046 1.00 97.50 363 ALA A C 1
ATOM 2898 O O . ALA A 1 363 ? -25.104 -2.851 -18.837 1.00 97.50 363 ALA A O 1
ATOM 2899 N N . ASN A 1 364 ? -24.184 -2.642 -16.802 1.00 97.31 364 ASN A N 1
ATOM 2900 C CA . ASN A 1 364 ? -24.647 -3.928 -16.279 1.00 97.31 364 ASN A CA 1
ATOM 2901 C C . ASN A 1 364 ? -25.938 -3.807 -15.456 1.00 97.31 364 ASN A C 1
ATOM 2903 O O . ASN A 1 364 ? -26.432 -4.824 -14.980 1.00 97.31 364 ASN A O 1
ATOM 2907 N N . ASP A 1 365 ? -26.467 -2.595 -15.255 1.00 97.25 365 ASP A N 1
ATOM 2908 C CA . ASP A 1 365 ? -27.499 -2.316 -14.247 1.00 97.25 365 ASP A CA 1
ATOM 2909 C C . ASP A 1 365 ? -28.764 -3.169 -14.418 1.00 97.25 365 ASP A C 1
ATOM 2911 O O . ASP A 1 365 ? -29.324 -3.607 -13.413 1.00 97.25 365 ASP A O 1
ATOM 2915 N N . ASP A 1 366 ? -29.144 -3.486 -15.662 1.00 97.50 366 ASP A N 1
ATOM 2916 C CA . ASP A 1 366 ? -30.300 -4.329 -16.006 1.00 97.50 366 ASP A CA 1
ATOM 2917 C C . ASP A 1 366 ? -30.183 -5.781 -15.503 1.00 97.50 366 ASP A C 1
ATOM 2919 O O . ASP A 1 366 ? -31.185 -6.486 -15.383 1.00 97.50 366 ASP A O 1
ATOM 2923 N N . GLN A 1 367 ? -28.963 -6.252 -15.228 1.00 97.19 367 GLN A N 1
ATOM 2924 C CA . GLN A 1 367 ? -28.671 -7.622 -14.783 1.00 97.19 367 GLN A CA 1
ATOM 2925 C C . GLN A 1 367 ? -28.323 -7.697 -13.291 1.00 97.19 367 GLN A C 1
ATOM 2927 O O . GLN A 1 367 ? -28.116 -8.789 -12.756 1.00 97.19 367 GLN A O 1
ATOM 2932 N N . LEU A 1 368 ? -28.214 -6.550 -12.618 1.00 97.50 368 LEU A N 1
ATOM 2933 C CA . LEU A 1 368 ? -27.786 -6.468 -11.228 1.00 97.50 368 LEU A CA 1
ATOM 2934 C C . LEU A 1 368 ? -28.975 -6.442 -10.267 1.00 97.50 368 LEU A C 1
ATOM 2936 O O . LEU A 1 368 ? -30.085 -6.030 -10.594 1.00 97.50 368 LEU A O 1
ATOM 2940 N N . GLN A 1 369 ? -28.720 -6.888 -9.040 1.00 96.81 369 GLN A N 1
ATOM 2941 C CA . GLN A 1 369 ? -29.705 -6.843 -7.969 1.00 96.81 369 GLN A CA 1
ATOM 2942 C C . GLN A 1 369 ? -29.811 -5.417 -7.417 1.00 96.81 369 GLN A C 1
ATOM 2944 O O . GLN A 1 369 ? -28.813 -4.825 -7.008 1.00 96.81 369 GLN A O 1
ATOM 2949 N N . TRP A 1 370 ? -31.036 -4.905 -7.307 1.00 95.12 370 TRP A N 1
ATOM 2950 C CA . TRP A 1 370 ? -31.310 -3.601 -6.707 1.00 95.12 370 TRP A CA 1
ATOM 2951 C C . TRP A 1 370 ? -32.351 -3.703 -5.579 1.00 95.12 370 TRP A C 1
ATOM 2953 O O . TRP A 1 370 ? -33.306 -4.473 -5.718 1.00 95.12 370 TRP A O 1
ATOM 2963 N N . PRO A 1 371 ? -32.205 -2.942 -4.472 1.00 95.19 371 PRO A N 1
ATOM 2964 C CA . PRO A 1 371 ? -31.047 -2.116 -4.095 1.00 95.19 371 PRO A CA 1
ATOM 2965 C C . PRO A 1 371 ? -29.748 -2.929 -3.918 1.00 95.19 371 PRO A C 1
ATOM 2967 O O . PRO A 1 371 ? -29.810 -4.112 -3.593 1.00 95.19 371 PRO A O 1
ATOM 2970 N N . CYS A 1 372 ? -28.586 -2.301 -4.146 1.00 95.62 372 CYS A N 1
ATOM 2971 C CA . CYS A 1 372 ? -27.268 -2.954 -4.119 1.00 95.62 372 CYS A CA 1
ATOM 2972 C C . CYS A 1 372 ? -27.009 -3.627 -2.752 1.00 95.62 372 CYS A C 1
ATOM 2974 O O . CYS A 1 372 ? -26.891 -2.920 -1.747 1.00 95.62 372 CYS A O 1
ATOM 2976 N N . PRO A 1 373 ? -26.940 -4.971 -2.674 1.00 95.50 373 PRO A N 1
ATOM 2977 C CA . PRO A 1 373 ? -26.929 -5.661 -1.392 1.00 95.50 373 PRO A CA 1
ATOM 2978 C C . PRO A 1 373 ? -25.506 -5.924 -0.885 1.00 95.50 373 PRO A C 1
ATOM 2980 O O . PRO A 1 373 ? -24.740 -6.672 -1.499 1.00 95.50 373 PRO A O 1
ATOM 2983 N N . TRP A 1 374 ? -25.180 -5.373 0.287 1.00 94.94 374 TRP A N 1
ATOM 2984 C CA . TRP A 1 374 ? -24.041 -5.759 1.134 1.00 94.94 374 TRP A CA 1
ATOM 2985 C C . TRP A 1 374 ? -22.666 -5.704 0.460 1.00 94.94 374 TRP A C 1
ATOM 2987 O O . TRP A 1 374 ? -21.785 -6.517 0.743 1.00 94.94 374 TRP A O 1
ATOM 2997 N N . GLN A 1 375 ? -22.459 -4.732 -0.424 1.00 96.56 375 GLN A N 1
ATOM 2998 C CA . GLN A 1 375 ? -21.153 -4.458 -1.020 1.00 96.56 375 GLN A CA 1
ATOM 2999 C C . GLN A 1 375 ? -20.361 -3.517 -0.112 1.00 96.56 375 GLN A C 1
ATOM 3001 O O . GLN A 1 375 ? -20.758 -2.368 0.095 1.00 96.56 375 GLN A O 1
ATOM 3006 N N . GLN A 1 376 ? -19.241 -4.000 0.430 1.00 96.94 376 GLN A N 1
ATOM 3007 C CA . GLN A 1 376 ? -18.322 -3.165 1.197 1.00 96.94 376 GLN A CA 1
ATOM 3008 C C . GLN A 1 376 ? -17.347 -2.445 0.258 1.00 96.94 376 GLN A C 1
ATOM 3010 O O . GLN A 1 376 ? -16.562 -3.082 -0.442 1.00 96.94 376 GLN A O 1
ATOM 3015 N N . ALA A 1 377 ? -17.377 -1.114 0.275 1.00 97.50 377 ALA A N 1
ATOM 3016 C CA . ALA A 1 377 ? -16.418 -0.261 -0.410 1.00 97.50 377 ALA A CA 1
ATOM 3017 C C . ALA A 1 377 ? -15.417 0.293 0.606 1.00 97.50 377 ALA A C 1
ATOM 3019 O O . ALA A 1 377 ? -15.802 0.969 1.562 1.00 97.50 377 ALA A O 1
ATOM 3020 N N . THR A 1 378 ? -14.132 0.024 0.383 1.00 97.62 378 THR A N 1
ATOM 3021 C CA . THR A 1 378 ? -13.038 0.578 1.185 1.00 97.62 378 THR A CA 1
ATOM 3022 C C . THR A 1 378 ? -12.269 1.599 0.372 1.00 97.62 378 THR A C 1
ATOM 3024 O O . THR A 1 378 ? -11.807 1.303 -0.726 1.00 97.62 378 THR A O 1
ATOM 3027 N N . MET A 1 379 ? -12.123 2.790 0.933 1.00 97.62 379 MET A N 1
ATOM 3028 C CA . MET A 1 379 ? -11.363 3.891 0.364 1.00 97.62 379 MET A CA 1
ATOM 3029 C C . MET A 1 379 ? -10.169 4.168 1.272 1.00 97.62 379 MET A C 1
ATOM 3031 O O . MET A 1 379 ? -10.342 4.393 2.473 1.00 97.62 379 MET A O 1
ATOM 3035 N N . THR A 1 380 ? -8.972 4.170 0.693 1.00 96.94 380 THR A N 1
ATOM 3036 C CA . THR A 1 380 ? -7.718 4.352 1.427 1.00 96.94 380 THR A CA 1
ATOM 3037 C C . THR A 1 380 ? -6.952 5.530 0.843 1.00 96.94 380 THR A C 1
ATOM 3039 O O . THR A 1 380 ? -6.637 5.542 -0.344 1.00 96.94 380 THR A O 1
ATOM 3042 N N . ILE A 1 381 ? -6.654 6.520 1.683 1.00 96.00 381 ILE A N 1
ATOM 3043 C CA . ILE A 1 381 ? -5.678 7.568 1.381 1.00 96.00 381 ILE A CA 1
ATOM 3044 C C . ILE A 1 381 ? -4.316 7.001 1.774 1.00 96.00 381 ILE A C 1
ATOM 3046 O O . ILE A 1 381 ? -4.043 6.794 2.960 1.00 96.00 381 ILE A O 1
ATOM 3050 N N . LEU A 1 382 ? -3.515 6.686 0.758 1.00 97.00 382 LEU A N 1
ATOM 3051 C CA . LEU A 1 382 ? -2.221 6.034 0.910 1.00 97.00 382 LEU A CA 1
ATOM 3052 C C . LEU A 1 382 ? -1.198 7.001 1.515 1.00 97.00 382 LEU A C 1
ATOM 3054 O O . LEU A 1 382 ? -0.943 8.066 0.956 1.00 97.00 382 LEU A O 1
ATOM 3058 N N . ASP A 1 383 ? -0.598 6.589 2.627 1.00 97.31 383 ASP A N 1
ATOM 3059 C CA . ASP A 1 383 ? 0.671 7.140 3.098 1.00 97.31 383 ASP A CA 1
ATOM 3060 C C . ASP A 1 383 ? 1.802 6.514 2.274 1.00 97.31 383 ASP A C 1
ATOM 3062 O O . ASP A 1 383 ? 2.029 5.306 2.353 1.00 97.31 383 ASP A O 1
ATOM 3066 N N . GLN A 1 384 ? 2.460 7.328 1.450 1.00 96.12 384 GLN A N 1
ATOM 3067 C CA . GLN A 1 384 ? 3.450 6.907 0.452 1.00 96.12 384 GLN A CA 1
ATOM 3068 C C . GLN A 1 384 ? 4.845 6.751 1.079 1.00 96.12 384 GLN A C 1
ATOM 3070 O O . GLN A 1 384 ? 5.829 7.262 0.558 1.00 96.12 384 GLN A O 1
ATOM 3075 N N . ASN A 1 385 ? 4.924 6.090 2.237 1.00 95.81 385 ASN A N 1
ATOM 3076 C CA . ASN A 1 385 ? 6.199 5.755 2.860 1.00 95.81 385 ASN A CA 1
ATOM 3077 C C . ASN A 1 385 ? 6.933 4.672 2.035 1.00 95.81 385 ASN A C 1
ATOM 3079 O O . ASN A 1 385 ? 6.268 3.721 1.612 1.00 95.81 385 ASN A O 1
ATOM 3083 N N . PRO A 1 386 ? 8.269 4.754 1.886 1.00 96.19 386 PRO A N 1
ATOM 3084 C CA . PRO A 1 386 ? 9.078 3.738 1.199 1.00 96.19 386 PRO A CA 1
ATOM 3085 C C . PRO A 1 386 ? 8.895 2.309 1.716 1.00 96.19 386 PRO A C 1
ATOM 3087 O O . PRO A 1 386 ? 8.967 1.341 0.960 1.00 96.19 386 PRO A O 1
ATOM 3090 N N . ASP A 1 387 ? 8.626 2.160 3.017 1.00 97.12 387 ASP A N 1
ATOM 3091 C CA . ASP A 1 387 ? 8.430 0.868 3.665 1.00 97.12 387 ASP A CA 1
ATOM 3092 C C . ASP A 1 387 ? 6.961 0.669 4.055 1.00 97.12 387 ASP A C 1
ATOM 3094 O O . ASP A 1 387 ? 6.441 1.321 4.969 1.00 97.12 387 ASP A O 1
ATOM 3098 N N . ILE A 1 388 ? 6.303 -0.316 3.433 1.00 97.94 388 ILE A N 1
ATOM 3099 C CA . ILE A 1 388 ? 4.890 -0.651 3.678 1.00 97.94 388 ILE A CA 1
ATOM 3100 C C . ILE A 1 388 ? 4.580 -0.923 5.160 1.00 97.94 388 ILE A C 1
ATOM 3102 O O . ILE A 1 388 ? 3.447 -0.751 5.621 1.00 97.94 388 ILE A O 1
ATOM 3106 N N . ARG A 1 389 ? 5.577 -1.345 5.948 1.00 97.94 389 ARG A N 1
ATOM 3107 C CA . ARG A 1 389 ? 5.415 -1.604 7.388 1.00 97.94 389 ARG A CA 1
ATOM 3108 C C . ARG A 1 389 ? 5.215 -0.316 8.186 1.00 97.94 389 ARG A C 1
ATOM 3110 O O . ARG A 1 389 ? 4.622 -0.376 9.263 1.00 97.94 389 ARG A O 1
ATOM 3117 N N . ARG A 1 390 ? 5.681 0.816 7.659 1.00 97.25 390 ARG A N 1
ATOM 3118 C CA . ARG A 1 390 ? 5.659 2.137 8.300 1.00 97.25 390 ARG A CA 1
ATOM 3119 C C . ARG A 1 390 ? 4.533 3.034 7.792 1.00 97.25 390 ARG A C 1
ATOM 3121 O O . ARG A 1 390 ? 4.187 3.990 8.474 1.00 97.25 390 ARG A O 1
ATOM 3128 N N . CYS A 1 391 ? 3.899 2.695 6.667 1.00 97.38 391 CYS A N 1
ATOM 3129 C CA . CYS A 1 391 ? 2.738 3.421 6.150 1.00 97.38 391 CYS A CA 1
ATOM 3130 C C . CYS A 1 391 ? 1.614 3.536 7.195 1.00 97.38 391 CYS A C 1
ATOM 3132 O O . CYS A 1 391 ? 1.057 2.522 7.629 1.00 97.38 391 CYS A O 1
ATOM 3134 N N . MET A 1 392 ? 1.198 4.755 7.532 1.00 97.69 392 MET A N 1
ATOM 3135 C CA . MET A 1 392 ? 0.035 5.063 8.372 1.00 97.69 392 MET A CA 1
ATOM 3136 C C . MET A 1 392 ? -1.155 5.516 7.512 1.00 97.69 392 MET A C 1
ATOM 3138 O O . MET A 1 392 ? -1.719 6.593 7.696 1.00 97.69 392 MET A O 1
ATOM 3142 N N . SER A 1 393 ? -1.547 4.678 6.547 1.00 97.00 393 SER A N 1
ATOM 3143 C CA . SER A 1 393 ? -2.610 5.006 5.586 1.00 97.00 393 SER A CA 1
ATOM 3144 C C . SER A 1 393 ? -3.979 5.160 6.253 1.00 97.00 393 SER A C 1
ATOM 3146 O O . SER A 1 393 ? -4.417 4.313 7.044 1.00 97.00 393 SER A O 1
ATOM 3148 N N . ARG A 1 394 ? -4.709 6.216 5.876 1.00 94.94 394 ARG A N 1
ATOM 3149 C CA . ARG A 1 394 ? -6.059 6.478 6.386 1.00 94.94 394 ARG A CA 1
ATOM 3150 C C . ARG A 1 394 ? -7.084 5.699 5.575 1.00 94.94 394 ARG A C 1
ATOM 3152 O O . ARG A 1 394 ? -7.243 5.932 4.382 1.00 94.94 394 ARG A O 1
ATOM 3159 N N . GLU A 1 395 ? -7.820 4.820 6.240 1.00 94.88 395 GLU A N 1
ATOM 3160 C CA . GLU A 1 395 ? -8.799 3.938 5.607 1.00 94.88 395 GLU A CA 1
ATOM 3161 C C . GLU A 1 395 ? -10.214 4.203 6.127 1.00 94.88 395 GLU A C 1
ATOM 3163 O O . GLU A 1 395 ? -10.429 4.401 7.324 1.00 94.88 395 GLU A O 1
ATOM 3168 N N . LEU A 1 396 ? -11.190 4.183 5.221 1.00 94.44 396 LEU A N 1
ATOM 3169 C CA . LEU A 1 396 ? -12.615 4.236 5.526 1.00 94.44 396 LEU A CA 1
ATOM 3170 C C . LEU A 1 396 ? -13.330 3.126 4.760 1.00 94.44 396 LEU A C 1
ATOM 3172 O O . LEU A 1 396 ? -13.120 2.966 3.561 1.00 94.44 396 LEU A O 1
ATOM 3176 N N . SER A 1 397 ? -14.219 2.398 5.434 1.00 95.81 397 SER A N 1
ATOM 3177 C CA . SER A 1 397 ? -15.095 1.422 4.782 1.00 95.81 397 SER A CA 1
ATOM 3178 C C . SER A 1 397 ? -16.559 1.742 5.037 1.00 95.81 397 SER A C 1
ATOM 3180 O O . SER A 1 397 ? -16.952 2.024 6.172 1.00 95.81 397 SER A O 1
ATOM 3182 N N . ILE A 1 398 ? -17.358 1.649 3.979 1.00 95.69 398 ILE A N 1
ATOM 3183 C CA . ILE A 1 398 ? -18.819 1.674 4.039 1.00 95.69 398 ILE A CA 1
ATOM 3184 C C . ILE A 1 398 ? -19.365 0.384 3.438 1.00 95.69 398 ILE A C 1
ATOM 3186 O O . ILE A 1 398 ? -18.707 -0.240 2.611 1.00 95.69 398 ILE A O 1
ATOM 3190 N N . THR A 1 399 ? -20.570 -0.018 3.827 1.00 95.75 399 THR A N 1
ATOM 3191 C CA . THR A 1 399 ? -21.256 -1.172 3.232 1.00 95.75 399 THR A CA 1
ATOM 3192 C C . THR A 1 399 ? -22.642 -0.746 2.791 1.00 95.75 399 THR A C 1
ATOM 3194 O O . THR A 1 399 ? -23.349 -0.106 3.566 1.00 95.75 399 THR A O 1
ATOM 3197 N N . THR A 1 400 ? -23.016 -1.079 1.557 1.00 94.19 400 THR A N 1
ATOM 3198 C CA . THR A 1 400 ? -24.366 -0.831 1.043 1.00 94.19 400 THR A CA 1
ATOM 3199 C C . THR A 1 400 ? -25.369 -1.706 1.791 1.00 94.19 400 THR A C 1
ATOM 3201 O O . THR A 1 400 ? -25.258 -2.930 1.800 1.00 94.19 400 THR A O 1
ATOM 3204 N N . ASP A 1 401 ? -26.325 -1.075 2.465 1.00 92.81 401 ASP A N 1
ATOM 3205 C CA . ASP A 1 401 ? -27.422 -1.766 3.138 1.00 92.81 401 ASP A CA 1
ATOM 3206 C C . ASP A 1 401 ? -28.664 -1.674 2.238 1.00 92.81 401 ASP A C 1
ATOM 3208 O O . ASP A 1 401 ? -29.192 -0.573 2.051 1.00 92.81 401 ASP A O 1
ATOM 3212 N N . PRO A 1 402 ? -29.141 -2.794 1.661 1.00 92.06 402 PRO A N 1
ATOM 3213 C CA . PRO A 1 402 ? -30.273 -2.771 0.741 1.00 92.06 402 PRO A CA 1
ATOM 3214 C C . PRO A 1 402 ? -31.597 -2.392 1.424 1.00 92.06 402 PRO A C 1
ATOM 3216 O O . PRO A 1 402 ? -32.581 -2.127 0.734 1.00 92.06 402 PRO A O 1
ATOM 3219 N N . PHE A 1 403 ? -31.635 -2.357 2.760 1.00 90.69 403 PHE A N 1
ATOM 3220 C CA . PHE A 1 403 ? -32.802 -1.980 3.552 1.00 90.69 403 PHE A CA 1
ATOM 3221 C C . PHE A 1 403 ? -32.762 -0.515 4.022 1.00 90.69 403 PHE A C 1
ATOM 3223 O O . PHE A 1 403 ? -33.793 0.014 4.442 1.00 90.69 403 PHE A O 1
ATOM 3230 N N . MET A 1 404 ? -31.617 0.173 3.924 1.00 79.06 404 MET A N 1
ATOM 3231 C CA . MET A 1 404 ? -31.508 1.608 4.220 1.00 79.06 404 MET A CA 1
ATOM 3232 C C . MET A 1 404 ? -31.764 2.442 2.960 1.00 79.06 404 MET A C 1
ATOM 3234 O O . MET A 1 404 ? -30.847 2.828 2.242 1.00 79.06 404 MET A O 1
ATOM 3238 N N . ILE A 1 405 ? -33.040 2.735 2.699 1.00 61.03 405 ILE A N 1
ATOM 3239 C CA . ILE A 1 405 ? -33.499 3.446 1.488 1.00 61.03 405 ILE A CA 1
ATOM 3240 C C . ILE A 1 405 ? -33.521 4.985 1.677 1.00 61.03 405 ILE A C 1
ATOM 3242 O O . ILE A 1 405 ? -33.795 5.734 0.744 1.00 61.03 405 ILE A O 1
ATOM 3246 N N . SER A 1 406 ? -33.197 5.483 2.877 1.00 52.78 406 SER A N 1
ATOM 3247 C CA . SER A 1 406 ? -33.040 6.913 3.180 1.00 52.78 406 SER A CA 1
ATOM 3248 C C . SER A 1 406 ? -32.049 7.112 4.328 1.00 52.78 406 SER A C 1
ATOM 3250 O O . SER A 1 406 ? -32.202 6.485 5.376 1.00 52.78 406 SER A O 1
ATOM 3252 N N . GLY A 1 407 ? -31.048 7.976 4.140 1.00 46.06 407 GLY A N 1
ATOM 3253 C CA . GLY A 1 407 ? -30.068 8.307 5.178 1.00 46.06 407 GLY A CA 1
ATOM 3254 C C . GLY A 1 407 ? -30.696 9.089 6.333 1.00 46.06 407 GLY A C 1
ATOM 3255 O O . GLY A 1 407 ? -31.462 10.024 6.100 1.00 46.06 407 GLY A O 1
ATOM 3256 N N . SER A 1 408 ? -30.367 8.695 7.563 1.00 32.53 408 SER A N 1
ATOM 3257 C CA . SER A 1 408 ? -30.536 9.510 8.773 1.00 32.53 408 SER A CA 1
ATOM 3258 C C . SER A 1 408 ? -29.318 10.386 9.014 1.00 32.53 408 SER A C 1
ATOM 3260 O O . SER A 1 408 ? -28.205 9.817 8.891 1.00 32.53 408 SER A O 1
#

Mean predicted aligned error: 6.27 Å

Sequence (408 aa):
MKSNRELFKIEEMVEAMGMNAKGVILKAFERYRLKTCIDFKPWSGEANYVSVYNGKIFFYHLDRKHNFIIRNDQESDFLNVPYDYNSVMHYSKTAFKNGSEPTIVTRIPDFMDVIGQRMDFSDLDILKLNRLYNCTSSLSFMDSCDFELENVCGMIQSSEDSADWRRVSEAPGGPESDYSNMGQCKGAGFFMHFNRSSVNEGARALLESRILYPKRGFQCLQFYVYNSGSEGDQLNIYVREYSAASVNGTLTLVEEIKDIPIGSWQLRHVTLNVTNKFRVVFGGVRGAGASLGGLSIDDINLSETQCPHHTWHIRNFTQLLDSSNSSLFSPPFYSSKGYAFQVSLKLTNLTNVGIYFHLISGANDDQLQWPCPWQQATMTILDQNPDIRRCMSRELSITTDPFMISGS

Organism: Camelus dromedarius (NCBI:txid9838)

Solvent-accessible surface area (backbone atoms only — not comparable to full-atom values): 23596 Å² total; per-residue (Å²): 132,86,68,44,64,49,77,46,28,34,40,76,70,38,85,86,40,56,71,48,57,57,55,51,52,56,51,52,51,51,51,37,19,38,61,27,22,44,43,77,42,76,56,83,82,66,95,72,66,47,80,54,68,75,68,80,83,74,73,86,55,93,68,66,64,77,82,70,66,85,77,55,80,90,80,46,81,66,79,92,54,80,92,59,58,57,21,48,87,38,65,34,28,58,58,90,44,82,78,89,61,63,65,50,79,54,92,56,68,88,46,47,84,43,28,32,43,85,43,45,71,27,75,65,50,45,49,49,53,28,60,76,61,57,39,77,48,37,71,21,54,74,50,63,36,49,44,77,50,94,61,41,81,53,44,43,70,58,86,90,61,73,44,63,62,40,84,36,48,58,44,57,72,37,52,82,39,21,74,76,52,64,51,75,45,82,96,52,49,23,24,40,32,37,64,43,60,86,50,59,75,72,34,35,22,39,43,28,47,44,85,42,78,59,85,79,42,40,24,21,39,34,31,34,38,30,25,23,40,37,66,50,31,31,44,34,37,28,39,34,40,40,46,95,91,33,80,88,36,50,78,41,83,76,46,79,46,60,70,52,61,70,78,45,78,40,83,46,76,45,78,44,72,52,65,52,41,26,26,52,32,46,30,42,32,34,34,69,69,90,46,73,9,20,44,34,43,34,35,35,29,34,28,52,43,84,56,76,94,72,83,86,86,76,76,70,53,69,67,54,67,73,39,85,68,45,72,46,70,50,72,80,45,67,47,100,86,50,53,24,29,35,44,36,42,36,43,52,62,100,83,48,77,46,77,47,82,40,82,48,95,40,99,45,56,93,80,52,71,78,60,56,67,68,51,71,51,75,50,68,54,75,45,88,50,47,41,74,75,71,36,48,36,39,70,49,74,49,46,40,53,56,84,65,87,68,90,131

=== Feature glossary ===
A reading guide for the features in this record.

Start from the sequence.

  · Sequence gives the chain of amino acids in standard one-letter code (A=alanine, C=cysteine, …, Y=tyrosine), read N→C. It is the only feature that is directly encoded by the gene; all structural features are derived from the folded form of this sequence.

Fold it, and you get atomic coordinates and the backbone conformation that goes with them.

  · Structure coordinates are given as an mmCIF _atom_site loop: one row per atom with element, residue name, chain id, sequence number, and x/y/z position in Å. Only the four main-chain atoms per residue are included here; side chains are omitted to keep the record compact.

  · Backbone dihedral angles. Every residue except chain termini has a φ (preceding-C → N → Cα → C) and a ψ (N → Cα → C → next-N). They are reported in degrees following the IUPAC sign convention. Secondary structure is essentially a statement about which (φ, ψ) basin each residue occupies.

  · Eight-state secondary structure (DSSP): H is the canonical α-helix, G the tighter 3₁₀-helix, I the wider π-helix; E/B are β-structure, T and S are turns and bends, and '-' is everyt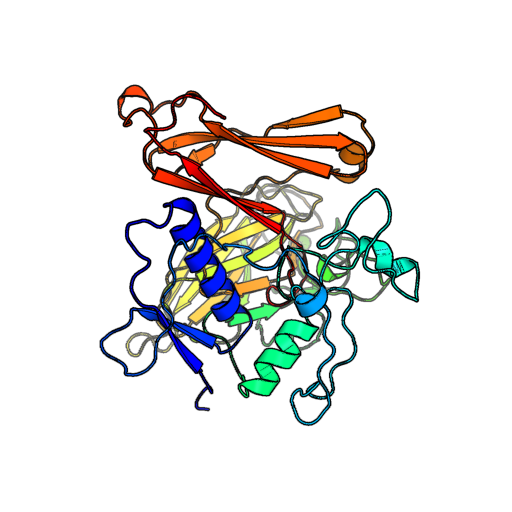hing else. DSSP derives these from the pattern of main-chain N–H···O=C hydrogen bonds, not from the sequence.

  · SS3 is a coarse helix/strand/coil call (letters a/b/c) made by the P-SEA algorithm from inter-Cα distances and dihedrals. It is less detailed than DSSP but needs only Cα positions.

Summarize the fold with a handful of shape descriptors and a per-residue structural alphabet.

  · Radius of gyration (Rg) is the root-mean-square distance of Cα atoms from their centroid — a single number for overall size and compactness. A globular domain of N residues has Rg ≈ 2.2·N^0.38 Å; an extended or disordered chain has a much larger Rg. The Cα contact count is the number of residue pairs whose Cα atoms are within 8 Å and are more than four positions apart in sequence — a standard proxy for tertiary packing density. The bounding box is the smallest axis-aligned box enclosing all Cα atoms.

  · 3Di is Foldseek's structural alphabet. Each residue is assigned one of twenty discrete states based on how its Cα sits relative to its spatial (not sequential) neighbors. Aligning 3Di strings finds structural homologs roughly as well as full 3D superposition, but orders of magnitude faster.

  · Solvent-accessible surface area (SASA) is the area in Å² traced out by the centre of a 1.4 Å probe sphere (a water molecule) rolled over the protein's van der Waals surface (Shrake–Rupley / Lee–Richards construction). Buried residues have near-zero SASA; fully exposed residues can exceed 200 Å². The total SASA scales roughly with the number of surface residues.

Ask how reliable the model is.

  · For AlphaFold models, the B-factor field carries pLDDT — the model's own estimate of local accuracy on a 0–100 scale. Regions with pLDDT<50 should be treated as essentially unmodeled; they often correspond to intrinsically disordered segments.

  · For experimental (PDB) structures, the B-factor (temperature factor) quantifies the positional spread of each atom in the crystal — a combination of thermal vibration and static disorder — in units of Å². High B-factors mark flexible loops or poorly resolved regions; low B-factors mark the rigid, well-ordered core.

  · Predicted Aligned Error (PAE) is an AlphaFold confidence matrix: entry (i, j) is the expected error in the position of residue j, in ångströms, when the prediction is superimposed on the true structure at residue i. Low PAE within a block of residues means that block is internally rigid and well-predicted; high PAE between two blocks means their relative placement is uncertain even if each block individually is confident.

Place it in context: what it resembles, what it is annotated as, and how it looks.

  · Structural nearest neighbors (via Foldseek easy-search vs the PDB). Reported per hit: target PDB id, E-value, and alignment TM-score. A TM-score above ~0.5 is the conventional threshold for 'same fold'.

  · Functional annotations link the protein to curated databases. InterPro entries identify conserved domains and families by matching the sequence against member-database signatures (Pfam, PROSITE, CDD, …). Gene Ontology (GO) terms describe molecular function, biological process, and cellular component in a controlled vocabulary. CATH places the structure in a hierarchical fold classification (Class/Architecture/Topology/Homologous-superfamily). The organism is the source species.

  · The contact map is a binary N×N matrix image: pixel (i, j) is dark where Cα_i and Cα_j are within 8 Å and |i−j|>4. Because the |i−j|>4 filter removes local helical contacts, off-diagonal stripes parallel to the main diagonal indicate parallel β-sheets; stripes perpendicular to it indicate antiparallel β-sheets. The Ramachandran plot scatters every residue's (φ, ψ) pair against the sterically allowed regions. The PAE heatmap renders the predicted-aligned-error matrix.

  · Six rendered views show the 3D structure from the faces of a cube — i.e. along ±x, ±y, ±z. Rendering representation is drawn randomly per protein from cartoon (secondary-structure ribbons), sticks (backbone bonds), or molecular surface; coloring is either N→C rainbow (blue at the N-terminus through red at the C-terminus) or one color per chain.